Protein 9J3L (pdb70)

GO terms:
  GO:0005471 ATP:ADP antiporter activity (F, IDA)
  GO:0005739 mitochondrion (C, HDA)
  GO:0009536 plastid (C, HDA)
  GO:0009941 chloroplast envelope (C, HDA)

Sequence (602 aa):
ASPKIFGVEVATLKKIIPLGLMFFCILFNYTILRDTKDVLVVTAKGSSAEIIPFLKTWVNLPMAIGFMLLYTKLSNVLSKKALFYTVIVPFIIYFGAFGFVMYPPLSNYIHPEALADKLLTTLGPRFMGPIAILRIWSFCLFYVMAELWGSVVVSVLFWGFANQITTVDEAKKFYPLFGLGANVALIFSGRTVKYFSNLRKNLGPGVDGWAVSLKAMMSIVVGMGLAICLLYWWVNRYVPLPTRSKNKKEKPKMGTMESLKFLVSSPYIRDLATLVVAYGISINLVEVTWKSKLKAQFPSPNEYSAFMGDFSTCTGVATFTMMLLSQYVFNKYGWGVAAKITPTVLLLTGVAFFSLILFGGPFAPLVAKLGMTPLLAAVYVGALQNIFSKSAKYSLFDPCKEMAYIPLDEDTKVKGKAAIDVVCNPLGKSGGALIQQFMILSFGSLANSTPYLGMILLVIVTAWLAAAKSLEGQFNSLRSEEEEVQLVESGGGLVQAGGSLRLSCAASGFPVDEAYMTWYRQAPGKEREWVAAIYSSGYTRYADSVKGRFTISRDNSKNTVYLQMNSLKPEDTAVYYCNVKDYVYNTYLYDYWGQGTQVTVSS

Foldseek 3Di:
DFDDDPNHTPLCCLQLVLLLVLLLLLLLLLLLLVLQLLLQQDLDPLHHLLLQLVLLAPNLLVVLVVVVVVLVVVPVVDDLLVSVVVLLVVLLVVLLCCLVPVVVCQVVPFCQPVLVVVPVVPHVLCSNVSSCSRRVVSSVSSNSSVVSCQPVVPNSSVVVSVQFADPVRCVPRVLVSLLSSLVSLQVSLVVLLVLLPQDPDDDPPDQSVSSSSSSSSVSSSVSSVSSSVSVVSCVPVRDGDCDDPPPVVDDLPDAPVLVVLLVVDLQLVLLLLLLLLLQQLLLLQVSVLRNLLCVVQSRSSSSRNVSSVLSSLLSVLLSVLQVCLVVCPVPPHLLVLLQVLLVLLLVLSVVLLCLLVVVPVDPPCCVVVPHDSSVVSNVSSSVSNSVNVSSCSRRVVCSSVVLLVLDDPVCSVNSVSSRSSCSNSNSNNVSSVVVVCLSVPQPHSSSCSVVSSVVSCVSSVSSSVSSVSNVVVSCVSVPVVD/DWAWAKDFADEAAAQAKTKMKIQIDDDFPLQWWKWKWWDAPPDDIGTAKIAHSVRDIDGDPVQPPQWDWAADRVRRMIMIIGGNDHQVRFTWMKMWTWDADVPRTPDIDIHPTDTHGYHD

Secondary structure (DSSP, 8-state):
---EETTEEHHHHHHHHHHHHHHHHHHHHHHHHHHHHHHHHHSSTT--TTHHHHHHHHTHHHHHHHHHHHHHHHHHHS-HHHHHHHTTHHHHHHHHHIIIIITGGGTTTS-HHHHHHHHHHH-GGGHHHHHHHHTHHHHHHHHHHHHIIIIIIIIIIHHHHHTTS-TTHHHHSHHHHHHHHHHHHHHHHHHHHHHHSPPS---SS--HHHHHHHHHHHHHHHHHHHHHHHHHHHTTSS------S-STT-----SHHHHHHHHH-HHHHHHHHHHHHHHHHHHHHHHHHHHHHHHH--SHHHHHHHHHHHHHHHHHHHHHHHHHHHHHHHHH-HHHHHHHHHHHHHHHHHHHHHHHSTTTT--SHHHHTT--HHHHHHHHHHHHHHHHHHHIIIIIHHHHHHHTTTS-TTHHHHHHHHIIIIIHHHHHHHHHHHHHHHHHHHSSSSTTHHHHHHHHHHHHHHHHHHHTTTTTTHHHHHHHT-/--EEEEE--EEEETT--EEEEEEEESS-GGGS-EEEEEE-TTSPPEEEEEE-TTS-EEE-TTTTTTEEEEEETTTTEEEEEE-S--GGG-EEEEEEEEEEETTEEEEEEE---EEEEEE-

Solvent-accessible surface area: 27678 Å² total; per-residue (Å²): 154,86,92,120,106,200,61,18,82,41,74,15,39,93,17,8,89,12,0,16,94,0,12,43,11,0,18,10,0,51,7,0,0,45,4,1,6,2,2,5,0,0,10,13,175,2,0,13,1,24,0,0,0,5,0,12,14,158,28,12,42,69,89,18,92,41,40,29,118,100,33,57,134,35,46,128,95,55,72,116,105,34,5,6,73,58,6,0,49,64,3,10,110,23,0,14,34,0,0,97,80,53,25,57,92,3,126,194,71,17,41,59,73,80,0,32,140,56,0,58,62,50,0,23,27,36,7,0,37,11,0,35,71,1,3,115,5,16,3,61,0,0,2,27,2,34,5,0,14,45,0,0,20,60,28,7,0,62,37,6,0,74,53,4,3,61,126,97,26,23,162,110,14,26,66,93,8,14,30,23,10,6,44,0,24,44,112,0,0,100,26,0,66,158,69,0,74,98,158,211,112,164,14,148,71,101,62,25,2,22,54,6,0,67,27,0,0,48,36,0,38,39,56,0,106,28,0,13,122,36,4,115,81,0,36,150,90,9,118,113,42,134,101,78,188,136,114,101,140,148,55,96,90,36,86,150,77,3,73,141,35,19,103,70,20,81,17,0,114,3,1,6,40,9,9,27,4,18,1,23,0,1,3,0,0,4,0,1,2,8,30,38,0,28,62,44,32,94,38,41,4,92,0,0,10,22,4,0,44,13,6,15,64,10,0,72,24,0,62,69,41,32,108,65,4,111,133,16,17,126,123,121,25,10,6,56,0,5,72,60,0,0,56,27,0,23,108,26,0,47,51,0,9,53,35,35,75,143,20,64,132,102,42,84,94,7,62,190,114,66,43,77,90,55,38,1,5,0,100,46,0,8,91,1,1,12,91,0,21,2,1,25,80,1,1,9,32,41,4,33,102,57,0,8,118,33,24,84,140,64,33,54,82,61,0,72,54,12,0,53,48,27,1,73,41,83,0,51,12,21,0,0,87,45,0,6,129,16,0,71,52,71,8,14,3,32,82,0,1,52,81,0,12,116,41,0,76,98,31,0,79,52,0,54,72,2,2,144,45,0,53,44,44,3,68,58,68,109,64,124,117,160,192,36,102,8,74,19,53,37,31,28,125,32,112,52,57,24,66,27,126,0,28,0,51,9,60,54,32,76,2,49,69,5,12,1,0,1,36,18,60,18,129,92,127,140,92,64,62,0,0,0,7,3,48,30,37,32,44,30,44,14,123,53,0,121,80,31,3,63,4,47,46,43,92,106,146,36,11,1,31,0,50,0,56,62,1,91,67,140,1,40,2,34,0,32,0,0,2,11,20,8,47,125,115,88,115,104,86,64,78,90,6,166,21,18,93,0,43,9,32,122

Structure (mmCIF, N/CA/C/O backbone):
data_9J3L
#
_entry.id   9J3L
#
_cell.length_a   1.00
_cell.length_b   1.00
_cell.length_c   1.00
_cell.angle_alpha   90.00
_cell.angle_beta   90.00
_cell.angle_gamma   90.00
#
_symmetry.space_group_name_H-M   'P 1'
#
loop_
_entity.id
_entity.type
_entity.pdbx_description
1 polymer 'ADP,ATP carrier protein 1, chloroplastic'
2 polymer 'nanobody: B-D7'
3 non-polymer "ADENOSINE-5'-TRIPHOSPHATE"
#
loop_
_atom_site.group_PDB
_atom_site.id
_atom_site.type_symbol
_atom_site.label_atom_id
_atom_site.label_alt_id
_atom_site.label_comp_id
_atom_site.label_asym_id
_atom_site.label_entity_id
_atom_site.label_seq_id
_atom_site.pdbx_PDB_ins_code
_atom_site.Cartn_x
_atom_site.Cartn_y
_atom_site.Cartn_z
_atom_site.occupancy
_atom_site.B_iso_or_equiv
_atom_site.auth_seq_id
_atom_site.auth_comp_id
_atom_site.auth_asym_id
_atom_site.auth_atom_id
_atom_site.pdbx_PDB_model_num
ATOM 1 N N . ALA A 1 16 ? 123.395 138.066 58.854 1.00 128.11 101 ALA A N 1
ATOM 2 C CA . ALA A 1 16 ? 124.271 136.980 59.278 1.00 128.46 101 ALA A CA 1
ATOM 3 C C . ALA A 1 16 ? 124.550 137.058 60.776 1.00 131.10 101 ALA A C 1
ATOM 4 O O . ALA A 1 16 ? 125.198 137.992 61.249 1.00 129.45 101 ALA A O 1
ATOM 6 N N . SER A 1 17 ? 124.055 136.074 61.515 1.00 129.80 102 SER A N 1
ATOM 7 C CA . SER A 1 17 ? 124.244 136.056 62.960 1.00 125.93 102 SER A CA 1
ATOM 8 C C . SER A 1 17 ? 125.690 135.706 63.297 1.00 124.82 102 SER A C 1
ATOM 9 O O . SER A 1 17 ? 126.238 134.749 62.737 1.00 123.83 102 SER A O 1
ATOM 12 N N . PRO A 1 18 ? 126.339 136.449 64.191 1.00 123.04 103 PRO A N 1
ATOM 13 C CA . PRO A 1 18 ? 127.703 136.095 64.597 1.00 119.45 103 PRO A CA 1
ATOM 14 C C . PRO A 1 18 ? 127.718 134.847 65.466 1.00 116.68 103 PRO A C 1
ATOM 15 O O . PRO A 1 18 ? 126.702 134.429 66.027 1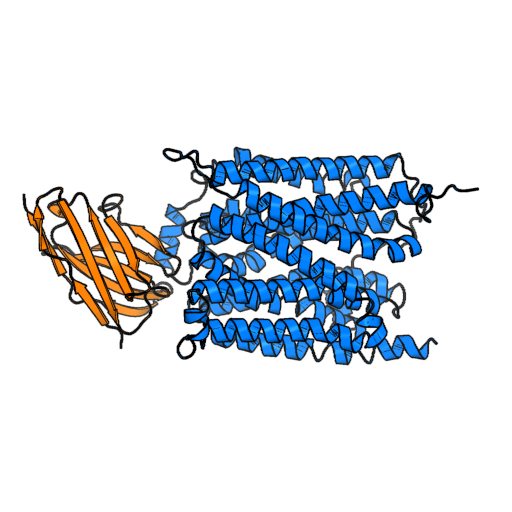.00 114.65 103 PRO A O 1
ATOM 19 N N . LYS A 1 19 ? 128.902 134.246 65.571 1.00 114.96 104 LYS A N 1
ATOM 20 C CA . LYS A 1 19 ? 129.085 133.033 66.355 1.00 111.51 104 LYS A CA 1
ATOM 21 C C . LYS A 1 19 ? 130.434 133.063 67.056 1.00 112.64 104 LYS A C 1
ATOM 22 O O . LYS A 1 19 ? 131.422 133.552 66.501 1.00 114.72 104 LYS A O 1
ATOM 28 N N . ILE A 1 20 ? 130.465 132.536 68.278 1.00 112.59 105 ILE A N 1
ATOM 29 C CA . ILE A 1 20 ? 131.691 132.367 69.049 1.00 116.05 105 ILE A CA 1
ATOM 30 C C . ILE A 1 20 ? 131.718 130.942 69.583 1.00 116.78 105 ILE A C 1
ATOM 31 O O . ILE A 1 20 ? 130.715 130.460 70.121 1.00 116.45 105 ILE A O 1
ATOM 36 N N . PHE A 1 21 ? 132.861 130.268 69.423 1.00 118.88 106 PHE A N 1
ATOM 37 C CA . PHE A 1 21 ? 133.044 128.887 69.876 1.00 121.86 106 PHE A CA 1
ATOM 38 C C . PHE A 1 21 ? 132.043 127.941 69.217 1.00 120.70 106 PHE A C 1
ATOM 39 O O . PHE A 1 21 ? 131.609 126.957 69.821 1.00 122.07 106 PHE A O 1
ATOM 47 N N . GLY A 1 22 ? 131.667 128.233 67.974 1.00 117.67 107 GLY A N 1
ATOM 48 C CA . GLY A 1 22 ? 130.712 127.411 67.260 1.00 117.28 107 GLY A CA 1
ATOM 49 C C . GLY A 1 22 ? 129.276 127.570 67.702 1.00 115.46 107 GLY A C 1
ATOM 50 O O . GLY A 1 22 ? 128.420 126.792 67.267 1.00 112.44 107 GLY A O 1
ATOM 51 N N . VAL A 1 23 ? 128.985 128.552 68.552 1.00 114.47 108 VAL A N 1
ATOM 52 C CA . VAL A 1 23 ? 127.657 128.757 69.113 1.00 111.73 108 VAL A CA 1
ATOM 53 C C . VAL A 1 23 ? 127.244 130.197 68.843 1.00 108.08 108 VAL A C 1
ATOM 54 O O . VAL A 1 23 ? 128.076 131.110 68.903 1.00 108.57 108 VAL A O 1
ATOM 58 N N . GLU A 1 24 ? 125.963 130.397 68.531 1.00 106.87 109 GLU A N 1
ATOM 59 C CA . GLU A 1 24 ? 125.465 131.726 68.200 1.00 102.12 109 GLU A CA 1
ATOM 60 C C . GLU A 1 24 ? 125.691 132.696 69.353 1.00 97.11 109 GLU A C 1
ATOM 61 O O . GLU A 1 24 ? 125.549 132.341 70.526 1.00 94.79 109 GLU A O 1
ATOM 67 N N . VAL A 1 25 ? 126.060 133.931 69.008 1.00 99.13 110 VAL A N 1
ATOM 68 C CA . VAL A 1 25 ? 126.272 134.957 70.024 1.00 93.89 110 VAL A CA 1
ATOM 69 C C . VAL A 1 25 ? 124.954 135.331 70.689 1.00 88.02 110 VAL A C 1
ATOM 70 O O . VAL A 1 25 ? 124.900 135.576 71.900 1.00 84.09 110 VAL A O 1
ATOM 74 N N . ALA A 1 26 ? 123.869 135.376 69.911 1.00 89.28 111 ALA A N 1
ATOM 75 C CA . ALA A 1 26 ? 122.574 135.762 70.459 1.00 82.95 111 ALA A CA 1
ATOM 76 C C . ALA A 1 26 ? 122.078 134.768 71.501 1.00 81.18 111 ALA A C 1
ATOM 77 O O . ALA A 1 26 ? 121.410 135.164 72.462 1.00 79.80 111 ALA A O 1
ATOM 79 N N . THR A 1 27 ? 122.386 133.483 71.332 1.00 82.99 112 THR A N 1
ATOM 80 C CA . THR A 1 27 ? 121.996 132.478 72.311 1.00 80.89 112 THR A CA 1
ATOM 81 C C . THR A 1 27 ? 123.006 132.323 73.441 1.00 74.19 112 THR A C 1
ATOM 82 O O . THR A 1 27 ? 122.701 131.650 74.431 1.00 71.90 112 THR A O 1
ATOM 86 N N . LEU A 1 28 ? 124.191 132.926 73.325 1.00 72.44 113 LEU A N 1
ATOM 87 C CA . LEU A 1 28 ? 125.126 132.931 74.444 1.00 70.68 113 LEU A CA 1
ATOM 88 C C . LEU A 1 28 ? 124.714 133.925 75.520 1.00 66.23 113 LEU A C 1
ATOM 89 O O . LEU A 1 28 ? 124.941 133.674 76.708 1.00 61.74 113 LEU A O 1
ATOM 94 N N . LYS A 1 29 ? 124.106 135.046 75.131 1.00 67.70 114 LYS A N 1
ATOM 95 C CA . LYS A 1 29 ? 123.607 136.007 76.105 1.00 62.10 114 LYS A CA 1
ATOM 96 C C . LYS A 1 29 ? 122.468 135.447 76.944 1.00 64.20 114 LYS A C 1
ATOM 97 O O . LYS A 1 29 ? 122.128 136.042 77.972 1.00 65.66 114 LYS A O 1
ATOM 103 N N . LYS A 1 30 ? 121.874 134.328 76.533 1.00 62.31 115 LYS A N 1
ATOM 104 C CA . LYS A 1 30 ? 120.818 133.663 77.283 1.00 58.08 115 LYS A CA 1
ATOM 105 C C . LYS A 1 30 ? 121.331 132.467 78.075 1.00 55.51 115 LYS A C 1
ATOM 106 O O . LYS A 1 30 ? 121.013 132.323 79.257 1.00 55.29 115 LYS A O 1
ATOM 112 N N . ILE A 1 31 ? 122.129 131.604 77.441 1.00 57.80 116 ILE A N 1
ATOM 113 C CA . ILE A 1 31 ? 122.566 130.372 78.093 1.00 54.85 116 ILE A CA 1
ATOM 114 C C . ILE A 1 31 ? 123.633 130.660 79.144 1.00 49.95 116 ILE A C 1
ATOM 115 O O . ILE A 1 31 ? 123.584 130.127 80.258 1.00 49.80 116 ILE A O 1
ATOM 120 N N . ILE A 1 32 ? 124.622 131.495 78.803 1.00 51.09 117 ILE A N 1
ATOM 121 C CA . ILE A 1 32 ? 125.722 131.753 79.737 1.00 53.47 117 ILE A CA 1
ATOM 122 C C . ILE A 1 32 ? 125.233 132.346 81.053 1.00 49.35 117 ILE A C 1
ATOM 123 O O . ILE A 1 32 ? 125.567 131.794 82.113 1.00 49.69 117 ILE A O 1
ATOM 128 N N . PRO A 1 33 ? 124.441 133.427 81.074 1.00 48.02 118 PRO A N 1
ATOM 129 C CA . PRO A 1 33 ? 123.910 133.904 82.361 1.00 43.62 118 PRO A CA 1
ATOM 130 C C . PRO A 1 33 ? 122.917 132.948 83.000 1.00 42.24 118 PRO A C 1
ATOM 131 O O . PRO A 1 33 ? 122.640 133.086 84.198 1.00 40.17 118 PRO A O 1
ATOM 135 N N . LEU A 1 34 ? 122.369 131.997 82.242 1.00 46.50 119 LEU A N 1
ATOM 136 C CA . LEU A 1 34 ? 121.471 131.003 82.819 1.00 38.94 119 LEU A CA 1
ATOM 137 C C . LEU A 1 34 ? 122.245 129.904 83.537 1.00 37.26 119 LEU A C 1
ATOM 138 O O . LEU A 1 34 ? 121.878 129.506 84.648 1.00 39.98 119 LEU A O 1
ATOM 143 N N . GLY A 1 35 ? 123.315 129.401 82.916 1.00 40.32 120 GLY A N 1
ATOM 144 C CA . GLY A 1 35 ? 124.153 128.415 83.576 1.00 39.34 120 GLY A CA 1
ATOM 145 C C . GLY A 1 35 ? 124.951 128.986 84.729 1.00 37.20 120 GLY A C 1
ATOM 146 O O . GLY A 1 35 ? 125.198 128.293 85.721 1.00 38.05 120 GLY A O 1
ATOM 147 N N . LEU A 1 36 ? 125.375 130.247 84.617 1.00 38.53 121 LEU A N 1
ATOM 148 C CA . LEU A 1 36 ? 126.038 130.905 85.738 1.00 35.92 121 LEU A CA 1
ATOM 149 C C . LEU A 1 36 ? 125.070 131.123 86.893 1.00 33.64 121 LEU A C 1
ATOM 150 O O . LEU A 1 36 ? 125.454 131.013 88.063 1.00 39.41 121 LEU A O 1
ATOM 155 N N . MET A 1 37 ? 123.810 131.441 86.585 1.00 32.93 122 MET A N 1
ATOM 156 C CA . MET A 1 37 ? 122.807 131.589 87.634 1.00 33.20 122 MET A CA 1
ATOM 157 C C . MET A 1 37 ? 122.453 130.241 88.248 1.00 32.42 122 MET A C 1
ATOM 158 O O . MET A 1 37 ? 122.204 130.149 89.456 1.00 32.58 122 MET A O 1
ATOM 163 N N . PHE A 1 38 ? 122.424 129.184 87.433 1.00 32.53 123 PHE A N 1
ATOM 164 C CA . PHE A 1 38 ? 122.265 127.837 87.972 1.00 29.54 123 PHE A CA 1
ATOM 165 C C . PHE A 1 38 ? 123.462 127.449 88.827 1.00 32.97 123 PHE A C 1
ATOM 166 O O . PHE A 1 38 ? 123.311 126.732 89.823 1.00 32.25 123 PHE A O 1
ATOM 174 N N . PHE A 1 39 ? 124.657 127.907 88.446 1.00 32.48 124 PHE A N 1
ATOM 175 C CA . PHE A 1 39 ? 125.841 127.709 89.276 1.00 28.23 124 PHE A CA 1
ATOM 176 C C . PHE A 1 39 ? 125.676 128.385 90.632 1.00 32.75 124 PHE A C 1
ATOM 177 O O . PHE A 1 39 ? 125.976 127.793 91.674 1.00 35.81 124 PHE A O 1
ATOM 185 N N . CYS A 1 40 ? 125.198 129.631 90.635 1.00 30.48 125 CYS A N 1
ATOM 186 C CA . CYS A 1 40 ? 125.041 130.357 91.890 1.00 29.11 125 CYS A CA 1
ATOM 187 C C . CYS A 1 40 ? 123.940 129.758 92.754 1.00 29.23 125 CYS A C 1
ATOM 188 O O . CYS A 1 40 ? 124.025 129.807 93.986 1.00 33.02 125 CYS A O 1
ATOM 191 N N . ILE A 1 41 ? 122.900 129.200 92.132 1.00 29.22 126 ILE A N 1
ATOM 192 C CA . ILE A 1 41 ? 121.812 128.598 92.896 1.00 29.14 126 ILE A CA 1
ATOM 193 C C . ILE A 1 41 ? 122.284 127.320 93.580 1.00 26.83 126 ILE A C 1
ATOM 194 O O . ILE A 1 41 ? 122.028 127.102 94.770 1.00 29.16 126 ILE A O 1
ATOM 199 N N . LEU A 1 42 ? 122.987 126.457 92.843 1.00 26.22 127 LEU A N 1
ATOM 200 C CA . LEU A 1 42 ? 123.548 125.253 93.444 1.00 30.36 127 LEU A CA 1
ATOM 201 C C . LEU A 1 42 ? 124.755 125.541 94.324 1.00 29.59 127 LEU A C 1
ATOM 202 O O . LEU A 1 42 ? 125.170 124.657 95.081 1.00 28.70 127 LEU A O 1
ATOM 207 N N . PHE A 1 43 ? 125.331 126.740 94.237 1.00 32.98 128 PHE A N 1
ATOM 208 C CA . PHE A 1 43 ? 126.366 127.131 95.186 1.00 30.09 128 PHE A CA 1
ATOM 209 C C . PHE A 1 43 ? 125.763 127.427 96.555 1.00 32.60 128 PHE A C 1
ATOM 210 O O . PHE A 1 43 ? 126.304 126.998 97.580 1.00 35.55 128 PHE A O 1
ATOM 218 N N . ASN A 1 44 ? 124.648 128.161 96.585 1.00 31.01 129 ASN A N 1
ATOM 219 C CA . ASN A 1 44 ? 123.923 128.361 97.836 1.00 28.11 129 ASN A CA 1
ATOM 220 C C . ASN A 1 44 ? 123.348 127.049 98.353 1.00 29.45 129 ASN A C 1
ATOM 221 O O . ASN A 1 44 ? 123.420 126.762 99.553 1.00 35.18 129 ASN A O 1
ATOM 226 N N . TYR A 1 45 ? 122.777 126.239 97.457 1.00 29.46 130 TYR A N 1
ATOM 227 C CA . TYR A 1 45 ? 122.165 124.980 97.869 1.00 27.99 130 TYR A CA 1
ATOM 228 C C . TYR A 1 45 ? 123.182 124.056 98.525 1.00 29.07 130 TYR A C 1
ATOM 229 O O . TYR A 1 45 ? 122.889 123.423 99.545 1.00 33.87 130 TYR A O 1
ATOM 238 N N . THR A 1 46 ? 124.383 123.966 97.955 1.00 31.87 131 THR A N 1
ATOM 239 C CA . THR A 1 46 ? 125.409 123.103 98.524 1.00 31.66 131 THR A CA 1
ATOM 240 C C . THR A 1 46 ? 125.935 123.640 99.848 1.00 32.55 131 THR A C 1
ATOM 241 O O . THR A 1 46 ? 126.474 122.869 100.648 1.00 37.25 131 THR A O 1
ATOM 245 N N . ILE A 1 47 ? 125.782 124.936 100.102 1.00 34.08 132 ILE A N 1
ATOM 246 C CA . ILE A 1 47 ? 126.160 125.506 101.391 1.00 32.68 132 ILE A CA 1
ATOM 247 C C . ILE A 1 47 ? 125.044 125.337 102.413 1.00 32.95 132 ILE A C 1
ATOM 248 O O . ILE A 1 47 ? 125.296 124.971 103.563 1.00 35.14 132 ILE A O 1
ATOM 253 N N . LEU A 1 48 ? 123.798 125.588 102.003 1.00 33.22 133 LEU A N 1
ATOM 254 C CA . LEU A 1 48 ? 122.669 125.471 102.919 1.00 30.09 133 LEU A CA 1
ATOM 255 C C . LEU A 1 48 ? 122.392 124.023 103.301 1.00 31.11 133 LEU A C 1
ATOM 256 O O . LEU A 1 48 ? 122.005 123.750 104.443 1.00 37.96 133 LEU A O 1
ATOM 261 N N . ARG A 1 49 ? 122.574 123.086 102.368 1.00 34.10 134 ARG A N 1
ATOM 262 C CA . ARG A 1 49 ? 122.269 121.690 102.658 1.00 33.80 134 ARG A CA 1
ATOM 263 C C . ARG A 1 49 ? 123.303 121.060 103.583 1.00 37.16 134 ARG A C 1
ATOM 264 O O . ARG A 1 49 ? 122.946 120.236 104.433 1.00 37.72 134 ARG A O 1
ATOM 272 N N . ASP A 1 50 ? 124.578 121.428 103.438 1.00 37.74 135 ASP A N 1
ATOM 273 C CA . ASP A 1 50 ? 125.576 121.004 104.414 1.00 37.83 135 ASP A CA 1
ATOM 274 C C . ASP A 1 50 ? 125.345 121.677 105.761 1.00 39.53 135 ASP A C 1
ATOM 275 O O . ASP A 1 50 ? 125.460 121.035 106.811 1.00 41.72 135 ASP A O 1
ATOM 280 N N . THR A 1 51 ? 125.016 122.971 105.747 1.00 37.15 136 THR A N 1
ATOM 281 C CA . THR A 1 51 ? 124.842 123.716 106.990 1.00 33.58 136 THR A CA 1
ATOM 282 C C . THR A 1 51 ? 123.643 123.217 107.786 1.00 35.93 136 THR A C 1
ATOM 283 O O . THR A 1 51 ? 123.731 123.046 109.007 1.00 39.16 136 THR A O 1
ATOM 287 N N . LYS A 1 52 ? 122.512 122.985 107.115 1.00 35.20 137 LYS A N 1
ATOM 288 C CA . LYS A 1 52 ? 121.314 122.553 107.824 1.00 32.14 137 LYS A CA 1
ATOM 289 C C . LYS A 1 52 ? 121.507 121.202 108.498 1.00 36.80 137 LYS A C 1
ATOM 290 O O . LYS A 1 52 ? 120.814 120.906 109.477 1.00 40.59 137 LYS A O 1
ATOM 296 N N . ASP A 1 53 ? 122.431 120.379 108.000 1.00 38.44 138 ASP A N 1
ATOM 297 C CA . ASP A 1 53 ? 122.784 119.150 108.701 1.00 37.41 138 ASP A CA 1
ATOM 298 C C . ASP A 1 53 ? 123.657 119.439 109.916 1.00 39.46 138 ASP A C 1
ATOM 299 O O . ASP A 1 53 ? 123.525 118.774 110.947 1.00 39.48 138 ASP A O 1
ATOM 304 N N . VAL A 1 54 ? 124.550 120.426 109.814 1.00 41.06 139 VAL A N 1
ATOM 305 C CA . VAL A 1 54 ? 125.366 120.807 110.963 1.00 40.21 139 VAL A CA 1
ATOM 306 C C . VAL A 1 54 ? 124.481 121.315 112.092 1.00 40.86 139 VAL A C 1
ATOM 307 O O . VAL A 1 54 ? 124.690 120.986 113.265 1.00 45.38 139 VAL A O 1
ATOM 311 N N . LEU A 1 55 ? 123.475 122.122 111.754 1.00 36.61 140 LEU A N 1
ATOM 312 C CA . LEU A 1 55 ? 122.660 122.772 112.773 1.00 34.30 140 LEU A CA 1
ATOM 313 C C . LEU A 1 55 ? 121.834 121.764 113.562 1.00 38.54 140 LEU A C 1
ATOM 314 O O . LEU A 1 55 ? 121.838 121.779 114.798 1.00 42.87 140 LEU A O 1
ATOM 319 N N . VAL A 1 56 ? 121.115 120.879 112.869 1.00 36.65 141 VAL A N 1
ATOM 320 C CA . VAL A 1 56 ? 120.164 120.013 113.558 1.00 35.91 141 VAL A CA 1
ATOM 321 C C . VAL A 1 56 ? 120.812 118.761 114.132 1.00 36.62 141 VAL A C 1
ATOM 322 O O . VAL A 1 56 ? 120.261 118.163 115.065 1.00 39.18 141 VAL A O 1
ATOM 326 N N . VAL A 1 57 ? 121.961 118.343 113.611 1.00 37.58 142 VAL A N 1
ATOM 327 C CA . VAL A 1 57 ? 122.584 117.106 114.072 1.00 38.51 142 VAL A CA 1
ATOM 328 C C . VAL A 1 57 ? 123.609 117.369 115.169 1.00 37.72 142 VAL A C 1
ATOM 329 O O . VAL A 1 57 ? 123.642 116.657 116.174 1.00 40.71 142 VAL A O 1
ATOM 333 N N . THR A 1 58 ? 124.450 118.390 115.013 1.00 38.23 143 THR A N 1
ATOM 334 C CA . THR A 1 58 ? 125.484 118.681 115.997 1.00 39.71 143 THR A CA 1
ATOM 335 C C . THR A 1 58 ? 125.000 119.584 117.124 1.00 41.63 143 THR A C 1
ATOM 336 O O . THR A 1 58 ? 125.793 119.917 118.012 1.00 44.92 143 THR A O 1
ATOM 340 N N . ALA A 1 59 ? 123.735 119.994 117.111 1.00 39.16 144 ALA A N 1
ATOM 341 C CA . ALA A 1 59 ? 123.192 120.757 118.227 1.00 36.34 144 ALA A CA 1
ATOM 342 C C . ALA A 1 59 ? 123.122 119.885 119.472 1.00 41.27 144 ALA A C 1
ATOM 343 O O . ALA A 1 59 ? 122.753 118.709 119.407 1.00 42.11 144 ALA A O 1
ATOM 345 N N . LYS A 1 60 ? 123.484 120.466 120.612 1.00 44.83 145 LYS A N 1
ATOM 346 C CA . LYS A 1 60 ? 123.459 119.721 121.863 1.00 43.04 145 LYS A CA 1
ATOM 347 C C . LYS A 1 60 ? 122.019 119.453 122.278 1.00 43.90 145 LYS A C 1
ATOM 348 O O . LYS A 1 60 ? 121.170 120.348 122.234 1.00 45.17 145 LYS A O 1
ATOM 354 N N . GLY A 1 61 ? 121.745 118.215 122.681 1.00 41.06 146 GLY A N 1
ATOM 355 C CA . GLY A 1 61 ? 120.387 117.770 122.901 1.00 37.20 146 GLY A CA 1
ATOM 356 C C . GLY A 1 61 ? 119.675 117.291 121.657 1.00 41.18 146 GLY A C 1
ATOM 357 O O . GLY A 1 61 ? 118.507 116.890 121.747 1.00 45.49 146 GLY A O 1
ATOM 358 N N . SER A 1 62 ? 120.338 117.318 120.504 1.00 44.63 147 SER A N 1
ATOM 359 C CA . SER A 1 62 ? 119.763 116.870 119.246 1.00 38.85 147 SER A CA 1
ATOM 360 C C . SER A 1 62 ? 120.737 115.930 118.553 1.00 41.13 147 SER A C 1
ATOM 361 O O . SER A 1 62 ? 121.956 116.099 118.636 1.00 41.42 147 SER A O 1
ATOM 364 N N . SER A 1 63 ? 120.184 114.932 117.866 1.00 42.12 148 SER A N 1
ATOM 365 C CA . SER A 1 63 ? 120.991 113.967 117.131 1.00 37.59 148 SER A CA 1
ATOM 366 C C . SER A 1 63 ? 120.520 113.888 115.686 1.00 37.90 148 SER A C 1
ATOM 367 O O . SER A 1 63 ? 119.715 114.714 115.247 1.00 39.65 148 SER A O 1
ATOM 370 N N . ALA A 1 64 ? 121.019 112.907 114.934 1.00 37.02 149 ALA A N 1
ATOM 371 C CA . ALA A 1 64 ? 120.558 112.719 113.565 1.00 34.77 149 ALA A CA 1
ATOM 372 C C . ALA A 1 64 ? 119.155 112.135 113.493 1.00 36.50 149 ALA A C 1
ATOM 373 O O . ALA A 1 64 ? 118.590 112.058 112.397 1.00 36.91 149 ALA A O 1
ATOM 375 N N . GLU A 1 65 ? 118.584 111.722 114.623 1.00 34.79 150 GLU A N 1
ATOM 376 C CA . GLU A 1 65 ? 117.231 111.185 114.653 1.00 33.19 150 GLU A CA 1
ATOM 377 C C . GLU A 1 65 ? 116.163 112.270 114.599 1.00 31.82 150 GLU A C 1
ATOM 378 O O . GLU A 1 65 ? 114.974 111.941 114.539 1.00 33.32 150 GLU A O 1
ATOM 384 N N . ILE A 1 66 ? 116.552 113.548 114.631 1.00 30.74 151 ILE A N 1
ATOM 385 C CA . ILE A 1 66 ? 115.599 114.621 114.379 1.00 32.84 151 ILE A CA 1
ATOM 386 C C . ILE A 1 66 ? 115.222 114.679 112.905 1.00 34.44 151 ILE A C 1
ATOM 387 O O . ILE A 1 66 ? 114.148 115.185 112.557 1.00 35.20 151 ILE A O 1
ATOM 392 N N . ILE A 1 67 ? 116.085 114.159 112.027 1.00 35.17 152 ILE A N 1
ATOM 393 C CA . ILE A 1 67 ? 115.822 114.231 110.588 1.00 33.00 152 ILE A CA 1
ATOM 394 C C . ILE A 1 67 ? 114.543 113.501 110.191 1.00 35.03 152 ILE A C 1
ATOM 395 O O . ILE A 1 67 ? 113.755 114.065 109.414 1.00 40.78 152 ILE A O 1
ATOM 400 N N . PRO A 1 68 ? 114.275 112.271 110.653 1.00 33.33 153 PRO A N 1
ATOM 401 C CA . PRO A 1 68 ? 113.010 111.623 110.266 1.00 32.16 153 PRO A CA 1
ATOM 402 C C . PRO A 1 68 ? 111.776 112.423 110.640 1.00 32.48 153 PRO A C 1
ATOM 403 O O . PRO A 1 68 ? 110.782 112.392 109.904 1.00 34.57 153 PRO A O 1
ATOM 407 N N . PHE A 1 69 ? 111.808 113.143 111.759 1.00 33.51 154 PHE A N 1
ATOM 408 C CA . PHE A 1 69 ? 110.663 113.930 112.192 1.00 32.70 154 PHE A CA 1
ATOM 409 C C . PHE A 1 69 ? 110.628 115.320 111.572 1.00 36.29 154 PHE A C 1
ATOM 410 O O . PHE A 1 69 ? 109.554 115.930 111.517 1.00 39.36 154 PHE A O 1
ATOM 418 N N . LEU A 1 70 ? 111.770 115.833 111.110 1.00 36.08 155 LEU A N 1
ATOM 419 C CA . LEU A 1 70 ? 111.770 117.092 110.372 1.00 32.14 155 LEU A CA 1
ATOM 420 C C . LEU A 1 70 ? 111.144 116.925 108.993 1.00 37.11 155 LEU A C 1
ATOM 421 O O . LEU A 1 70 ? 110.432 117.816 108.515 1.00 41.75 155 LEU A O 1
ATOM 426 N N . LYS A 1 71 ? 111.403 115.790 108.338 1.00 37.33 156 LYS A N 1
ATOM 427 C CA . LYS A 1 71 ? 110.965 115.605 106.958 1.00 36.64 156 LYS A CA 1
ATOM 428 C C . LYS A 1 71 ? 109.449 115.489 106.853 1.00 40.38 156 LYS A C 1
ATOM 429 O O . LYS A 1 71 ? 108.852 115.971 105.885 1.00 44.06 156 LYS A O 1
ATOM 435 N N . THR A 1 72 ? 108.808 114.836 107.818 1.00 39.10 157 THR A N 1
ATOM 436 C CA . THR A 1 72 ? 107.374 114.585 107.733 1.00 40.11 157 THR A CA 1
ATOM 437 C C . THR A 1 72 ? 106.539 115.591 108.513 1.00 40.47 157 THR A C 1
ATOM 438 O O . THR A 1 72 ? 105.522 116.070 108.002 1.00 45.98 157 THR A O 1
ATOM 442 N N . TRP A 1 73 ? 106.941 115.927 109.735 1.00 40.54 158 TRP A N 1
ATOM 443 C CA . TRP A 1 73 ? 106.122 116.769 110.595 1.00 41.78 158 TRP A CA 1
ATOM 444 C C . TRP A 1 73 ? 106.439 118.254 110.481 1.00 42.88 158 TRP A C 1
ATOM 445 O O . TRP A 1 73 ? 105.641 119.073 110.949 1.00 47.42 158 TRP A O 1
ATOM 456 N N . VAL A 1 74 ? 107.566 118.629 109.879 1.00 42.95 159 VAL A N 1
ATOM 457 C CA . VAL A 1 74 ? 107.938 120.039 109.845 1.00 39.94 159 VAL A CA 1
ATOM 458 C C . VAL A 1 74 ? 107.974 120.563 108.417 1.00 39.24 159 VAL A C 1
ATOM 459 O O . VAL A 1 74 ? 107.162 121.415 108.045 1.00 42.93 159 VAL A O 1
ATOM 463 N N . ASN A 1 75 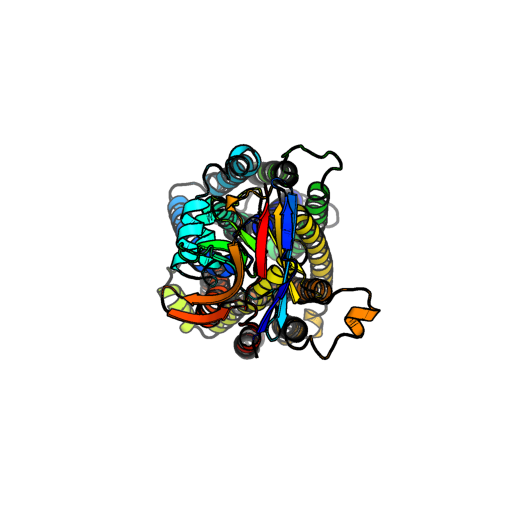? 108.891 120.051 107.596 1.00 38.06 160 ASN A N 1
ATOM 464 C CA . ASN A 1 75 ? 109.068 120.634 106.272 1.00 43.06 160 ASN A CA 1
ATOM 465 C C . ASN A 1 75 ? 108.102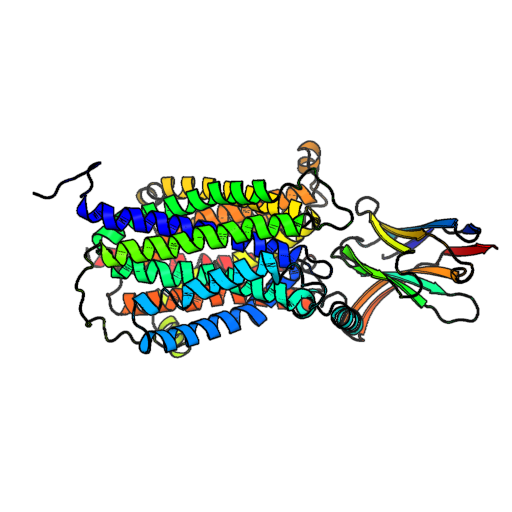 120.080 105.233 1.00 43.94 160 ASN A C 1
ATOM 466 O O . ASN A 1 75 ? 107.905 120.722 104.197 1.00 48.75 160 ASN A O 1
ATOM 471 N N . LEU A 1 76 ? 107.501 118.914 105.474 1.00 40.20 161 LEU A N 1
ATOM 472 C CA . LEU A 1 76 ? 106.428 118.459 104.592 1.00 40.31 161 LEU A CA 1
ATOM 473 C C . LEU A 1 76 ? 105.218 119.384 104.638 1.00 43.05 161 LEU A C 1
ATOM 474 O O . LEU A 1 76 ? 104.760 119.814 103.565 1.00 45.20 161 LEU A O 1
ATOM 479 N N . PRO A 1 77 ? 104.658 119.740 105.803 1.00 40.95 162 PRO A N 1
ATOM 480 C CA . PRO A 1 77 ? 103.564 120.724 105.796 1.00 41.46 162 PRO A CA 1
ATOM 481 C C . PRO A 1 77 ? 104.002 122.109 105.354 1.00 45.62 162 PRO A C 1
ATOM 482 O O . PRO A 1 77 ? 103.191 122.843 104.775 1.00 49.01 162 PRO A O 1
ATOM 486 N N . MET A 1 78 ? 105.254 122.496 105.611 1.00 46.30 163 MET A N 1
ATOM 487 C CA . MET A 1 78 ? 105.717 123.810 105.174 1.00 43.42 163 MET A CA 1
ATOM 488 C C . MET A 1 78 ? 105.945 123.847 103.668 1.00 45.24 163 MET A C 1
ATOM 489 O O . MET A 1 78 ? 105.650 124.856 103.018 1.00 49.24 163 MET A O 1
ATOM 494 N N . ALA A 1 79 ? 106.477 122.763 103.094 1.00 43.76 164 ALA A N 1
ATOM 495 C CA . ALA A 1 79 ? 106.626 122.705 101.643 1.00 42.88 164 ALA A CA 1
ATOM 496 C C . ALA A 1 79 ? 105.270 122.735 100.951 1.00 47.34 164 ALA A C 1
ATOM 497 O O . ALA A 1 79 ? 105.105 123.410 99.928 1.00 51.94 164 ALA A O 1
ATOM 499 N N . ILE A 1 80 ? 104.290 122.007 101.490 1.00 47.18 165 ILE A N 1
ATOM 500 C CA . ILE A 1 80 ? 102.931 122.098 100.964 1.00 45.07 165 ILE A CA 1
ATOM 501 C C . ILE A 1 80 ? 102.389 123.508 101.152 1.00 46.45 165 ILE A C 1
ATOM 502 O O . ILE A 1 80 ? 101.896 124.133 100.208 1.00 52.17 165 ILE A O 1
ATOM 507 N N . GLY A 1 81 ? 102.502 124.040 102.371 1.00 47.53 166 GLY A N 1
ATOM 508 C CA . GLY A 1 81 ? 102.029 125.390 102.627 1.00 49.12 166 GLY A CA 1
ATOM 509 C C . GLY A 1 81 ? 102.733 126.436 101.786 1.00 53.12 166 GLY A C 1
ATOM 510 O O . GLY A 1 81 ? 102.165 127.493 101.497 1.00 58.24 166 GLY A O 1
ATOM 511 N N . PHE A 1 82 ? 103.974 126.162 101.383 1.00 53.47 167 PHE A N 1
ATOM 512 C CA . PHE A 1 82 ? 104.686 127.068 100.489 1.00 50.92 167 PHE A CA 1
ATOM 513 C C . PHE A 1 82 ? 104.164 126.962 99.060 1.00 53.37 167 PHE A C 1
ATOM 514 O O . PHE A 1 82 ? 104.086 127.969 98.348 1.00 57.07 167 PHE A O 1
ATOM 522 N N . MET A 1 83 ? 103.801 125.751 98.626 1.00 52.75 168 MET A N 1
ATOM 523 C CA . MET A 1 83 ? 103.283 125.559 97.276 1.00 53.87 168 MET A CA 1
ATOM 524 C C . MET A 1 83 ? 101.875 126.111 97.096 1.00 55.07 168 MET A C 1
ATOM 525 O O . MET A 1 83 ? 101.474 126.377 95.959 1.00 60.43 168 MET A O 1
ATOM 530 N N . LEU A 1 84 ? 101.112 126.282 98.176 1.00 52.20 169 LEU A N 1
ATOM 531 C CA . LEU A 1 84 ? 99.839 126.987 98.076 1.00 53.04 169 LEU A CA 1
ATOM 532 C C . LEU A 1 84 ? 99.999 128.498 98.153 1.00 56.71 169 LEU A C 1
ATOM 533 O O . LEU A 1 84 ? 99.234 129.225 97.507 1.00 59.79 169 LEU A O 1
ATOM 538 N N . LEU A 1 85 ? 100.968 128.992 98.927 1.00 55.71 170 LEU A N 1
ATOM 539 C CA . LEU A 1 85 ? 101.264 130.421 98.899 1.00 52.70 170 LEU A CA 1
ATOM 540 C C . LEU A 1 85 ? 101.854 130.829 97.555 1.00 56.80 170 LEU A C 1
ATOM 541 O O . LEU A 1 85 ? 101.505 131.883 97.011 1.00 60.64 170 LEU A O 1
ATOM 546 N N . TYR A 1 86 ? 102.750 130.005 97.005 1.00 57.27 171 TYR A N 1
ATOM 547 C CA . TYR A 1 86 ? 103.308 130.282 95.686 1.00 54.08 171 TYR A CA 1
ATOM 548 C C . TYR A 1 86 ? 102.233 130.222 94.608 1.00 53.53 171 TYR A C 1
ATOM 549 O O . TYR A 1 86 ? 102.211 131.056 93.695 1.00 55.60 171 TYR A O 1
ATOM 558 N N . THR A 1 87 ? 101.335 129.238 94.694 1.00 56.84 172 THR A N 1
ATOM 559 C CA . THR A 1 87 ? 100.263 129.128 93.710 1.00 57.26 172 THR A CA 1
ATOM 560 C C . THR A 1 87 ? 99.302 130.307 93.796 1.00 57.05 172 THR A C 1
ATOM 561 O O . THR A 1 87 ? 98.813 130.781 92.765 1.00 59.34 172 THR A O 1
ATOM 565 N N . LYS A 1 88 ? 99.019 130.791 95.007 1.00 56.35 173 LYS A N 1
ATOM 566 C CA . LYS A 1 88 ? 98.165 131.965 95.144 1.00 59.45 173 LYS A CA 1
ATOM 567 C C . LYS A 1 88 ? 98.880 133.232 94.692 1.00 59.08 173 LYS A C 1
ATOM 568 O O . LYS A 1 88 ? 98.249 134.130 94.123 1.00 62.48 173 LYS A O 1
ATOM 574 N N . LEU A 1 89 ? 100.190 133.326 94.936 1.00 58.04 174 LEU A N 1
ATOM 575 C CA . LEU A 1 89 ? 100.955 134.479 94.476 1.00 55.69 174 LEU A CA 1
ATOM 576 C C . LEU A 1 89 ? 101.218 134.440 92.977 1.00 56.07 174 LEU A C 1
ATOM 577 O O . LEU A 1 89 ? 101.501 135.486 92.384 1.00 57.16 174 LEU A O 1
ATOM 582 N N . SER A 1 90 ? 101.126 133.266 92.353 1.00 55.50 175 SER A N 1
ATOM 583 C CA . SER A 1 90 ? 101.352 133.145 90.919 1.00 55.18 175 SER A CA 1
ATOM 584 C C . SER A 1 90 ? 100.227 133.745 90.088 1.00 59.56 175 SER A C 1
ATOM 585 O O . SER A 1 90 ? 100.332 133.754 88.856 1.00 61.08 175 SER A O 1
ATOM 588 N N . ASN A 1 91 ? 99.160 134.235 90.722 1.00 59.65 176 ASN A N 1
ATOM 589 C CA . ASN A 1 91 ? 98.062 134.874 90.014 1.00 59.17 176 ASN A CA 1
ATOM 590 C C . ASN A 1 91 ? 97.940 136.364 90.293 1.00 59.42 176 ASN A C 1
ATOM 591 O O . ASN A 1 91 ? 97.369 137.083 89.467 1.00 64.26 176 ASN A O 1
ATOM 596 N N . VAL A 1 92 ? 98.459 136.845 91.426 1.00 55.81 177 VAL A N 1
ATOM 597 C CA . VAL A 1 92 ? 98.414 138.264 91.758 1.00 57.24 177 VAL A CA 1
ATOM 598 C C . VAL A 1 92 ? 99.736 138.966 91.495 1.00 59.58 177 VAL A C 1
ATOM 599 O O . VAL A 1 92 ? 99.827 140.188 91.678 1.00 61.38 177 VAL A O 1
ATOM 603 N N . LEU A 1 93 ? 100.762 138.235 91.072 1.00 56.14 178 LEU A N 1
ATOM 604 C CA . LEU A 1 93 ? 102.067 138.801 90.771 1.00 50.74 178 LEU A CA 1
ATOM 605 C C . LEU A 1 93 ? 102.454 138.471 89.338 1.00 54.39 178 LEU A C 1
ATOM 606 O O . LEU A 1 93 ? 102.027 137.455 88.780 1.00 59.02 178 LEU A O 1
ATOM 611 N N . SER A 1 94 ? 103.268 139.339 88.745 1.00 51.02 179 SER A N 1
ATOM 612 C CA . SER A 1 94 ? 103.816 139.067 87.429 1.00 45.34 179 SER A CA 1
ATOM 613 C C . SER A 1 94 ? 104.921 138.018 87.530 1.00 44.59 179 SER A C 1
ATOM 614 O O . SER A 1 94 ? 105.305 137.582 88.618 1.00 49.35 179 SER A O 1
ATOM 617 N N . LYS A 1 95 ? 105.431 137.605 86.369 1.00 45.22 180 LYS A N 1
ATOM 618 C CA . LYS A 1 95 ? 106.491 136.602 86.352 1.00 48.69 180 LYS A CA 1
ATOM 619 C C . LYS A 1 95 ? 107.758 137.130 87.014 1.00 49.22 180 LYS A C 1
ATOM 620 O O . LYS A 1 95 ? 108.442 136.397 87.738 1.00 45.48 180 LYS A O 1
ATOM 626 N N . LYS A 1 96 ? 108.088 138.402 86.777 1.00 49.06 181 LYS A N 1
ATOM 627 C CA . LYS A 1 96 ? 109.271 138.986 87.400 1.00 42.45 181 LYS A CA 1
ATOM 628 C C . LYS A 1 96 ? 109.053 139.224 88.889 1.00 45.68 181 LYS A C 1
ATOM 629 O O . LYS A 1 96 ? 109.949 138.967 89.701 1.00 48.08 181 LYS A O 1
ATOM 635 N N . ALA A 1 97 ? 107.871 139.717 89.267 1.00 48.41 182 ALA A N 1
ATOM 636 C CA . ALA A 1 97 ? 107.580 139.935 90.680 1.00 45.71 182 ALA A CA 1
ATOM 637 C C . ALA A 1 97 ? 107.564 138.625 91.452 1.00 42.11 182 ALA A C 1
ATOM 638 O O . ALA A 1 97 ? 107.890 138.602 92.645 1.00 44.80 182 ALA A O 1
ATOM 640 N N . LEU A 1 98 ? 107.180 137.528 90.796 1.00 42.23 183 LEU A N 1
ATOM 641 C CA . LEU A 1 98 ? 107.220 136.224 91.448 1.00 40.69 183 LEU A CA 1
ATOM 642 C C . LEU A 1 98 ? 108.651 135.811 91.769 1.00 42.74 183 LEU A C 1
ATOM 643 O O . LEU A 1 98 ? 108.917 135.274 92.851 1.00 45.25 183 LEU A O 1
ATOM 648 N N . PHE A 1 99 ? 109.586 136.053 90.853 1.00 45.06 184 PHE A N 1
ATOM 649 C CA . PHE A 1 99 ? 110.995 135.774 91.133 1.00 40.68 184 PHE A CA 1
ATOM 650 C C . PHE A 1 99 ? 111.657 137.021 91.717 1.00 45.48 184 PHE A C 1
ATOM 651 O O . PHE A 1 99 ? 112.732 137.457 91.315 1.00 52.02 184 PHE A O 1
ATOM 659 N N . TYR A 1 100 ? 110.952 137.649 92.654 1.00 43.48 185 TYR A N 1
ATOM 660 C CA . TYR A 1 100 ? 111.551 138.554 93.629 1.00 37.38 185 TYR A CA 1
ATOM 661 C C . TYR A 1 100 ? 110.894 138.468 94.995 1.00 41.85 185 TYR A C 1
ATOM 662 O O . TYR A 1 100 ? 111.475 138.951 95.972 1.00 49.77 185 TYR A O 1
ATOM 671 N N . THR A 1 101 ? 109.705 137.875 95.097 1.00 42.01 186 THR A N 1
ATOM 672 C CA . THR A 1 101 ? 109.002 137.658 96.352 1.00 41.30 186 THR A CA 1
ATOM 673 C C . THR A 1 101 ? 109.295 136.283 96.932 1.00 42.06 186 THR A C 1
ATOM 674 O O . THR A 1 101 ? 109.124 136.074 98.138 1.00 48.64 186 THR A O 1
ATOM 678 N N . VAL A 1 102 ? 109.753 135.352 96.099 1.00 42.29 187 VAL A N 1
ATOM 679 C CA . VAL A 1 102 ? 110.071 133.998 96.533 1.00 39.70 187 VAL A CA 1
ATOM 680 C C . VAL A 1 102 ? 111.573 133.781 96.676 1.00 45.09 187 VAL A C 1
ATOM 681 O O . VAL A 1 102 ? 111.986 132.854 97.391 1.00 49.15 187 VAL A O 1
ATOM 685 N N . ILE A 1 103 ? 112.401 134.635 96.076 1.00 43.91 188 ILE A N 1
ATOM 686 C CA . ILE A 1 103 ? 113.845 134.499 96.164 1.00 37.41 188 ILE A CA 1
ATOM 687 C C . ILE A 1 103 ? 114.470 135.433 97.200 1.00 38.22 188 ILE A C 1
ATOM 688 O O . ILE A 1 103 ? 115.467 135.056 97.827 1.00 41.16 188 ILE A O 1
ATOM 693 N N . VAL A 1 104 ? 113.913 136.621 97.412 1.00 37.95 189 VAL A N 1
ATOM 694 C CA . VAL A 1 104 ? 114.530 137.631 98.269 1.00 34.62 189 VAL A CA 1
ATOM 695 C C . VAL A 1 104 ? 114.313 137.313 99.749 1.00 37.16 189 VAL A C 1
ATOM 696 O O . VAL A 1 104 ? 115.257 137.460 100.539 1.00 38.37 189 VAL A O 1
ATOM 700 N N . PRO A 1 105 ? 113.119 136.885 100.186 1.00 37.63 190 PRO A N 1
ATOM 701 C CA . PRO A 1 105 ? 112.985 136.470 101.593 1.00 34.19 190 PRO A CA 1
ATOM 702 C C . PRO A 1 105 ? 113.940 135.360 101.992 1.00 33.75 190 PRO A C 1
ATOM 703 O O . PRO A 1 105 ? 114.322 135.279 103.166 1.00 37.51 190 PRO A O 1
ATOM 707 N N . PHE A 1 106 ? 114.330 134.492 101.056 1.00 35.57 191 PHE A N 1
ATOM 708 C CA . PHE A 1 106 ? 115.363 133.505 101.352 1.00 34.34 191 PHE A CA 1
ATOM 709 C C . PHE A 1 106 ? 116.693 134.183 101.655 1.00 35.95 191 PHE A C 1
ATOM 710 O O . PHE A 1 106 ? 117.353 133.860 102.649 1.00 36.84 191 PHE A O 1
ATOM 718 N N . ILE A 1 107 ? 117.093 135.141 100.816 1.00 35.57 192 ILE A N 1
ATOM 719 C CA . ILE A 1 107 ? 118.352 135.848 101.038 1.00 32.07 192 ILE A CA 1
ATOM 720 C C . ILE A 1 107 ? 118.303 136.628 102.345 1.00 34.17 192 ILE A C 1
ATOM 721 O O . ILE A 1 107 ? 119.293 136.693 103.084 1.00 38.84 192 ILE A O 1
ATOM 726 N N . ILE A 1 108 ? 117.154 137.235 102.650 1.00 31.98 193 ILE A N 1
ATOM 727 C CA . ILE A 1 108 ? 117.012 137.963 103.907 1.00 32.24 193 ILE A CA 1
ATOM 728 C C . ILE A 1 108 ? 117.088 137.010 105.094 1.00 30.67 193 ILE A C 1
ATOM 729 O O . ILE A 1 108 ? 117.742 137.307 106.101 1.00 33.95 193 ILE A O 1
ATOM 734 N N . TYR A 1 109 ? 116.424 135.854 105.000 1.00 32.89 194 TYR A N 1
ATOM 735 C CA . TYR A 1 109 ? 116.404 134.920 106.123 1.00 29.92 194 TYR A CA 1
ATOM 736 C C . TYR A 1 109 ? 117.803 134.415 106.454 1.00 31.98 194 TYR A C 1
ATOM 737 O O . TYR A 1 109 ? 118.233 134.462 107.612 1.00 36.72 194 TYR A O 1
ATOM 746 N N . PHE A 1 110 ? 118.526 133.919 105.449 1.00 32.53 195 PHE A N 1
ATOM 747 C CA . PHE A 1 110 ? 119.837 133.335 105.713 1.00 30.53 195 PHE A CA 1
ATOM 748 C C . PHE A 1 110 ? 120.843 134.389 106.152 1.00 34.47 195 PHE A C 1
ATOM 749 O O . PHE A 1 110 ? 121.712 134.104 106.984 1.00 38.59 195 PHE A O 1
ATOM 757 N N . GLY A 1 111 ? 120.748 135.604 105.611 1.00 35.29 196 GLY A N 1
ATOM 758 C CA . GLY A 1 111 ? 121.587 136.684 106.101 1.00 31.95 196 GLY A CA 1
ATOM 759 C C . GLY A 1 111 ? 121.255 137.075 107.528 1.00 34.68 196 GLY A C 1
ATOM 760 O O . GLY A 1 111 ? 122.152 137.297 108.345 1.00 42.66 196 GLY A O 1
ATOM 761 N N . ALA A 1 112 ? 119.963 137.162 107.849 1.00 33.08 197 ALA A N 1
ATOM 762 C CA . ALA A 1 112 ? 119.555 137.472 109.212 1.00 32.28 197 ALA A CA 1
ATOM 763 C C . ALA A 1 112 ? 119.795 136.310 110.166 1.00 35.89 197 ALA A C 1
ATOM 764 O O . ALA A 1 112 ? 119.851 136.525 111.380 1.00 41.39 197 ALA A O 1
ATOM 766 N N . PHE A 1 113 ? 119.934 135.088 109.652 1.00 36.87 198 PHE A N 1
ATOM 767 C CA . PHE A 1 113 ? 120.165 133.946 110.530 1.00 35.31 198 PHE A CA 1
ATOM 768 C C . PHE A 1 113 ? 121.602 133.919 111.040 1.00 38.21 198 PHE A C 1
ATOM 769 O O . PHE A 1 113 ? 121.843 133.912 112.252 1.00 41.27 198 PHE A O 1
ATOM 777 N N . GLY A 1 114 ? 122.571 133.897 110.122 1.00 38.80 199 GLY A N 1
ATOM 778 C CA . GLY A 1 114 ? 123.965 133.826 110.518 1.00 38.81 199 GLY A CA 1
ATOM 779 C C . GLY A 1 114 ? 124.457 135.046 111.265 1.00 43.56 199 GLY A C 1
ATOM 780 O O . GLY A 1 114 ? 125.455 134.956 111.988 1.00 50.27 199 GLY A O 1
ATOM 781 N N . PHE A 1 115 ? 123.777 136.180 111.117 1.00 39.75 200 PHE A N 1
ATOM 782 C CA . PHE A 1 115 ? 124.190 137.415 111.768 1.00 39.44 200 PHE A CA 1
ATOM 783 C C . PHE A 1 115 ? 123.354 137.764 112.990 1.00 41.92 200 PHE A C 1
ATOM 784 O O . PHE A 1 115 ? 123.866 138.415 113.907 1.00 46.58 200 PHE A O 1
ATOM 792 N N . VAL A 1 116 ? 122.086 137.353 113.032 1.00 40.27 201 VAL A N 1
ATOM 793 C CA . VAL A 1 116 ? 121.208 137.720 114.137 1.00 36.12 201 VAL A CA 1
ATOM 794 C C . VAL A 1 116 ? 120.608 136.478 114.789 1.00 40.11 201 VAL A C 1
ATOM 795 O O . VAL A 1 116 ? 120.774 136.260 115.993 1.00 44.18 201 VAL A O 1
ATOM 799 N N . MET A 1 117 ? 119.915 135.651 114.004 1.00 38.13 202 MET A N 1
ATOM 800 C CA . MET A 1 117 ? 119.096 134.592 114.592 1.00 39.30 202 MET A CA 1
ATOM 801 C C . MET A 1 117 ? 119.945 133.541 115.299 1.00 38.14 202 MET A C 1
ATOM 802 O O . MET A 1 117 ? 119.677 133.196 116.457 1.00 41.86 202 MET A O 1
ATOM 807 N N . TYR A 1 118 ? 120.971 133.012 114.627 1.00 35.50 203 TYR A N 1
ATOM 808 C CA . TYR A 1 118 ? 121.789 131.974 115.251 1.00 37.06 203 TYR A CA 1
ATOM 809 C C . TYR A 1 118 ? 122.525 132.471 116.497 1.00 40.10 203 TYR A C 1
ATOM 810 O O . TYR A 1 118 ? 122.555 131.740 117.499 1.00 39.86 203 TYR A O 1
ATOM 819 N N . PRO A 1 119 ? 123.164 133.658 116.499 1.00 41.49 204 PRO A N 1
ATOM 820 C CA A PRO A 1 119 ? 123.762 134.140 117.755 0.51 40.19 204 PRO A CA 1
ATOM 821 C CA B PRO A 1 119 ? 123.762 134.139 117.755 0.49 40.31 204 PRO A CA 1
ATOM 822 C C . PRO A 1 119 ? 122.783 134.194 118.913 1.00 43.11 204 PRO A C 1
ATOM 823 O O . PRO A 1 119 ? 123.158 133.924 120.064 1.00 49.01 204 PRO A O 1
ATOM 830 N N . LEU A 1 120 ? 121.536 134.545 118.631 1.00 41.21 205 LEU A N 1
ATOM 831 C CA . LEU A 1 120 ? 120.506 134.739 119.648 1.00 40.85 205 LEU A CA 1
ATOM 832 C C . LEU A 1 120 ? 119.632 133.493 119.788 1.00 45.87 205 LEU A C 1
ATOM 833 O O . LEU A 1 120 ? 118.427 133.573 120.072 1.00 51.32 205 LEU A O 1
ATOM 838 N N . SER A 1 121 ? 120.254 132.325 119.637 1.00 46.39 206 SER A N 1
ATOM 839 C CA . SER A 1 121 ? 119.543 131.055 119.693 1.00 42.76 206 SER A CA 1
ATOM 840 C C . SER A 1 121 ? 119.594 130.390 121.054 1.00 47.86 206 SER A C 1
ATOM 841 O O . SER A 1 121 ? 118.813 129.463 121.301 1.00 52.45 206 SER A O 1
ATOM 844 N N . ASN A 1 122 ? 120.480 130.827 121.943 1.00 53.43 207 ASN A N 1
ATOM 845 C CA . ASN A 1 122 ? 120.537 130.314 123.316 1.00 55.29 207 ASN A CA 1
ATOM 846 C C . ASN A 1 122 ? 119.699 131.232 124.200 1.00 54.52 207 ASN A C 1
ATOM 847 O O . ASN A 1 122 ? 119.896 131.335 125.411 1.00 61.00 207 ASN A O 1
ATOM 852 N N . TYR A 1 123 ? 118.733 131.885 123.555 1.00 51.72 208 TYR A N 1
ATOM 853 C CA . TYR A 1 123 ? 117.951 132.966 124.128 1.00 51.42 208 TYR A CA 1
ATOM 854 C C . TYR A 1 123 ? 116.495 132.665 123.798 1.00 51.13 208 TYR A C 1
ATOM 855 O O . TYR A 1 123 ? 115.564 133.141 124.460 1.00 55.11 208 TYR A O 1
ATOM 864 N N . ILE A 1 124 ? 116.323 131.837 122.772 1.00 48.67 209 ILE A N 1
ATOM 865 C CA . ILE A 1 124 ? 115.021 131.526 122.196 1.00 46.40 209 ILE A CA 1
ATOM 866 C C . ILE A 1 124 ? 114.748 130.031 122.132 1.00 45.18 209 ILE A C 1
ATOM 867 O O . ILE A 1 124 ? 113.597 129.636 121.889 1.00 47.06 209 ILE A O 1
ATOM 872 N N . HIS A 1 125 ? 115.757 129.188 122.338 1.00 42.49 210 HIS A N 1
ATOM 873 C CA . HIS A 1 125 ? 115.564 127.746 122.330 1.00 40.37 210 HIS A CA 1
ATOM 874 C C . HIS A 1 125 ? 115.171 127.275 123.723 1.00 44.12 210 HIS A C 1
ATOM 875 O O . HIS A 1 125 ? 115.954 127.449 124.666 1.00 48.97 210 HIS A O 1
ATOM 882 N N . PRO A 1 126 ? 113.992 126.680 123.901 1.00 43.84 211 PRO A N 1
ATOM 883 C CA . PRO A 1 126 ? 113.602 126.208 125.236 1.00 43.59 211 PRO A CA 1
ATOM 884 C C . PRO A 1 126 ? 114.343 124.944 125.641 1.00 44.49 211 PRO A C 1
ATOM 885 O O . PRO A 1 126 ? 113.807 123.836 125.542 1.00 45.54 211 PRO A O 1
ATOM 889 N N . GLU A 1 127 ? 115.586 125.104 126.100 1.00 45.65 212 GLU A N 1
ATOM 890 C CA . GLU A 1 127 ? 116.377 123.947 126.503 1.00 46.26 212 GLU A CA 1
ATOM 891 C C . GLU A 1 127 ? 115.843 123.316 127.782 1.00 49.59 212 GLU A C 1
ATOM 892 O O . GLU A 1 127 ? 115.946 122.097 127.958 1.00 49.44 212 GLU A O 1
ATOM 898 N N . ALA A 1 128 ? 115.269 124.119 128.680 1.00 49.45 213 ALA A N 1
ATOM 899 C CA . ALA A 1 128 ? 114.736 123.582 129.928 1.00 44.64 213 ALA A CA 1
ATOM 900 C C . ALA A 1 128 ? 113.447 122.799 129.706 1.00 45.88 213 ALA A C 1
ATOM 901 O O . ALA A 1 128 ? 113.280 121.709 130.264 1.00 47.52 213 ALA A O 1
ATOM 903 N N . LEU A 1 129 ? 112.525 123.339 128.904 1.00 43.01 214 LEU A N 1
ATOM 904 C CA . LEU A 1 129 ? 111.270 122.640 128.642 1.00 42.96 214 LEU A CA 1
ATOM 905 C C . LEU A 1 129 ? 111.512 121.349 127.870 1.00 45.18 214 LEU A C 1
ATOM 906 O O . LEU A 1 129 ? 110.862 120.330 128.132 1.00 44.76 214 LEU A O 1
ATOM 911 N N . ALA A 1 130 ? 112.443 121.374 126.913 1.00 49.86 215 ALA A N 1
ATOM 912 C CA . ALA A 1 130 ? 112.770 120.164 126.166 1.00 45.66 215 ALA A CA 1
ATOM 913 C C . ALA A 1 130 ? 113.358 119.092 127.076 1.00 43.77 215 ALA A C 1
ATOM 914 O O . ALA A 1 130 ? 113.077 117.900 126.900 1.00 44.98 215 ALA A O 1
ATOM 916 N N . ASP A 1 131 ? 114.186 119.493 128.045 1.00 44.11 216 ASP A N 1
ATOM 917 C CA . ASP A 1 131 ? 114.743 118.525 128.986 1.00 44.67 216 ASP A CA 1
ATOM 918 C C . ASP A 1 131 ? 113.656 117.910 129.860 1.00 46.75 216 ASP A C 1
ATOM 919 O O . ASP A 1 131 ? 113.694 116.710 130.152 1.00 47.89 216 ASP A O 1
ATOM 924 N N . LYS A 1 132 ? 112.685 118.717 130.295 1.00 44.78 217 LYS A N 1
ATOM 925 C CA . LYS A 1 132 ? 111.567 118.177 131.062 1.00 42.14 217 LYS A CA 1
ATOM 926 C C . LYS A 1 132 ? 110.751 117.201 130.226 1.00 41.84 217 LYS A C 1
ATOM 927 O O . LYS A 1 132 ? 110.315 116.156 130.724 1.00 46.30 217 LYS A O 1
ATOM 933 N N . LEU A 1 133 ? 110.529 117.528 128.951 1.00 44.03 218 LEU A N 1
ATOM 934 C CA . LEU A 1 133 ? 109.844 116.602 128.057 1.00 42.21 218 LEU A CA 1
ATOM 935 C C . LEU A 1 133 ? 110.669 115.345 127.812 1.00 40.40 218 LEU A C 1
ATOM 936 O O . LEU A 1 133 ? 110.106 114.254 127.674 1.00 41.83 218 LEU A O 1
ATOM 941 N N . LEU A 1 134 ? 111.996 115.480 127.753 1.00 40.45 219 LEU A N 1
ATOM 942 C CA . LEU A 1 134 ? 112.852 114.329 127.488 1.00 40.97 219 LEU A CA 1
ATOM 943 C C . LEU A 1 134 ? 112.812 113.321 128.629 1.00 42.10 219 LEU A C 1
ATOM 944 O O . LEU A 1 134 ? 112.897 112.111 128.388 1.00 44.40 219 LEU A O 1
ATOM 949 N N . THR A 1 135 ? 112.685 113.794 129.870 1.00 44.44 220 THR A N 1
ATOM 950 C CA . THR A 1 135 ? 112.613 112.887 131.010 1.00 42.74 220 THR A CA 1
ATOM 951 C C . THR A 1 135 ? 111.246 112.225 131.126 1.00 46.01 220 THR A C 1
ATOM 952 O O . THR A 1 135 ? 111.162 111.014 131.349 1.00 48.17 220 THR A O 1
ATOM 956 N N . THR A 1 136 ? 110.166 112.995 130.977 1.00 44.22 221 THR A N 1
ATOM 957 C CA . THR A 1 136 ? 108.832 112.430 131.155 1.00 42.41 221 THR A CA 1
ATOM 958 C C . THR A 1 136 ? 108.450 111.467 130.038 1.00 46.07 221 THR A C 1
ATOM 959 O O . THR A 1 136 ? 107.597 110.601 130.252 1.00 52.65 221 THR A O 1
ATOM 963 N N . LEU A 1 137 ? 109.063 111.586 128.861 1.00 43.84 222 LEU A N 1
ATOM 964 C CA . LEU A 1 137 ? 108.730 110.740 127.721 1.00 40.49 222 LEU A CA 1
ATOM 965 C C . LEU A 1 137 ? 109.675 109.554 127.575 1.00 40.63 222 LEU A C 1
ATOM 966 O O . LEU A 1 137 ? 109.221 108.410 127.489 1.00 44.86 222 LEU A O 1
ATOM 971 N N . GLY A 1 138 ? 110.982 109.800 127.543 1.00 38.89 223 GLY A N 1
ATOM 972 C CA . GLY A 1 138 ? 111.949 108.735 127.440 1.00 37.29 223 GLY A CA 1
ATOM 973 C C . GLY A 1 138 ? 113.129 109.088 126.560 1.00 40.47 223 GLY A C 1
ATOM 974 O O . GLY A 1 138 ? 113.123 110.092 125.841 1.00 42.38 223 GLY A O 1
ATOM 975 N N . PRO A 1 139 ? 114.177 108.260 126.606 1.00 38.84 224 PRO A N 1
ATOM 976 C CA . PRO A 1 139 ? 115.364 108.529 125.780 1.00 34.64 224 PRO A CA 1
ATOM 977 C C . PRO A 1 139 ? 115.121 108.374 124.289 1.00 34.97 224 PRO A C 1
ATOM 978 O O . PRO A 1 139 ? 115.864 108.966 123.496 1.00 38.29 224 PRO A O 1
ATOM 982 N N . ARG A 1 140 ? 114.114 107.605 123.881 1.00 34.17 225 ARG A N 1
ATOM 983 C CA . ARG A 1 140 ? 113.842 107.394 122.465 1.00 33.81 225 ARG A CA 1
ATOM 984 C C . ARG A 1 140 ? 113.092 108.555 121.827 1.00 33.44 225 ARG A C 1
ATOM 985 O O . ARG A 1 140 ? 112.853 108.527 120.615 1.00 37.15 225 ARG A O 1
ATOM 993 N N . PHE A 1 141 ? 112.724 109.571 122.604 1.00 31.96 226 PHE A N 1
ATOM 994 C CA . PHE A 1 141 ? 111.990 110.721 122.099 1.00 31.65 226 PHE A CA 1
ATOM 995 C C . PHE A 1 141 ? 112.877 111.938 121.867 1.00 33.33 226 PHE A C 1
ATOM 996 O O . PHE A 1 141 ? 112.354 113.026 121.611 1.00 34.14 226 PHE A O 1
ATOM 1004 N N . MET A 1 142 ? 114.202 111.785 121.949 1.00 31.51 227 MET A N 1
ATOM 1005 C CA . MET A 1 142 ? 115.086 112.922 121.712 1.00 30.90 227 MET A CA 1
ATOM 1006 C C . MET A 1 142 ? 114.937 113.466 120.298 1.00 37.28 227 MET A C 1
ATOM 1007 O O . MET A 1 142 ? 115.138 114.664 120.070 1.00 42.85 227 MET A O 1
ATOM 1012 N N . GLY A 1 143 ? 114.581 112.613 119.342 1.00 39.31 228 GLY A N 1
ATOM 1013 C CA . GLY A 1 143 ? 114.352 113.040 117.983 1.00 31.97 228 GLY A CA 1
ATOM 1014 C C . GLY A 1 143 ? 113.220 114.043 117.863 1.00 31.78 228 GLY A C 1
ATOM 1015 O O . GLY A 1 143 ? 113.433 115.209 117.518 1.00 34.40 228 GLY A O 1
ATOM 1016 N N . PRO A 1 144 ? 111.987 113.603 118.133 1.00 29.16 229 PRO A N 1
ATOM 1017 C CA . PRO A 1 144 ? 110.846 114.531 118.037 1.00 31.92 229 PRO A CA 1
ATOM 1018 C C . PRO A 1 144 ? 110.933 115.713 118.988 1.00 36.77 229 PRO A C 1
ATOM 1019 O O . PRO A 1 144 ? 110.491 116.813 118.633 1.00 40.05 229 PRO A O 1
ATOM 1023 N N . ILE A 1 145 ? 111.483 115.521 120.189 1.00 35.66 230 ILE A N 1
ATOM 1024 C CA . ILE A 1 145 ? 111.575 116.621 121.146 1.00 35.35 230 ILE A CA 1
ATOM 1025 C C . ILE A 1 145 ? 112.569 117.675 120.673 1.00 37.02 230 ILE A C 1
ATOM 1026 O O . ILE A 1 145 ? 112.358 118.875 120.887 1.00 41.93 230 ILE A O 1
ATOM 1031 N N . ALA A 1 146 ? 113.653 117.257 120.012 1.00 37.91 231 ALA A N 1
ATOM 1032 C CA . ALA A 1 146 ? 114.637 118.212 119.514 1.00 37.06 231 ALA A CA 1
ATOM 1033 C C . ALA A 1 146 ? 114.035 119.205 118.530 1.00 35.55 231 ALA A C 1
ATOM 1034 O O . ALA A 1 146 ? 114.601 120.285 118.335 1.00 35.35 231 ALA A O 1
ATOM 1036 N N . ILE A 1 147 ? 112.904 118.865 117.908 1.00 38.08 232 ILE A N 1
ATOM 1037 C CA . ILE A 1 147 ? 112.220 119.817 117.037 1.00 35.28 232 ILE A CA 1
ATOM 1038 C C . ILE A 1 147 ? 111.802 121.049 117.828 1.00 37.43 232 ILE A C 1
ATOM 1039 O O . ILE A 1 147 ? 111.897 122.181 117.340 1.00 42.99 232 ILE A O 1
ATOM 1044 N N . LEU A 1 148 ? 111.331 120.850 119.059 1.00 39.65 233 LEU A N 1
ATOM 1045 C CA . LEU A 1 148 ? 111.014 121.977 119.927 1.00 38.36 233 LEU A CA 1
ATOM 1046 C C . LEU A 1 148 ? 112.258 122.545 120.601 1.00 39.04 233 LEU A C 1
ATOM 1047 O O . LEU A 1 148 ? 112.277 123.727 120.961 1.00 42.62 233 LEU A O 1
ATOM 1052 N N . ARG A 1 149 ? 113.300 121.727 120.771 1.00 38.80 234 ARG A N 1
ATOM 1053 C CA . ARG A 1 149 ? 114.503 122.187 121.459 1.00 35.74 234 ARG A CA 1
ATOM 1054 C C . ARG A 1 149 ? 115.265 123.216 120.633 1.00 37.46 234 ARG A C 1
ATOM 1055 O O . ARG A 1 149 ? 115.726 124.229 121.168 1.00 40.87 234 ARG A O 1
ATOM 1063 N N . ILE A 1 150 ? 115.412 122.973 119.332 1.00 37.36 235 ILE A N 1
ATOM 1064 C CA . ILE A 1 150 ? 116.203 123.833 118.456 1.00 34.08 235 ILE A CA 1
ATOM 1065 C C . ILE A 1 150 ? 115.331 124.358 117.322 1.00 35.84 235 ILE A C 1
ATOM 1066 O O . ILE A 1 150 ? 115.795 124.502 116.186 1.00 37.93 235 ILE A O 1
ATOM 1071 N N . TRP A 1 151 ? 114.060 124.639 117.631 1.00 35.52 236 TRP A N 1
ATOM 1072 C CA . TRP A 1 151 ? 113.060 124.963 116.613 1.00 33.88 236 TRP A CA 1
ATOM 1073 C C . TRP A 1 151 ? 113.546 125.989 115.595 1.00 36.71 236 TRP A C 1
ATOM 1074 O O . TRP A 1 151 ? 113.167 125.920 114.421 1.00 42.42 236 TRP A O 1
ATOM 1085 N N . SER A 1 152 ? 114.376 126.948 116.015 1.00 37.49 237 SER A N 1
ATOM 1086 C CA . SER A 1 152 ? 114.890 127.925 115.060 1.00 33.62 237 SER A CA 1
ATOM 1087 C C . SER A 1 152 ? 115.875 127.288 114.088 1.00 34.70 237 SER A C 1
ATOM 1088 O O . SER A 1 152 ? 115.951 127.703 112.926 1.00 39.22 237 SER A O 1
ATOM 1091 N N . PHE A 1 153 ? 116.637 126.289 114.541 1.00 33.19 238 PHE A N 1
ATOM 1092 C CA . PHE A 1 153 ? 117.467 125.524 113.616 1.00 30.48 238 PHE A CA 1
ATOM 1093 C C . PHE A 1 153 ? 116.607 124.672 112.695 1.00 31.02 238 PHE A C 1
ATOM 1094 O O . PHE A 1 153 ? 116.969 124.448 111.535 1.00 36.05 238 PHE A O 1
ATOM 1102 N N . CYS A 1 154 ? 115.471 124.187 113.200 1.00 33.02 239 CYS A N 1
ATOM 1103 C CA . CYS A 1 154 ? 114.529 123.453 112.365 1.00 30.63 239 CYS A CA 1
ATOM 1104 C C . CYS A 1 154 ? 113.912 124.350 111.302 1.00 28.99 239 CYS A C 1
ATOM 1105 O O . CYS A 1 154 ? 113.657 123.895 110.181 1.00 31.17 239 CYS A O 1
ATOM 1108 N N . LEU A 1 155 ? 113.658 125.618 111.635 1.00 30.04 240 LEU A N 1
ATOM 1109 C CA . LEU A 1 155 ? 113.156 126.558 110.638 1.00 32.47 240 LEU A CA 1
ATOM 1110 C C . LEU A 1 155 ? 114.214 126.845 109.579 1.00 32.82 240 LEU A C 1
ATOM 1111 O O . LEU A 1 155 ? 113.888 127.006 108.397 1.00 32.30 240 LEU A O 1
ATOM 1116 N N . PHE A 1 156 ? 115.486 126.908 109.983 1.00 32.76 241 PHE A N 1
ATOM 1117 C CA . PHE A 1 156 ? 116.569 127.001 109.008 1.00 28.68 241 PHE A CA 1
ATOM 1118 C C . PHE A 1 156 ? 116.603 125.765 108.120 1.00 30.12 241 PHE A C 1
ATOM 1119 O O . PHE A 1 156 ? 116.865 125.862 106.915 1.00 33.50 241 PHE A O 1
ATOM 1127 N N . TYR A 1 157 ? 116.352 124.592 108.704 1.00 32.10 242 TYR A N 1
ATOM 1128 C CA . TYR A 1 157 ? 116.317 123.361 107.924 1.00 27.75 242 TYR A CA 1
ATOM 1129 C C . TYR A 1 157 ? 115.229 123.419 106.860 1.00 29.22 242 TYR A C 1
ATOM 1130 O O . TYR A 1 157 ? 115.446 123.006 105.716 1.00 32.08 242 TYR A O 1
ATOM 1139 N N . VAL A 1 158 ? 114.051 123.937 107.220 1.00 30.00 243 VAL A N 1
ATOM 1140 C CA . VAL A 1 158 ? 112.952 124.034 106.262 1.00 29.51 243 VAL A CA 1
ATOM 1141 C C . VAL A 1 158 ? 113.311 124.984 105.127 1.00 32.12 243 VAL A C 1
ATOM 1142 O O . VAL A 1 158 ? 113.087 124.680 103.949 1.00 35.31 243 VAL A O 1
ATOM 1146 N N . MET A 1 159 ? 113.871 126.149 105.461 1.00 32.03 244 MET A N 1
ATOM 1147 C CA . MET A 1 159 ? 114.218 127.121 104.429 1.00 29.36 244 MET A CA 1
ATOM 1148 C C . MET A 1 159 ? 115.331 126.597 103.530 1.00 32.23 244 MET A C 1
ATOM 1149 O O . MET A 1 159 ? 115.320 126.836 102.317 1.00 36.03 244 MET A O 1
ATOM 1154 N N . ALA A 1 160 ? 116.302 125.884 104.104 1.00 31.58 245 ALA A N 1
ATOM 1155 C CA . ALA A 1 160 ? 117.339 125.265 103.285 1.00 27.92 245 ALA A CA 1
ATOM 1156 C C . ALA A 1 160 ? 116.756 124.184 102.382 1.00 31.57 245 ALA A C 1
ATOM 1157 O O . ALA A 1 160 ? 117.168 124.047 101.225 1.00 35.35 245 ALA A O 1
ATOM 1159 N N . GLU A 1 161 ? 115.804 123.399 102.896 1.00 35.11 246 GLU A N 1
ATOM 1160 C CA . GLU A 1 161 ? 115.081 122.459 102.044 1.00 33.05 246 GLU A CA 1
ATOM 1161 C C . GLU A 1 161 ? 114.287 123.184 100.965 1.00 30.52 246 GLU A C 1
ATOM 1162 O O . GLU A 1 161 ? 114.280 122.761 99.803 1.00 34.43 246 GLU A O 1
ATOM 1168 N N . LEU A 1 162 ? 113.608 124.273 101.330 1.00 31.73 247 LEU A N 1
ATOM 1169 C CA . LEU A 1 162 ? 112.801 125.003 100.361 1.00 31.17 247 LEU A CA 1
ATOM 1170 C C . LEU A 1 162 ? 113.646 125.679 99.290 1.00 31.56 247 LEU A C 1
ATOM 1171 O O . LEU A 1 162 ? 113.110 126.050 98.241 1.00 32.98 247 LEU A O 1
ATOM 1176 N N . TRP A 1 163 ? 114.947 125.853 99.528 1.00 32.34 248 TRP A N 1
ATOM 1177 C CA . TRP A 1 163 ? 115.817 126.383 98.483 1.00 30.76 248 TRP A CA 1
ATOM 1178 C C . TRP A 1 163 ? 115.955 125.387 97.339 1.00 33.48 248 TRP A C 1
ATOM 1179 O O . TRP A 1 163 ? 115.830 125.752 96.165 1.00 36.68 248 TRP A O 1
ATOM 1190 N N . GLY A 1 164 ? 116.210 124.118 97.662 1.00 31.86 249 GLY A N 1
ATOM 1191 C CA . GLY A 1 164 ? 116.296 123.100 96.632 1.00 30.71 249 GLY A CA 1
ATOM 1192 C C . GLY A 1 164 ? 114.962 122.714 96.035 1.00 36.42 249 GLY A C 1
ATOM 1193 O O . GLY A 1 164 ? 114.919 122.227 94.900 1.00 43.26 249 GLY A O 1
ATOM 1194 N N . SER A 1 165 ? 113.873 122.921 96.772 1.00 33.42 250 SER A N 1
ATOM 1195 C CA . SER A 1 165 ? 112.548 122.550 96.298 1.00 30.88 250 SER A CA 1
ATOM 1196 C C . SER A 1 165 ? 111.889 123.639 95.467 1.00 32.18 250 SER A C 1
ATOM 1197 O O . SER A 1 165 ? 111.074 123.329 94.590 1.00 41.26 250 SER A O 1
ATOM 1200 N N . VAL A 1 166 ? 112.218 124.907 95.716 1.00 31.88 251 VAL A N 1
ATOM 1201 C CA . VAL A 1 166 ? 111.555 126.037 95.078 1.00 33.66 251 VAL A CA 1
ATOM 1202 C C . VAL A 1 166 ? 112.517 126.818 94.190 1.00 32.77 251 VAL A C 1
ATOM 1203 O O . VAL A 1 166 ? 112.224 127.084 93.021 1.00 33.70 251 VAL A O 1
ATOM 1207 N N . VAL A 1 167 ? 113.668 127.209 94.735 1.00 31.96 252 VAL A N 1
ATOM 1208 C CA . VAL A 1 167 ? 114.628 127.987 93.957 1.00 32.10 252 VAL A CA 1
ATOM 1209 C C . VAL A 1 167 ? 115.244 127.128 92.860 1.00 31.83 252 VAL A C 1
ATOM 1210 O O . VAL A 1 167 ? 115.365 127.557 91.706 1.00 37.91 252 VAL A O 1
ATOM 1214 N N . VAL A 1 168 ? 115.637 125.902 93.199 1.00 32.01 253 VAL A N 1
ATOM 1215 C CA . VAL A 1 168 ? 116.256 125.017 92.216 1.00 32.96 253 VAL A CA 1
ATOM 1216 C C . VAL A 1 168 ? 115.203 124.417 91.294 1.00 32.24 253 VAL A C 1
ATOM 1217 O O . VAL A 1 168 ? 115.277 124.549 90.067 1.00 37.91 253 VAL A O 1
ATOM 1221 N N . SER A 1 169 ? 114.201 123.756 91.875 1.00 35.06 254 SER A N 1
ATOM 1222 C CA . SER A 1 169 ? 113.267 122.961 91.087 1.00 36.96 254 SER A CA 1
ATOM 1223 C C . SER A 1 169 ? 112.172 123.799 90.438 1.00 34.72 254 SER A C 1
ATOM 1224 O O . SER A 1 169 ? 111.716 123.462 89.340 1.00 39.80 254 SER A O 1
ATOM 1227 N N . VAL A 1 170 ? 111.735 124.876 91.083 1.00 32.10 255 VAL A N 1
ATOM 1228 C CA . VAL A 1 170 ? 110.586 125.653 90.633 1.00 35.08 255 VAL A CA 1
ATOM 1229 C C . VAL A 1 170 ? 111.012 126.984 90.023 1.00 35.31 255 VAL A C 1
ATOM 1230 O O . VAL A 1 170 ? 110.646 127.301 88.890 1.00 39.02 255 VAL A O 1
ATOM 1234 N N . LEU A 1 171 ? 111.784 127.781 90.765 1.00 34.80 256 LEU A N 1
ATOM 1235 C CA . LEU A 1 171 ? 112.088 129.138 90.321 1.00 31.05 256 LEU A CA 1
ATOM 1236 C C . LEU A 1 171 ? 112.993 129.142 89.094 1.00 34.55 256 LEU A C 1
ATOM 1237 O O . LEU A 1 171 ? 112.713 129.836 88.110 1.00 38.04 256 LEU A O 1
ATOM 1242 N N . PHE A 1 172 ? 114.086 128.377 89.129 1.00 32.64 257 PHE A N 1
ATOM 1243 C CA . PHE A 1 172 ? 115.035 128.417 88.020 1.00 36.53 257 PHE A CA 1
ATOM 1244 C C . PHE A 1 172 ? 114.496 127.672 86.806 1.00 38.03 257 PHE A C 1
ATOM 1245 O O . PHE A 1 172 ? 114.385 128.238 85.713 1.00 41.34 257 PHE A O 1
ATOM 1253 N N . TRP A 1 173 ? 114.172 126.387 86.976 1.00 37.96 258 TRP A N 1
ATOM 1254 C CA . TRP A 1 173 ? 113.727 125.587 85.840 1.00 37.58 258 TRP A CA 1
ATOM 1255 C C . TRP A 1 173 ? 112.407 126.098 85.281 1.00 40.36 258 TRP A C 1
ATOM 1256 O O . TRP A 1 173 ? 112.113 125.890 84.099 1.00 48.51 258 TRP A O 1
ATOM 1267 N N . GLY A 1 174 ? 111.601 126.766 86.107 1.00 36.94 259 GLY A N 1
ATOM 1268 C CA . GLY A 1 174 ? 110.439 127.462 85.586 1.00 39.15 259 GLY A CA 1
ATOM 1269 C C . GLY A 1 174 ? 110.808 128.671 84.751 1.00 43.25 259 GLY A C 1
ATOM 1270 O O . GLY A 1 174 ? 110.0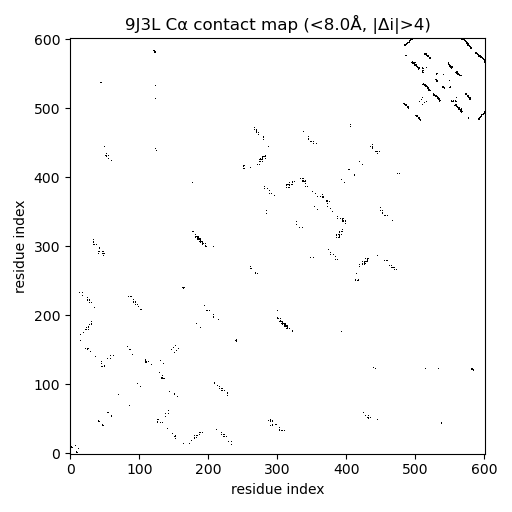86 129.028 83.815 1.00 51.47 259 GLY A O 1
ATOM 1271 N N . PHE A 1 175 ? 111.931 129.314 85.071 1.00 43.12 260 PHE A N 1
ATOM 1272 C CA . PHE A 1 175 ? 112.436 130.438 84.292 1.00 45.10 260 PHE A CA 1
ATOM 1273 C C . PHE A 1 175 ? 113.296 129.985 83.119 1.00 46.02 260 PHE A C 1
ATOM 1274 O O . PHE A 1 175 ? 113.268 130.611 82.054 1.00 50.16 260 PHE A O 1
ATOM 1282 N N . ALA A 1 176 ? 114.061 128.906 83.293 1.00 45.19 261 ALA A N 1
ATOM 1283 C CA . ALA A 1 176 ? 114.868 128.392 82.193 1.00 44.74 261 ALA A CA 1
ATOM 1284 C C . ALA A 1 176 ? 114.001 127.812 81.084 1.00 48.14 261 ALA A C 1
ATOM 1285 O O . ALA A 1 176 ? 114.370 127.887 79.907 1.00 52.52 261 ALA A O 1
ATOM 1287 N N . ASN A 1 177 ? 112.855 127.227 81.436 1.00 48.26 262 ASN A N 1
ATOM 1288 C CA . ASN A 1 177 ? 111.966 126.643 80.440 1.00 46.25 262 ASN A CA 1
ATOM 1289 C C . ASN A 1 177 ? 111.129 127.684 79.709 1.00 52.95 262 ASN A C 1
ATOM 1290 O O . ASN A 1 177 ? 110.678 127.420 78.590 1.00 58.35 262 ASN A O 1
ATOM 1295 N N . GLN A 1 178 ? 110.909 128.852 80.309 1.00 51.49 263 GLN A N 1
ATOM 1296 C CA . GLN A 1 178 ? 110.110 129.901 79.691 1.00 55.92 263 GLN A CA 1
ATOM 1297 C C . GLN A 1 178 ? 110.931 130.833 78.810 1.00 60.54 263 GLN A C 1
ATOM 1298 O O . GLN A 1 178 ? 110.358 131.726 78.178 1.00 69.24 263 GLN A O 1
ATOM 1304 N N . ILE A 1 179 ? 112.249 130.652 78.753 1.00 59.32 264 ILE A N 1
ATOM 1305 C CA . ILE A 1 179 ? 113.099 131.526 77.951 1.00 59.76 264 ILE A CA 1
ATOM 1306 C C . ILE A 1 179 ? 113.956 130.771 76.948 1.00 63.50 264 ILE A C 1
ATOM 1307 O O . ILE A 1 179 ? 114.383 131.361 75.937 1.00 67.40 264 ILE A O 1
ATOM 1312 N N . THR A 1 180 ? 114.220 129.483 77.141 1.00 61.48 265 THR A N 1
ATOM 1313 C CA . THR A 1 180 ? 115.018 128.699 76.212 1.00 62.46 265 THR A CA 1
ATOM 1314 C C . THR A 1 180 ? 114.113 127.972 75.228 1.00 66.40 265 THR A C 1
ATOM 1315 O O . THR A 1 180 ? 113.058 127.452 75.603 1.00 69.45 265 THR A O 1
ATOM 1319 N N . THR A 1 181 ? 114.532 127.943 73.966 1.00 66.76 266 THR A N 1
ATOM 1320 C CA . THR A 1 181 ? 113.808 127.201 72.950 1.00 66.50 266 THR A CA 1
ATOM 1321 C C . THR A 1 181 ? 113.936 125.702 73.224 1.00 67.41 266 THR A C 1
ATOM 1322 O O . THR A 1 181 ? 114.844 125.250 73.927 1.00 69.52 266 THR A O 1
ATOM 1326 N N . VAL A 1 182 ? 112.995 124.928 72.672 1.00 67.74 267 VAL A N 1
ATOM 1327 C CA . VAL A 1 182 ? 112.962 123.488 72.916 1.00 67.25 267 VAL A CA 1
ATOM 1328 C C . VAL A 1 182 ? 114.275 122.831 72.510 1.00 66.40 267 VAL A C 1
ATOM 1329 O O . VAL A 1 182 ? 114.724 121.875 73.154 1.00 65.77 267 VAL A O 1
ATOM 1333 N N . ASP A 1 183 ? 114.914 123.325 71.447 1.00 68.63 268 ASP A N 1
ATOM 1334 C CA . ASP A 1 183 ? 116.213 122.788 71.056 1.00 68.05 268 ASP A CA 1
ATOM 1335 C C . ASP A 1 183 ? 117.352 123.357 71.896 1.00 67.52 268 ASP A C 1
ATOM 1336 O O . ASP A 1 183 ? 118.372 122.683 72.078 1.00 64.94 268 ASP A O 1
ATOM 1341 N N . GLU A 1 184 ? 117.207 124.583 72.407 1.00 68.05 269 GLU A N 1
ATOM 1342 C CA . GLU A 1 184 ? 118.196 125.104 73.347 1.00 63.64 269 GLU A CA 1
ATOM 1343 C C . GLU A 1 184 ? 118.138 124.357 74.673 1.00 61.10 269 GLU A C 1
ATOM 1344 O O . GLU A 1 184 ? 119.173 124.126 75.309 1.00 58.66 269 GLU A O 1
ATOM 1350 N N . ALA A 1 185 ? 116.935 123.973 75.104 1.00 61.80 270 ALA A N 1
ATOM 1351 C CA . ALA A 1 185 ? 116.771 123.198 76.326 1.00 54.96 270 ALA A CA 1
ATOM 1352 C C . ALA A 1 185 ? 117.237 121.757 76.175 1.00 56.65 270 ALA A C 1
ATOM 1353 O O . ALA A 1 185 ? 117.318 121.042 77.179 1.00 56.11 270 ALA A O 1
ATOM 1355 N N . LYS A 1 186 ? 117.538 121.316 74.956 1.00 61.55 271 LYS A N 1
ATOM 1356 C CA . LYS A 1 186 ? 118.003 119.959 74.706 1.00 59.78 271 LYS A CA 1
ATOM 1357 C C . LYS A 1 186 ? 119.519 119.862 74.620 1.00 62.12 271 LYS A C 1
ATOM 1358 O O . LYS A 1 186 ? 120.081 118.807 74.932 1.00 65.66 271 LYS A O 1
ATOM 1364 N N . LYS A 1 187 ? 120.193 120.942 74.228 1.00 60.67 272 LYS A N 1
ATOM 1365 C CA . LYS A 1 187 ? 121.643 120.963 74.083 1.00 57.62 272 LYS A CA 1
ATOM 1366 C C . LYS A 1 187 ? 122.363 121.508 75.309 1.00 57.88 272 LYS A C 1
ATOM 1367 O O . LYS A 1 187 ? 123.428 121.000 75.672 1.00 59.59 272 LYS A O 1
ATOM 1373 N N . PHE A 1 188 ? 121.803 122.525 75.965 1.00 56.22 273 PHE A N 1
ATOM 1374 C CA . PHE A 1 188 ? 122.504 123.223 77.034 1.00 52.66 273 PHE A CA 1
ATOM 1375 C C . PHE A 1 188 ? 122.103 122.771 78.432 1.00 49.20 273 PHE A C 1
ATOM 1376 O O . PHE A 1 188 ? 122.884 122.967 79.371 1.00 50.47 273 PHE A O 1
ATOM 1384 N N . TYR A 1 189 ? 120.915 122.191 78.601 1.00 50.71 274 TYR A N 1
ATOM 1385 C CA . TYR A 1 189 ? 120.541 121.664 79.911 1.00 45.56 274 TYR A CA 1
ATOM 1386 C C . TYR A 1 189 ? 121.499 120.593 80.422 1.00 47.59 274 TYR A C 1
ATOM 1387 O O . TYR A 1 189 ? 121.810 120.613 81.626 1.00 47.58 274 TYR A O 1
ATOM 1396 N N . PRO A 1 190 ? 121.983 119.644 79.611 1.00 53.48 275 PRO A N 1
ATOM 1397 C CA . PRO A 1 190 ? 123.042 118.748 80.103 1.00 50.17 275 PRO A CA 1
ATOM 1398 C C . PRO A 1 190 ? 124.292 119.480 80.557 1.00 47.87 275 PRO A C 1
ATOM 1399 O O . PRO A 1 190 ? 125.020 118.959 81.411 1.00 48.59 275 PRO A O 1
ATOM 1403 N N . LEU A 1 191 ? 124.572 120.664 80.009 1.00 46.12 276 LEU A N 1
ATOM 1404 C CA . LEU A 1 191 ? 125.710 121.455 80.457 1.00 42.82 276 LEU A CA 1
ATOM 1405 C C . LEU A 1 191 ? 125.434 122.205 81.755 1.00 46.02 276 LEU A C 1
ATOM 1406 O O . LEU A 1 191 ? 126.381 122.510 82.488 1.00 48.24 276 LEU A O 1
ATOM 1411 N N . PHE A 1 192 ? 124.169 122.516 82.053 1.00 45.84 277 PHE A N 1
ATOM 1412 C CA . PHE A 1 192 ? 123.847 123.138 83.336 1.00 38.74 277 PHE A CA 1
ATOM 1413 C C . PHE A 1 192 ? 124.077 122.172 84.491 1.00 41.05 277 PHE A C 1
ATOM 1414 O O . PHE A 1 192 ? 124.575 122.570 85.550 1.00 49.24 277 PHE A O 1
ATOM 1422 N N . GLY A 1 193 ? 123.713 120.901 84.309 1.00 37.87 278 GLY A N 1
ATOM 1423 C CA . GLY A 1 193 ? 124.022 119.905 85.319 1.00 37.76 278 GLY A CA 1
ATOM 1424 C C . GLY A 1 193 ? 125.512 119.704 85.502 1.00 43.47 278 GLY A C 1
ATOM 1425 O O . GLY A 1 193 ? 125.976 119.451 86.618 1.00 44.78 278 GLY A O 1
ATOM 1426 N N . LEU A 1 194 ? 126.279 119.804 84.414 1.00 45.20 279 LEU A N 1
ATOM 1427 C CA . LEU A 1 194 ? 127.733 119.749 84.525 1.00 40.72 279 LEU A CA 1
ATOM 1428 C C . LEU A 1 194 ? 128.263 120.927 85.331 1.00 40.96 279 LEU A C 1
ATOM 1429 O O . LEU A 1 194 ? 129.152 120.764 86.175 1.00 45.37 279 LEU A O 1
ATOM 1434 N N . GLY A 1 195 ? 127.727 122.125 85.085 1.00 40.31 280 GLY A N 1
ATOM 1435 C CA . GLY A 1 195 ? 128.114 123.290 85.858 1.00 37.76 280 GLY A CA 1
ATOM 1436 C C . GLY A 1 195 ? 127.529 123.320 87.253 1.00 39.71 280 GLY A C 1
ATOM 1437 O O . GLY A 1 195 ? 128.035 124.051 88.111 1.00 41.97 280 GLY A O 1
ATOM 1438 N N . ALA A 1 196 ? 126.473 122.542 87.499 1.00 40.19 281 ALA A N 1
ATOM 1439 C CA . ALA A 1 196 ? 125.920 122.437 88.843 1.00 40.52 281 ALA A CA 1
ATOM 1440 C C . ALA A 1 196 ? 126.846 121.685 89.786 1.00 39.38 281 ALA A C 1
ATOM 1441 O O . ALA A 1 196 ? 126.798 121.918 90.998 1.00 41.74 281 ALA A O 1
ATOM 1443 N N . ASN A 1 197 ? 127.682 120.791 89.260 1.00 38.50 282 ASN A N 1
ATOM 1444 C CA . ASN A 1 197 ? 128.630 120.055 90.082 1.00 37.48 282 ASN A CA 1
ATOM 1445 C C . ASN A 1 197 ? 129.954 120.781 90.243 1.00 33.02 282 ASN A C 1
ATOM 1446 O O . ASN A 1 197 ? 130.692 120.497 91.193 1.00 33.45 282 ASN A O 1
ATOM 1451 N N . VAL A 1 198 ? 130.273 121.704 89.333 1.00 33.84 283 VAL A N 1
ATOM 1452 C CA . VAL A 1 198 ? 131.364 122.636 89.582 1.00 33.15 283 VAL A CA 1
ATOM 1453 C C . VAL A 1 198 ? 131.018 123.530 90.765 1.00 33.78 283 VAL A C 1
ATOM 1454 O O . VAL A 1 198 ? 131.901 123.941 91.529 1.00 36.11 283 VAL A O 1
ATOM 1458 N N . ALA A 1 199 ? 129.731 123.827 90.948 1.00 33.42 284 ALA A N 1
ATOM 1459 C CA . ALA A 1 199 ? 129.239 124.525 92.128 1.00 31.18 284 ALA A CA 1
ATOM 1460 C C . ALA A 1 199 ? 129.198 123.638 93.364 1.00 35.15 284 ALA A C 1
ATOM 1461 O O . ALA A 1 199 ? 128.895 124.138 94.451 1.00 38.80 284 ALA A O 1
ATOM 1463 N N . LEU A 1 200 ? 129.470 122.342 93.223 1.00 34.41 285 LEU A N 1
ATOM 1464 C CA . LEU A 1 200 ? 129.659 121.449 94.359 1.00 30.08 285 LEU A CA 1
ATOM 1465 C C . LEU A 1 200 ? 131.125 121.288 94.728 1.00 32.01 285 LEU A C 1
ATOM 1466 O O . LEU A 1 200 ? 131.455 121.184 95.913 1.00 35.50 285 LEU A O 1
ATOM 1471 N N . ILE A 1 201 ? 132.011 121.261 93.730 1.00 30.18 286 ILE A N 1
ATOM 1472 C CA . ILE A 1 201 ? 133.444 121.213 94.000 1.00 30.05 286 ILE A CA 1
ATOM 1473 C C . ILE A 1 201 ? 133.905 122.505 94.662 1.00 36.16 286 ILE A C 1
ATOM 1474 O O . ILE A 1 201 ? 134.689 122.484 95.619 1.00 37.97 286 ILE A O 1
ATOM 1479 N N . PHE A 1 202 ? 133.427 123.649 94.168 1.00 35.67 287 PHE A N 1
ATOM 1480 C CA . PHE A 1 202 ? 133.886 124.936 94.680 1.00 32.08 287 PHE A CA 1
ATOM 1481 C C . PHE A 1 202 ? 133.240 125.271 96.019 1.00 32.99 287 PHE A C 1
ATOM 1482 O O . PHE A 1 202 ? 133.934 125.631 96.977 1.00 36.78 287 PHE A O 1
ATOM 1490 N N . SER A 1 203 ? 131.913 125.168 96.101 1.00 34.12 288 SER A N 1
ATOM 1491 C CA . SER A 1 203 ? 131.231 125.439 97.361 1.00 35.78 288 SER A CA 1
ATOM 1492 C C . SER A 1 203 ? 131.601 124.419 98.428 1.00 38.03 288 SER A C 1
ATOM 1493 O O . SER A 1 203 ? 131.557 124.733 99.622 1.00 40.23 288 SER A O 1
ATOM 1496 N N . GLY A 1 204 ? 131.956 123.198 98.024 1.00 37.52 289 GLY A N 1
ATOM 1497 C CA . GLY A 1 204 ? 132.507 122.252 98.978 1.00 34.17 289 GLY A CA 1
ATOM 1498 C C . GLY A 1 204 ? 133.838 122.714 99.536 1.00 36.46 289 GLY A C 1
ATOM 1499 O O . GLY A 1 204 ? 134.075 122.640 100.745 1.00 38.25 289 GLY A O 1
ATOM 1500 N N . ARG A 1 205 ? 134.724 123.205 98.665 1.00 38.05 290 ARG A N 1
ATOM 1501 C CA . ARG A 1 205 ? 135.963 123.808 99.143 1.00 38.14 290 ARG A CA 1
ATOM 1502 C C . ARG A 1 205 ? 135.690 125.095 99.908 1.00 40.07 290 ARG A C 1
ATOM 1503 O O . ARG A 1 205 ? 136.421 125.424 100.849 1.00 45.49 290 ARG A O 1
ATOM 1511 N N . THR A 1 206 ? 134.653 125.838 99.512 1.00 38.39 291 THR A N 1
ATOM 1512 C CA . THR A 1 206 ? 134.262 127.028 100.259 1.00 36.32 291 THR A CA 1
ATOM 1513 C C . THR A 1 206 ? 133.788 126.668 101.661 1.00 39.00 291 THR A C 1
ATOM 1514 O O . THR A 1 206 ? 134.169 127.324 102.637 1.00 38.87 291 THR A O 1
ATOM 1518 N N . VAL A 1 207 ? 132.966 125.623 101.781 1.00 38.57 292 VAL A N 1
ATOM 1519 C CA . VAL A 1 207 ? 132.448 125.234 103.089 1.00 36.06 292 VAL A CA 1
ATOM 1520 C C . VAL A 1 207 ? 133.583 124.776 103.997 1.00 37.91 292 VAL A C 1
ATOM 1521 O O . VAL A 1 207 ? 133.645 125.156 105.172 1.00 40.96 292 VAL A O 1
ATOM 1525 N N . LYS A 1 208 ? 134.505 123.965 103.467 1.00 41.39 293 LYS A N 1
ATOM 1526 C CA . LYS A 1 208 ? 135.637 123.520 104.274 1.00 40.68 293 LYS A CA 1
ATOM 1527 C C . LYS A 1 208 ? 136.509 124.690 104.708 1.00 41.13 293 LYS A C 1
ATOM 1528 O O . LYS A 1 208 ? 136.908 124.772 105.875 1.00 45.98 293 LYS A O 1
ATOM 1534 N N . TYR A 1 209 ? 136.811 125.608 103.786 1.00 40.67 294 TYR A N 1
ATOM 1535 C CA . TYR A 1 209 ? 137.705 126.715 104.114 1.00 38.88 294 TYR A CA 1
ATOM 1536 C C . TYR A 1 209 ? 137.161 127.542 105.269 1.00 42.85 294 TYR A C 1
ATOM 1537 O O . TYR A 1 209 ? 137.910 127.936 106.170 1.00 48.66 294 TYR A O 1
ATOM 1546 N N . PHE A 1 210 ? 135.862 127.814 105.261 1.00 42.35 295 PHE A N 1
ATOM 1547 C CA . PHE A 1 210 ? 135.238 128.595 106.315 1.00 37.78 295 PHE A CA 1
ATOM 1548 C C . PHE A 1 210 ? 134.792 127.740 107.494 1.00 41.97 295 PHE A C 1
ATOM 1549 O O . PHE A 1 210 ? 134.263 128.284 108.468 1.00 48.17 295 PHE A O 1
ATOM 1557 N N . SER A 1 211 ? 134.996 126.422 107.434 1.00 46.27 296 SER A N 1
ATOM 1558 C CA . SER A 1 211 ? 134.684 125.542 108.554 1.00 44.27 296 SER A CA 1
ATOM 1559 C C . SER A 1 211 ? 135.885 125.279 109.449 1.00 49.60 296 SER A C 1
ATOM 1560 O O . SER A 1 211 ? 135.709 125.050 110.651 1.00 56.74 296 SER A O 1
ATOM 1563 N N . ASN A 1 212 ? 137.094 125.281 108.889 1.00 49.57 297 ASN A N 1
ATOM 1564 C CA . ASN A 1 212 ? 138.299 125.115 109.691 1.00 55.91 297 ASN A CA 1
ATOM 1565 C C . ASN A 1 212 ? 138.350 126.157 110.796 1.00 65.95 297 ASN A C 1
ATOM 1566 O O . ASN A 1 212 ? 138.387 127.361 110.526 1.00 65.45 297 ASN A O 1
ATOM 1571 N N . LEU A 1 213 ? 138.329 125.685 112.042 1.00 72.79 298 LEU A N 1
ATOM 1572 C CA . LEU A 1 213 ? 138.458 126.572 113.190 1.00 78.96 298 LEU A CA 1
ATOM 1573 C C . LEU A 1 213 ? 139.690 127.447 113.061 1.00 88.25 298 LEU A C 1
ATOM 1574 O O . LEU A 1 213 ? 140.818 126.950 112.990 1.00 90.81 298 LEU A O 1
ATOM 1579 N N . ARG A 1 214 ? 139.457 128.755 113.012 1.00 93.26 299 ARG A N 1
ATOM 1580 C CA . ARG A 1 214 ? 140.544 129.718 113.043 1.00 102.54 299 ARG A CA 1
ATOM 1581 C C . ARG A 1 214 ? 141.391 129.481 114.286 1.00 109.86 299 ARG A C 1
ATOM 1582 O O . ARG A 1 214 ? 140.862 129.229 115.372 1.00 109.33 299 ARG A O 1
ATOM 1590 N N . LYS A 1 215 ? 142.717 129.538 114.120 1.00 114.23 300 LYS A N 1
ATOM 1591 C CA . LYS A 1 215 ? 143.602 129.363 115.268 1.00 117.05 300 LYS A CA 1
ATOM 1592 C C . LYS A 1 215 ? 143.278 130.359 116.369 1.00 120.14 300 LYS A C 1
ATOM 1593 O O . LYS A 1 215 ? 143.516 130.080 117.550 1.00 120.07 300 LYS A O 1
ATOM 1599 N N . ASN A 1 216 ? 142.744 131.523 116.001 1.00 121.21 301 ASN A N 1
ATOM 1600 C CA . ASN A 1 216 ? 142.232 132.479 116.970 1.00 125.12 301 ASN A CA 1
ATOM 1601 C C . ASN A 1 216 ? 141.168 131.814 117.833 1.00 124.93 301 ASN A C 1
ATOM 1602 O O . ASN A 1 216 ? 140.081 131.481 117.349 1.00 123.65 301 ASN A O 1
ATOM 1607 N N . LEU A 1 217 ? 141.478 131.615 119.107 1.00 123.70 302 LEU A N 1
ATOM 1608 C CA . LEU A 1 217 ? 140.543 131.043 120.059 1.00 124.08 302 LEU A CA 1
ATOM 1609 C C . LEU A 1 217 ? 139.727 132.163 120.703 1.00 124.42 302 LEU A C 1
ATOM 1610 O O . LEU A 1 217 ? 140.048 133.348 120.586 1.00 124.07 302 LEU A O 1
ATOM 1615 N N . GLY A 1 218 ? 138.647 131.780 121.375 1.00 121.81 303 GLY A N 1
ATOM 1616 C CA . GLY A 1 218 ? 137.854 132.721 122.123 1.00 118.35 303 GLY A CA 1
ATOM 1617 C C . GLY A 1 218 ? 137.595 132.235 123.533 1.00 121.65 303 GLY A C 1
ATOM 1618 O O . GLY A 1 218 ? 137.698 131.040 123.830 1.00 123.87 303 GLY A O 1
ATOM 1619 N N . PRO A 1 219 ? 137.280 133.162 124.441 1.00 123.49 304 PRO A N 1
ATOM 1620 C CA . PRO A 1 219 ? 136.842 132.757 125.783 1.00 123.27 304 PRO A CA 1
ATOM 1621 C C . PRO A 1 219 ? 135.608 131.876 125.698 1.00 120.74 304 PRO A C 1
ATOM 1622 O O . PRO A 1 219 ? 135.583 130.753 126.212 1.00 120.92 304 PRO A O 1
ATOM 1626 N N . GLY A 1 220 ? 134.580 132.393 125.032 1.00 116.82 305 GLY A N 1
ATOM 1627 C CA . GLY A 1 220 ? 133.388 131.633 124.726 1.00 112.70 305 GLY A CA 1
ATOM 1628 C C . GLY A 1 220 ? 132.953 131.882 123.298 1.00 107.06 305 GLY A C 1
ATOM 1629 O O . GLY A 1 220 ? 131.810 131.598 122.926 1.00 103.34 305 GLY A O 1
ATOM 1630 N N . VAL A 1 221 ? 133.865 132.428 122.492 1.00 106.02 306 VAL A N 1
ATOM 1631 C CA . VAL A 1 221 ? 133.563 132.714 121.094 1.00 96.78 306 VAL A CA 1
ATOM 1632 C C . VAL A 1 221 ? 133.253 131.410 120.378 1.00 90.19 306 VAL A C 1
ATOM 1633 O O . VAL A 1 221 ? 134.100 130.512 120.292 1.00 91.02 306 VAL A O 1
ATOM 1637 N N . ASP A 1 222 ? 132.033 131.298 119.862 1.00 82.94 307 ASP A N 1
ATOM 1638 C CA . ASP A 1 222 ? 131.645 130.130 119.084 1.00 70.53 307 ASP A CA 1
ATOM 1639 C C . ASP A 1 222 ? 132.413 130.139 117.770 1.00 63.21 307 ASP A C 1
ATOM 1640 O O . ASP A 1 222 ? 132.195 131.010 116.922 1.00 62.11 307 ASP A O 1
ATOM 1645 N N . GLY A 1 223 ? 133.321 129.177 117.602 1.00 60.07 308 GLY A N 1
ATOM 1646 C CA . GLY A 1 223 ? 134.012 129.038 116.334 1.00 57.36 308 GLY A CA 1
ATOM 1647 C C . GLY A 1 223 ? 133.081 128.754 115.178 1.00 52.55 308 GLY A C 1
ATOM 1648 O O . GLY A 1 223 ? 133.439 129.010 114.023 1.00 49.67 308 GLY A O 1
ATOM 1649 N N . TRP A 1 224 ? 131.889 128.228 115.462 1.00 53.41 309 TRP A N 1
ATOM 1650 C CA . TRP A 1 224 ? 130.894 127.991 114.428 1.00 47.35 309 TRP A CA 1
ATOM 1651 C C . TRP A 1 224 ? 130.079 129.237 114.107 1.00 46.19 309 TRP A C 1
ATOM 1652 O O . TRP A 1 224 ? 129.587 129.361 112.982 1.00 47.66 309 TRP A O 1
ATOM 1663 N N . ALA A 1 225 ? 129.936 130.161 115.060 1.00 46.58 310 ALA A N 1
ATOM 1664 C CA . ALA A 1 225 ? 129.196 131.392 114.794 1.00 46.13 310 ALA A CA 1
ATOM 1665 C C . ALA A 1 225 ? 129.917 132.257 113.768 1.00 47.33 310 ALA A C 1
ATOM 1666 O O . ALA A 1 225 ? 129.297 132.774 112.832 1.00 46.44 310 ALA A O 1
ATOM 1668 N N . VAL A 1 226 ? 131.231 132.430 113.931 1.00 47.42 311 VAL A N 1
ATOM 1669 C CA . VAL A 1 226 ? 132.003 133.154 112.927 1.00 44.37 311 VAL A CA 1
ATOM 1670 C C . VAL A 1 226 ? 132.076 132.349 111.635 1.00 44.60 311 VAL A C 1
ATOM 1671 O O . VAL A 1 226 ? 132.118 132.920 110.539 1.00 48.77 311 VAL A O 1
ATOM 1675 N N . SER A 1 227 ? 132.086 131.018 111.739 1.00 45.83 312 SER A N 1
ATOM 1676 C CA . SER A 1 227 ? 132.089 130.179 110.547 1.00 42.18 312 SER A CA 1
ATOM 1677 C C . SER A 1 227 ? 130.747 130.231 109.830 1.00 41.97 312 SER A C 1
ATOM 1678 O O . SER A 1 227 ? 130.697 130.249 108.594 1.00 45.78 312 SER A O 1
ATOM 1681 N N . LEU A 1 228 ? 129.648 130.251 110.588 1.00 41.99 313 LEU A N 1
ATOM 1682 C CA . LEU A 1 228 ? 128.321 130.248 109.980 1.00 40.36 313 LEU A CA 1
ATOM 1683 C C . LEU A 1 228 ? 128.051 131.540 109.221 1.00 39.89 313 LEU A C 1
ATOM 1684 O O . LEU A 1 228 ? 127.563 131.515 108.086 1.00 39.76 313 LEU A O 1
ATOM 1689 N N . LYS A 1 229 ? 128.358 132.685 109.835 1.00 41.34 314 LYS A N 1
ATOM 1690 C CA . LYS A 1 229 ? 128.092 133.961 109.185 1.00 40.93 314 LYS A CA 1
ATOM 1691 C C . LYS A 1 229 ? 129.072 134.247 108.057 1.00 42.12 314 LYS A C 1
ATOM 1692 O O . LYS A 1 229 ? 128.799 135.116 107.223 1.00 43.16 314 LYS A O 1
ATOM 1698 N N . ALA A 1 230 ? 130.202 133.540 108.012 1.00 43.71 315 ALA A N 1
ATOM 1699 C CA . ALA A 1 230 ? 131.072 133.599 106.846 1.00 40.07 315 ALA A CA 1
ATOM 1700 C C . ALA A 1 230 ? 130.505 132.820 105.668 1.00 40.98 315 ALA A C 1
ATOM 1701 O O . ALA A 1 230 ? 130.895 133.079 104.525 1.00 46.93 315 ALA A O 1
ATOM 1703 N N . MET A 1 231 ? 129.599 131.876 105.924 1.00 37.89 316 MET A N 1
ATOM 1704 C CA . MET A 1 231 ? 128.905 131.143 104.874 1.00 38.85 316 MET A CA 1
ATOM 1705 C C . MET A 1 231 ? 127.624 131.854 104.454 1.00 37.18 316 MET A C 1
ATOM 1706 O O . MET A 1 231 ? 127.345 131.987 103.258 1.00 38.10 316 MET A O 1
ATOM 1711 N N . MET A 1 232 ? 126.837 132.311 105.430 1.00 35.58 317 MET A N 1
ATOM 1712 C CA . MET A 1 232 ? 125.594 133.009 105.128 1.00 32.07 317 MET A CA 1
ATOM 1713 C C . MET A 1 232 ? 125.836 134.351 104.453 1.00 35.05 317 MET A C 1
ATOM 1714 O O . MET A 1 232 ? 124.907 134.908 103.861 1.00 36.23 317 MET A O 1
ATOM 1719 N N . SER A 1 233 ? 127.057 134.885 104.536 1.00 37.14 318 SER A N 1
ATOM 1720 C CA . SER A 1 233 ? 127.392 136.075 103.763 1.00 34.04 318 SER A CA 1
ATOM 1721 C C . SER A 1 233 ? 127.535 135.740 102.284 1.00 34.11 318 SER A C 1
ATOM 1722 O O . SER A 1 233 ? 127.103 136.512 101.421 1.00 38.39 318 SER A O 1
ATOM 1725 N N . ILE A 1 234 ? 128.143 134.593 101.974 1.00 33.75 319 ILE A N 1
ATOM 1726 C CA . ILE A 1 234 ? 128.248 134.154 100.587 1.00 31.94 319 ILE A CA 1
ATOM 1727 C C . ILE A 1 234 ? 126.879 133.763 100.045 1.00 33.80 319 ILE A C 1
ATOM 1728 O O . ILE A 1 234 ? 126.577 133.988 98.867 1.00 36.98 319 ILE A O 1
ATOM 1733 N N . VAL A 1 235 ? 126.036 133.162 100.888 1.00 33.84 320 VAL A N 1
ATOM 1734 C CA . VAL A 1 235 ? 124.673 132.842 100.474 1.00 31.44 320 VAL A CA 1
ATOM 1735 C C . VAL A 1 235 ? 123.934 134.112 100.073 1.00 31.54 320 VAL A C 1
ATOM 1736 O O . VAL A 1 235 ? 123.230 134.146 99.055 1.00 34.97 320 VAL A O 1
ATOM 1740 N N . VAL A 1 236 ? 124.085 135.176 100.862 1.00 32.02 321 VAL A N 1
ATOM 1741 C CA . VAL A 1 236 ? 123.549 136.474 100.468 1.00 31.62 321 VAL A CA 1
ATOM 1742 C C . VAL A 1 236 ? 124.281 137.004 99.242 1.00 33.65 321 VAL A C 1
ATOM 1743 O O . VAL A 1 236 ? 123.661 137.532 98.312 1.00 36.07 321 VAL A O 1
ATOM 1747 N N . GLY A 1 237 ? 125.609 136.871 99.220 1.00 35.17 322 GLY A N 1
ATOM 1748 C CA . GLY A 1 237 ? 126.374 137.368 98.087 1.00 32.26 322 GLY A CA 1
ATOM 1749 C C . GLY A 1 237 ? 126.047 136.647 96.794 1.00 32.94 322 GLY A C 1
ATOM 1750 O O . GLY A 1 237 ? 125.853 137.278 95.752 1.00 38.02 322 GLY A O 1
ATOM 1751 N N . MET A 1 238 ? 125.980 135.315 96.841 1.00 33.78 323 MET A N 1
ATOM 1752 C CA . MET A 1 238 ? 125.596 134.557 95.657 1.00 34.69 323 MET A CA 1
ATOM 1753 C C . MET A 1 238 ? 124.102 134.661 95.380 1.00 36.11 323 MET A C 1
ATOM 1754 O O . MET A 1 238 ? 123.688 134.611 94.216 1.00 39.03 323 MET A O 1
ATOM 1759 N N . GLY A 1 239 ? 123.285 134.802 96.426 1.00 36.03 324 GLY A N 1
ATOM 1760 C CA . GLY A 1 239 ? 121.867 135.034 96.221 1.00 28.91 324 GLY A CA 1
ATOM 1761 C C . GLY A 1 239 ? 121.581 136.360 95.550 1.00 30.65 324 GLY A C 1
ATOM 1762 O O . GLY A 1 239 ? 120.651 136.465 94.746 1.00 34.16 324 GLY A O 1
ATOM 1763 N N . LEU A 1 240 ? 122.370 137.389 95.867 1.00 34.69 325 LEU A N 1
ATOM 1764 C CA . LEU A 1 240 ? 122.249 138.663 95.169 1.00 33.13 325 LEU A CA 1
ATOM 1765 C C . LEU A 1 240 ? 122.720 138.569 93.725 1.00 34.37 325 LEU A C 1
ATOM 1766 O O . LEU A 1 240 ? 122.260 139.349 92.884 1.00 40.04 325 LEU A O 1
ATOM 1771 N N . ALA A 1 241 ? 123.628 137.637 93.422 1.00 35.19 326 ALA A N 1
ATOM 1772 C CA . ALA A 1 241 ? 124.018 137.408 92.036 1.00 33.44 326 ALA A CA 1
ATOM 1773 C C . ALA A 1 241 ? 122.905 136.734 91.246 1.00 35.76 326 ALA A C 1
ATOM 1774 O O . ALA A 1 241 ? 122.738 137.012 90.054 1.00 41.13 326 ALA A O 1
ATOM 1776 N N . ILE A 1 242 ? 122.142 135.844 91.888 1.00 37.03 327 ILE A N 1
ATOM 1777 C CA . ILE A 1 242 ? 120.992 135.236 91.226 1.00 36.59 327 ILE A CA 1
ATOM 1778 C C . ILE A 1 242 ? 119.962 136.299 90.871 1.00 36.93 327 ILE A C 1
ATOM 1779 O O . ILE A 1 242 ? 119.417 136.312 89.761 1.00 40.01 327 ILE A O 1
ATOM 1784 N N . CYS A 1 243 ? 119.682 137.210 91.806 1.00 37.39 328 CYS A N 1
ATOM 1785 C CA . CYS A 1 243 ? 118.760 138.303 91.518 1.00 37.06 328 CYS A CA 1
ATOM 1786 C C . CYS A 1 243 ? 119.348 139.286 90.515 1.00 41.16 328 CYS A C 1
ATOM 1787 O O . CYS A 1 243 ? 118.603 139.900 89.743 1.00 43.98 328 CYS A O 1
ATOM 1790 N N . LEU A 1 244 ? 120.672 139.457 90.517 1.00 38.21 329 LEU A N 1
ATOM 1791 C CA . LEU A 1 244 ? 121.307 140.338 89.543 1.00 35.22 329 LEU A CA 1
ATOM 1792 C C . LEU A 1 244 ? 121.364 139.701 88.160 1.00 39.11 329 LEU A C 1
ATOM 1793 O O . LEU A 1 244 ? 121.096 140.370 87.156 1.00 44.45 329 LEU A O 1
ATOM 1798 N N . LEU A 1 245 ? 121.714 138.413 88.086 1.00 40.42 330 LEU A N 1
ATOM 1799 C CA . LEU A 1 245 ? 121.724 137.726 86.799 1.00 34.96 330 LEU A CA 1
ATOM 1800 C C . LEU A 1 245 ? 120.319 137.618 86.223 1.00 40.39 330 LEU A C 1
ATOM 1801 O O . LEU A 1 245 ? 120.120 137.798 85.017 1.00 47.21 330 LEU A O 1
ATOM 1806 N N . TYR A 1 246 ? 119.330 137.330 87.074 1.00 41.92 331 TYR A N 1
ATOM 1807 C CA . TYR A 1 246 ? 117.952 137.225 86.604 1.00 39.18 331 TYR A CA 1
ATOM 1808 C C . TYR A 1 246 ? 117.468 138.545 86.020 1.00 39.95 331 TYR A C 1
ATOM 1809 O O . TYR A 1 246 ? 116.756 138.562 85.009 1.00 41.96 331 TYR A O 1
ATOM 1818 N N . TRP A 1 247 ? 117.840 139.664 86.645 1.00 40.20 332 TRP A N 1
ATOM 1819 C CA . TRP A 1 247 ? 117.467 140.966 86.105 1.00 41.90 332 TRP A CA 1
ATOM 1820 C C . TRP A 1 247 ? 118.137 141.223 84.761 1.00 45.70 332 TRP A C 1
ATOM 1821 O O . TRP A 1 247 ? 117.540 141.856 83.883 1.00 50.30 332 TRP A O 1
ATOM 1832 N N . TRP A 1 248 ? 119.371 140.745 84.585 1.00 45.39 333 TRP A N 1
ATOM 1833 C CA . TRP A 1 248 ? 120.080 140.947 83.325 1.00 47.04 333 TRP A CA 1
ATOM 1834 C C . TRP A 1 248 ? 119.395 140.198 82.188 1.00 50.44 333 TRP A C 1
ATOM 1835 O O . TRP A 1 248 ? 119.172 140.754 81.107 1.00 57.86 333 TRP A O 1
ATOM 1846 N N . VAL A 1 249 ? 119.053 138.927 82.420 1.00 47.83 334 VAL A N 1
ATOM 1847 C CA . VAL A 1 249 ? 118.478 138.093 81.372 1.00 48.48 334 VAL A CA 1
ATOM 1848 C C . VAL A 1 249 ? 117.058 138.524 81.028 1.00 51.89 334 VAL A C 1
ATOM 1849 O O . VAL A 1 249 ? 116.542 138.169 79.963 1.00 58.15 334 VAL A O 1
ATOM 1853 N N . ASN A 1 250 ? 116.409 139.294 81.895 1.00 50.32 335 ASN A N 1
ATOM 1854 C CA . ASN A 1 250 ? 115.050 139.748 81.647 1.00 48.80 335 ASN A CA 1
ATOM 1855 C C . ASN A 1 250 ? 114.980 141.152 81.061 1.00 55.19 335 ASN A C 1
ATOM 1856 O O . ASN A 1 250 ? 113.878 141.678 80.889 1.00 61.70 335 ASN A O 1
ATOM 1861 N N . ARG A 1 251 ? 116.110 141.777 80.756 1.00 55.38 336 ARG A N 1
ATOM 1862 C CA . ARG A 1 251 ? 116.089 143.101 80.146 1.00 59.68 336 ARG A CA 1
ATOM 1863 C C . ARG A 1 251 ? 116.951 143.193 78.894 1.00 64.08 336 ARG A C 1
ATOM 1864 O O . ARG A 1 251 ? 116.633 143.975 77.995 1.00 65.62 336 ARG A O 1
ATOM 1872 N N . TYR A 1 252 ? 118.031 142.421 78.818 1.00 65.33 337 TYR A N 1
ATOM 1873 C CA . TYR A 1 252 ? 118.910 142.352 77.657 1.00 64.93 337 TYR A CA 1
ATOM 1874 C C . TYR A 1 252 ? 118.700 141.125 76.784 1.00 70.64 337 TYR A C 1
ATOM 1875 O O . TYR A 1 252 ? 119.317 141.038 75.719 1.00 74.03 337 TYR A O 1
ATOM 1884 N N . VAL A 1 253 ? 117.865 140.177 77.194 1.00 65.94 338 VAL A N 1
ATOM 1885 C CA . VAL A 1 253 ? 117.691 138.956 76.412 1.00 67.65 338 VAL A CA 1
ATOM 1886 C C . VAL A 1 253 ? 116.281 138.909 75.837 1.00 76.44 338 VAL A C 1
ATOM 1887 O O . VAL A 1 253 ? 115.306 138.807 76.595 1.00 78.32 338 VAL A O 1
ATOM 1891 N N . PRO A 1 254 ? 116.124 138.985 74.513 1.00 80.87 339 PRO A N 1
ATOM 1892 C CA . PRO A 1 254 ? 114.784 138.873 73.922 1.00 83.96 339 PRO A CA 1
ATO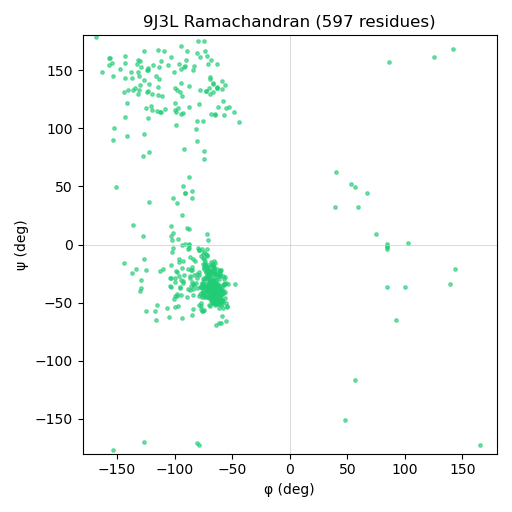M 1893 C C . PRO A 1 254 ? 114.178 137.498 74.143 1.00 88.13 339 PRO A C 1
ATOM 1894 O O . PRO A 1 254 ? 114.655 136.501 73.591 1.00 86.04 339 PRO A O 1
ATOM 1898 N N . LEU A 1 255 ? 113.127 137.435 74.948 1.00 92.74 340 LEU A N 1
ATOM 1899 C CA . LEU A 1 255 ? 112.481 136.171 75.260 1.00 96.60 340 LEU A CA 1
ATOM 1900 C C . LEU A 1 255 ? 111.497 135.782 74.161 1.00 102.97 340 LEU A C 1
ATOM 1901 O O . LEU A 1 255 ? 110.973 136.647 73.451 1.00 104.93 340 LEU A O 1
ATOM 1906 N N . PRO A 1 256 ? 111.240 134.484 73.998 1.00 105.20 341 PRO A N 1
ATOM 1907 C CA . PRO A 1 256 ? 110.240 134.049 73.019 1.00 111.64 341 PRO A CA 1
ATOM 1908 C C . PRO A 1 256 ? 108.853 134.562 73.377 1.00 115.93 341 PRO A C 1
ATOM 1909 O O . PRO A 1 256 ? 108.541 134.850 74.535 1.00 114.16 341 PRO A O 1
ATOM 1913 N N . THR A 1 257 ? 108.010 134.671 72.352 1.00 118.40 342 THR A N 1
ATOM 1914 C CA . THR A 1 257 ? 106.663 135.222 72.489 1.00 125.18 342 THR A CA 1
ATOM 1915 C C . THR A 1 257 ? 105.618 134.111 72.534 1.00 127.78 342 THR A C 1
ATOM 1916 O O . THR A 1 257 ? 104.549 134.206 71.923 1.00 127.16 342 THR A O 1
ATOM 1920 N N . ARG A 1 258 ? 105.931 133.017 73.228 1.00 128.40 343 ARG A N 1
ATOM 1921 C CA . ARG A 1 258 ? 104.965 131.944 73.422 1.00 129.92 343 ARG A CA 1
ATOM 1922 C C . ARG A 1 258 ? 103.724 132.489 74.115 1.00 135.01 343 ARG A C 1
ATOM 1923 O O . ARG A 1 258 ? 103.810 133.063 75.205 1.00 133.05 343 ARG A O 1
ATOM 1931 N N . SER A 1 259 ? 102.570 132.305 73.482 1.00 138.28 344 SER A N 1
ATOM 1932 C CA . SER A 1 259 ? 101.350 132.985 73.895 1.00 138.86 344 SER A CA 1
ATOM 1933 C C . SER A 1 259 ? 100.719 132.275 75.092 1.00 140.61 344 SER A C 1
ATOM 1934 O O . SER A 1 259 ? 101.298 131.369 75.698 1.00 138.89 344 SER A O 1
ATOM 1937 N N . LYS A 1 260 ? 99.502 132.698 75.439 1.00 140.70 345 LYS A N 1
ATOM 1938 C CA . LYS A 1 260 ? 98.744 132.146 76.555 1.00 141.53 345 LYS A CA 1
ATOM 1939 C C . LYS A 1 260 ? 98.359 130.686 76.340 1.00 143.51 345 LYS A C 1
ATOM 1940 O O . LYS A 1 260 ? 98.028 129.996 77.311 1.00 143.54 345 LYS A O 1
ATOM 1946 N N . ASN A 1 261 ? 98.446 130.187 75.106 1.00 145.15 346 ASN A N 1
ATOM 1947 C CA . ASN A 1 261 ? 97.955 128.855 74.755 1.00 145.38 346 ASN A CA 1
ATOM 1948 C C . ASN A 1 261 ? 98.895 127.775 75.296 1.00 145.65 346 ASN A C 1
ATOM 1949 O O . ASN A 1 261 ? 99.646 127.124 74.565 1.00 144.53 346 ASN A O 1
ATOM 1954 N N . LYS A 1 262 ? 98.843 127.584 76.621 1.00 144.83 347 LYS A N 1
ATOM 1955 C CA . LYS A 1 262 ? 99.360 126.362 77.245 1.00 143.89 347 LYS A CA 1
ATOM 1956 C C . LYS A 1 262 ? 98.246 125.808 78.129 1.00 145.41 347 LYS A C 1
ATOM 1957 O O . LYS A 1 262 ? 98.294 125.920 79.357 1.00 144.92 347 LYS A O 1
ATOM 1963 N N . LYS A 1 263 ? 97.256 125.191 77.480 1.00 144.98 348 LYS A N 1
ATOM 1964 C CA . LYS A 1 263 ? 96.174 124.402 78.068 1.00 142.78 348 LYS A CA 1
ATOM 1965 C C . LYS A 1 263 ? 95.639 125.014 79.364 1.00 144.09 348 LYS A C 1
ATOM 1966 O O . LYS A 1 263 ? 95.186 124.283 80.249 1.00 143.76 348 LYS A O 1
ATOM 1972 N N . GLU A 1 264 ? 95.660 126.340 79.469 1.00 144.68 349 GLU A N 1
ATOM 1973 C CA . GLU A 1 264 ? 95.179 127.076 80.646 1.00 145.01 349 GLU A CA 1
ATOM 1974 C C . GLU A 1 264 ? 95.583 126.356 81.939 1.00 145.86 349 GLU A C 1
ATOM 1975 O O . GLU A 1 264 ? 94.760 125.937 82.747 1.00 146.06 349 GLU A O 1
ATOM 1981 N N . LYS A 1 265 ? 96.910 126.257 82.134 1.00 145.07 350 LYS A N 1
ATOM 1982 C CA . LYS A 1 265 ? 97.536 125.184 82.905 1.00 144.70 350 LYS A CA 1
ATOM 1983 C C . LYS A 1 265 ? 96.796 124.900 84.208 1.00 145.37 350 LYS A C 1
ATOM 1984 O O . LYS A 1 265 ? 96.881 125.675 85.170 1.00 144.33 350 LYS A O 1
ATOM 1990 N N . PRO A 1 266 ? 96.051 123.796 84.257 1.00 144.79 351 PRO A N 1
ATOM 1991 C CA . PRO A 1 266 ? 95.321 123.325 85.449 1.00 143.47 351 PRO A CA 1
ATOM 1992 C C . PRO A 1 266 ? 96.116 122.348 86.316 1.00 142.93 351 PRO A C 1
ATOM 1993 O O . PRO A 1 266 ? 96.009 121.125 86.189 1.00 140.75 351 PRO A O 1
ATOM 1997 N N . LYS A 1 267 ? 96.980 122.888 87.181 1.00 143.78 352 LYS A N 1
ATOM 1998 C CA . LYS A 1 267 ? 97.681 122.048 88.148 1.00 143.36 352 LYS A CA 1
ATOM 1999 C C . LYS A 1 267 ? 96.668 121.144 88.840 1.00 142.56 352 LYS A C 1
ATOM 2000 O O . LYS A 1 267 ? 95.792 121.619 89.569 1.00 142.41 352 LYS A O 1
ATOM 2006 N N . MET A 1 268 ? 96.786 119.837 88.612 1.00 142.34 353 MET A N 1
ATOM 2007 C CA . MET A 1 268 ? 95.654 118.922 88.753 1.00 141.33 353 MET A CA 1
ATOM 2008 C C . MET A 1 268 ? 95.543 118.433 90.201 1.00 140.00 353 MET A C 1
ATOM 2009 O O . MET A 1 268 ? 95.609 117.242 90.502 1.00 138.01 353 MET A O 1
ATOM 2014 N N . GLY A 1 269 ? 95.391 119.398 91.105 1.00 138.80 354 GLY A N 1
ATOM 2015 C CA . GLY A 1 269 ? 95.197 119.187 92.528 1.00 137.38 354 GLY A CA 1
ATOM 2016 C C . GLY A 1 269 ? 96.192 118.209 93.117 1.00 136.68 354 GLY A C 1
ATOM 2017 O O . GLY A 1 269 ? 97.332 118.078 92.659 1.00 137.84 354 GLY A O 1
ATOM 2018 N N . THR A 1 270 ? 95.756 117.514 94.168 1.00 136.49 355 THR A N 1
ATOM 2019 C CA . THR A 1 270 ? 96.553 116.460 94.789 1.00 137.89 355 THR A CA 1
ATOM 2020 C C . THR A 1 270 ? 95.880 115.098 94.679 1.00 137.87 355 THR A C 1
ATOM 2021 O O . THR A 1 270 ? 96.468 114.162 94.117 1.00 136.72 355 THR A O 1
ATOM 2025 N N . MET A 1 271 ? 94.652 114.964 95.189 1.00 137.58 356 MET A N 1
ATOM 2026 C CA . MET A 1 271 ? 93.973 113.672 95.172 1.00 137.64 356 MET A CA 1
ATOM 2027 C C . MET A 1 271 ? 93.698 113.220 93.745 1.00 135.89 356 MET A C 1
ATOM 2028 O O . MET A 1 271 ? 93.992 112.077 93.373 1.00 135.11 356 MET A O 1
ATOM 2033 N N . GLU A 1 272 ? 93.151 114.115 92.923 1.00 136.25 357 GLU A N 1
ATOM 2034 C CA . GLU A 1 272 ? 92.979 113.802 91.511 1.00 134.62 357 GLU A CA 1
ATOM 2035 C C . GLU A 1 272 ? 94.320 113.623 90.807 1.00 132.97 357 GLU A C 1
ATOM 2036 O O . GLU A 1 272 ? 94.399 112.904 89.805 1.00 130.60 357 GLU A O 1
ATOM 2042 N N . SER A 1 273 ? 95.389 114.228 91.331 1.00 133.49 358 SER A N 1
ATOM 2043 C CA . SER A 1 273 ? 96.712 114.012 90.750 1.00 130.07 358 SER A CA 1
ATOM 2044 C C . SER A 1 273 ? 97.151 112.558 90.902 1.00 127.03 358 SER A C 1
ATOM 2045 O O . SER A 1 273 ? 97.514 111.901 89.917 1.00 124.20 358 SER A O 1
ATOM 2048 N N . LEU A 1 274 ? 97.105 112.016 92.123 1.00 127.63 359 LEU A N 1
ATOM 2049 C CA . LEU A 1 274 ? 97.484 110.606 92.213 1.00 126.48 359 LEU A CA 1
ATOM 2050 C C . LEU A 1 274 ? 96.400 109.672 91.680 1.00 125.23 359 LEU A C 1
ATOM 2051 O O . LEU A 1 274 ? 96.698 108.511 91.363 1.00 121.50 359 LEU A O 1
ATOM 2056 N N . LYS A 1 275 ? 95.166 110.159 91.530 1.00 127.24 360 LYS A N 1
ATOM 2057 C CA . LYS A 1 275 ? 94.168 109.423 90.762 1.00 126.59 360 LYS A CA 1
ATOM 2058 C C . LYS A 1 275 ? 94.625 109.244 89.318 1.00 123.40 360 LYS A C 1
ATOM 2059 O O . LYS A 1 275 ? 94.552 108.141 88.759 1.00 119.68 360 LYS A O 1
ATOM 2065 N N . PHE A 1 276 ? 95.116 110.323 88.703 1.00 124.35 361 PHE A N 1
ATOM 2066 C CA . PHE A 1 276 ? 95.742 110.212 87.389 1.00 119.82 361 PHE A CA 1
ATOM 2067 C C . PHE A 1 276 ? 96.935 109.269 87.429 1.00 116.78 361 PHE A C 1
ATOM 2068 O O . PHE A 1 276 ? 97.166 108.505 86.484 1.00 113.15 361 PHE A O 1
ATOM 2076 N N . LEU A 1 277 ? 97.716 109.326 88.510 1.00 116.63 362 LEU A N 1
ATOM 2077 C CA . LEU A 1 277 ? 98.860 108.429 88.653 1.00 112.72 362 LEU A CA 1
ATOM 2078 C C . LEU A 1 277 ? 98.441 106.971 88.500 1.00 112.25 362 LEU A C 1
ATOM 2079 O O . LEU A 1 277 ? 99.000 106.228 87.685 1.00 108.01 362 LEU A O 1
ATOM 2084 N N . VAL A 1 278 ? 97.443 106.547 89.278 1.00 115.47 363 VAL A N 1
ATOM 2085 C CA . VAL A 1 278 ? 97.037 105.144 89.209 1.00 116.43 363 VAL A CA 1
ATOM 2086 C C . VAL A 1 278 ? 96.313 104.847 87.899 1.00 114.29 363 VAL A C 1
ATOM 2087 O O . VAL A 1 278 ? 96.333 103.706 87.421 1.00 112.38 363 VAL A O 1
ATOM 2091 N N . SER A 1 279 ? 95.665 105.849 87.296 1.00 113.20 364 SER A N 1
ATOM 2092 C CA . SER A 1 279 ? 94.931 105.604 86.056 1.00 112.23 364 SER A CA 1
ATOM 2093 C C . SER A 1 279 ? 95.866 105.217 84.914 1.00 108.38 364 SER A C 1
ATOM 2094 O O . SER A 1 279 ? 95.566 104.300 84.141 1.00 103.82 364 SER A O 1
ATOM 2097 N N . SER A 1 280 ? 97.003 105.904 84.789 1.00 107.49 365 SER A N 1
ATOM 2098 C CA . SER A 1 280 ? 97.911 105.676 83.677 1.00 100.25 365 SER A CA 1
ATOM 2099 C C . SER A 1 280 ? 99.056 104.775 84.113 1.00 93.13 365 SER A C 1
ATOM 2100 O O . SER A 1 280 ? 99.848 105.173 84.977 1.00 92.22 365 SER A O 1
ATOM 2103 N N . PRO A 1 281 ? 99.181 103.567 83.556 1.00 89.31 366 PRO A N 1
ATOM 2104 C CA . PRO A 1 281 ? 100.284 102.676 83.963 1.00 86.57 366 PRO A CA 1
ATOM 2105 C C . PRO A 1 281 ? 101.671 103.214 83.654 1.00 85.17 366 PRO A C 1
ATOM 2106 O O . PRO A 1 281 ? 102.642 102.760 84.271 1.00 81.94 366 PRO A O 1
ATOM 2110 N N . TYR A 1 282 ? 101.804 104.154 82.716 1.00 84.65 367 TYR A N 1
ATOM 2111 C CA . TYR A 1 282 ? 103.125 104.674 82.393 1.00 78.55 367 TYR A CA 1
ATOM 2112 C C . TYR A 1 282 ? 103.627 105.633 83.463 1.00 75.91 367 TYR A C 1
ATOM 2113 O O . TYR A 1 282 ? 104.832 105.676 83.736 1.00 75.87 367 TYR A O 1
ATOM 2122 N N . ILE A 1 283 ? 102.731 106.405 84.073 1.00 76.80 368 ILE A N 1
ATOM 2123 C CA . ILE A 1 283 ? 103.143 107.394 85.061 1.00 75.72 368 ILE A CA 1
ATOM 2124 C C . ILE A 1 283 ? 103.245 106.793 86.464 1.00 75.42 368 ILE A C 1
ATOM 2125 O O . ILE A 1 283 ? 104.038 107.271 87.283 1.00 73.45 368 ILE A O 1
ATOM 2130 N N . ARG A 1 284 ? 102.478 105.738 86.758 1.00 77.36 369 ARG A N 1
ATOM 2131 C CA . ARG A 1 284 ? 102.590 105.100 88.066 1.00 73.86 369 ARG A CA 1
ATOM 2132 C C . ARG A 1 284 ? 103.991 104.544 88.287 1.00 69.77 369 ARG A C 1
ATOM 2133 O O . ARG A 1 284 ? 104.552 104.681 89.378 1.00 69.86 369 ARG A O 1
ATOM 2141 N N . ASP A 1 285 ? 104.585 103.936 87.257 1.00 68.01 370 ASP A N 1
ATOM 2142 C CA . ASP A 1 285 ? 105.920 103.365 87.409 1.00 66.04 370 ASP A CA 1
ATOM 2143 C C . ASP A 1 285 ? 106.980 104.453 87.546 1.00 62.86 370 ASP A C 1
ATOM 2144 O O . ASP A 1 285 ? 107.923 104.313 88.335 1.00 61.46 370 ASP A O 1
ATOM 2149 N N . LEU A 1 286 ? 106.847 105.541 86.784 1.00 59.92 371 LEU A N 1
ATOM 2150 C CA . LEU A 1 286 ? 107.793 106.645 86.911 1.00 58.49 371 LEU A CA 1
ATOM 2151 C C . LEU A 1 286 ? 107.722 107.265 88.302 1.00 61.30 371 LEU A C 1
ATOM 2152 O O . LEU A 1 286 ? 108.757 107.522 88.933 1.00 62.49 371 LEU A O 1
ATOM 2157 N N . ALA A 1 287 ? 106.505 107.493 88.805 1.00 62.92 372 ALA A N 1
ATOM 2158 C CA . ALA A 1 287 ? 106.347 107.981 90.169 1.00 57.71 372 ALA A CA 1
ATOM 2159 C C . ALA A 1 287 ? 106.884 106.979 91.181 1.00 54.89 372 ALA A C 1
ATOM 2160 O O . ALA A 1 287 ? 107.431 107.375 92.215 1.00 55.92 372 ALA A O 1
ATOM 2162 N N . THR A 1 288 ? 106.741 105.682 90.900 1.00 52.82 373 THR A N 1
ATOM 2163 C CA . THR A 1 288 ? 107.296 104.663 91.780 1.00 52.04 373 THR A CA 1
ATOM 2164 C C . THR A 1 288 ? 108.811 104.783 91.870 1.00 52.28 373 THR A C 1
ATOM 2165 O O . THR A 1 288 ? 109.383 104.703 92.962 1.00 52.72 373 THR A O 1
ATOM 2169 N N . LEU A 1 289 ? 109.476 104.981 90.730 1.00 53.63 374 LEU A N 1
ATOM 2170 C CA . LEU A 1 289 ? 110.923 105.188 90.753 1.00 48.57 374 LEU A CA 1
ATOM 2171 C C . LEU A 1 289 ? 111.284 106.448 91.533 1.00 49.81 374 LEU A C 1
ATOM 2172 O O . LEU A 1 289 ? 112.215 106.442 92.353 1.00 50.29 374 LEU A O 1
ATOM 2177 N N . VAL A 1 290 ? 110.549 107.539 91.293 1.00 50.52 375 VAL A N 1
ATOM 2178 C CA . VAL A 1 290 ? 110.884 108.813 91.925 1.00 47.41 375 VAL A CA 1
ATOM 2179 C C . VAL A 1 290 ? 110.657 108.762 93.434 1.00 50.23 375 VAL A C 1
ATOM 2180 O O . VAL A 1 290 ? 111.343 109.458 94.192 1.00 54.84 375 VAL A O 1
ATOM 2184 N N . VAL A 1 291 ? 109.704 107.955 93.904 1.00 49.97 376 VAL A N 1
ATOM 2185 C CA . VAL A 1 291 ? 109.514 107.848 95.350 1.00 48.70 376 VAL A CA 1
ATOM 2186 C C . VAL A 1 291 ? 110.460 106.818 95.966 1.00 45.94 376 VAL A C 1
ATOM 2187 O O . VAL A 1 291 ? 110.881 106.974 97.120 1.00 50.64 376 VAL A O 1
ATOM 2191 N N . ALA A 1 292 ? 110.808 105.757 95.231 1.00 41.79 377 ALA A N 1
ATOM 2192 C CA . ALA A 1 292 ? 111.766 104.788 95.749 1.00 40.98 377 ALA A CA 1
ATOM 2193 C C . ALA A 1 292 ? 113.127 105.432 95.962 1.00 44.03 377 ALA A C 1
ATOM 2194 O O . ALA A 1 292 ? 113.788 105.190 96.984 1.00 47.93 377 ALA A O 1
ATOM 2196 N N . TYR A 1 293 ? 113.569 106.252 95.008 1.00 43.10 378 TYR A N 1
ATOM 2197 C CA . TYR A 1 293 ? 114.725 107.110 95.253 1.00 43.06 378 TYR A CA 1
ATOM 2198 C C . TYR A 1 293 ? 114.213 108.327 96.009 1.00 48.89 378 TYR A C 1
ATOM 2199 O O . TYR A 1 293 ? 113.688 109.271 95.417 1.00 57.90 378 TYR A O 1
ATOM 2208 N N . GLY A 1 294 ? 114.393 108.315 97.323 1.00 36.75 379 GLY A N 1
ATOM 2209 C CA . GLY A 1 294 ? 113.766 109.289 98.190 1.00 37.71 379 GLY A CA 1
ATOM 2210 C C . GLY A 1 294 ? 113.279 108.598 99.442 1.00 44.91 379 GLY A C 1
ATOM 2211 O O . GLY A 1 294 ? 113.298 109.175 100.533 1.00 52.71 379 GLY A O 1
ATOM 2212 N N . ILE A 1 295 ? 112.840 107.349 99.292 1.00 40.41 380 ILE A N 1
ATOM 2213 C CA . ILE A 1 295 ? 112.688 106.486 100.458 1.00 37.93 380 ILE A CA 1
ATOM 2214 C C . ILE A 1 295 ? 114.018 105.831 100.814 1.00 38.16 380 ILE A C 1
ATOM 2215 O O . ILE A 1 295 ? 114.510 105.958 101.943 1.00 43.85 380 ILE A O 1
ATOM 2220 N N . SER A 1 296 ? 114.628 105.139 99.847 1.00 37.21 381 SER A N 1
ATOM 2221 C CA . SER A 1 296 ? 115.824 104.351 100.136 1.00 38.72 381 SER A CA 1
ATOM 2222 C C . SER A 1 296 ? 117.009 105.234 100.520 1.00 39.03 381 SER A C 1
ATOM 2223 O O . SER A 1 296 ? 117.782 104.898 101.437 1.00 43.81 381 SER A O 1
ATOM 2226 N N . ILE A 1 297 ? 117.175 106.362 99.824 1.00 38.37 382 ILE A N 1
ATOM 2227 C CA . ILE A 1 297 ? 118.302 107.244 100.105 1.00 39.30 382 ILE A CA 1
ATOM 2228 C C . ILE A 1 297 ? 118.222 107.768 101.532 1.00 42.13 382 ILE A C 1
ATOM 2229 O O . ILE A 1 297 ? 119.235 107.836 102.232 1.00 42.87 382 ILE A O 1
ATOM 2234 N N . ASN A 1 298 ? 117.020 108.124 101.996 1.00 41.11 383 ASN A N 1
ATOM 2235 C CA . ASN A 1 298 ? 116.861 108.515 103.394 1.00 37.02 383 ASN A CA 1
ATOM 2236 C C . ASN A 1 298 ? 117.152 107.350 104.330 1.00 38.69 383 ASN A C 1
ATOM 2237 O O . ASN A 1 298 ? 117.854 107.516 105.340 1.00 41.90 383 ASN A O 1
ATOM 2242 N N . LEU A 1 299 ? 116.633 106.159 103.995 1.00 39.09 384 LEU A N 1
ATOM 2243 C CA . LEU A 1 299 ? 116.819 104.986 104.848 1.00 37.30 384 LEU A CA 1
ATOM 2244 C C . LEU A 1 299 ? 118.290 104.712 105.121 1.00 37.58 384 LEU A C 1
ATOM 2245 O O . LEU A 1 299 ? 118.639 104.224 106.201 1.00 42.71 384 LEU A O 1
ATOM 2250 N N . VAL A 1 300 ? 119.161 105.008 104.162 1.00 37.31 385 VAL A N 1
ATOM 2251 C CA . VAL A 1 300 ? 120.596 104.859 104.420 1.00 35.75 385 VAL A CA 1
ATOM 2252 C C . VAL A 1 300 ? 121.196 106.128 105.028 1.00 35.93 385 VAL A C 1
ATOM 2253 O O . VAL A 1 300 ? 122.038 106.064 105.937 1.00 37.93 385 VAL A O 1
ATOM 2257 N N . GLU A 1 301 ? 120.744 107.293 104.562 1.00 37.73 386 GLU A N 1
ATOM 2258 C CA . GLU A 1 301 ? 121.453 108.541 104.808 1.00 35.00 386 GLU A CA 1
ATOM 2259 C C . GLU A 1 301 ? 121.279 109.022 106.241 1.00 32.19 386 GLU A C 1
ATOM 2260 O O . GLU A 1 301 ? 122.198 109.619 106.810 1.00 37.71 386 GLU A O 1
ATOM 2266 N N . VAL A 1 302 ? 120.110 108.791 106.841 1.00 33.08 387 VAL A N 1
ATOM 2267 C CA . VAL A 1 302 ? 119.905 109.278 108.204 1.00 34.17 387 VAL A CA 1
ATOM 2268 C C . VAL A 1 302 ? 120.805 108.524 109.183 1.00 34.15 387 VAL A C 1
ATOM 2269 O O . VAL A 1 302 ? 121.425 109.123 110.074 1.00 33.24 387 VAL A O 1
ATOM 2273 N N . THR A 1 303 ? 120.911 107.203 109.021 1.00 37.23 388 THR A N 1
ATOM 2274 C CA . THR A 1 303 ? 121.837 106.429 109.843 1.00 35.70 388 THR A CA 1
ATOM 2275 C C . THR A 1 303 ? 123.283 106.831 109.568 1.00 33.83 388 THR A C 1
ATOM 2276 O O . THR A 1 303 ? 124.110 106.900 110.494 1.00 35.01 388 THR A O 1
ATOM 2280 N N . TRP A 1 304 ? 123.612 107.101 108.301 1.00 33.07 389 TRP A N 1
ATOM 2281 C CA . TRP A 1 304 ? 124.968 107.552 108.008 1.00 31.22 389 TRP A CA 1
ATOM 2282 C C . TRP A 1 304 ? 125.272 108.871 108.708 1.00 32.61 389 TRP A C 1
ATOM 2283 O O . TRP A 1 304 ? 126.381 109.072 109.211 1.00 33.69 389 TRP A O 1
ATOM 2294 N N . LYS A 1 305 ? 124.295 109.780 108.766 1.00 34.78 390 LYS A N 1
ATOM 2295 C CA . LYS A 1 305 ? 124.505 111.032 109.490 1.00 30.97 390 LYS A CA 1
ATOM 2296 C C . LYS A 1 305 ? 124.580 110.820 110.997 1.00 32.74 390 LYS A C 1
ATOM 2297 O O . LYS A 1 305 ? 125.233 111.603 111.694 1.00 34.77 390 LYS A O 1
ATOM 2303 N N . SER A 1 306 ? 123.918 109.790 111.525 1.00 34.41 391 SER A N 1
ATOM 2304 C CA . SER A 1 306 ? 124.132 109.446 112.931 1.00 30.54 391 SER A CA 1
ATOM 2305 C C . SER A 1 306 ? 125.591 109.073 113.175 1.00 32.86 391 SER A C 1
ATOM 2306 O O . SER A 1 306 ? 126.229 109.554 114.126 1.00 35.40 391 SER A O 1
ATOM 2309 N N . LYS A 1 307 ? 126.145 108.233 112.299 1.00 35.93 392 LYS A N 1
ATOM 2310 C CA . LYS A 1 307 ? 127.572 107.924 112.389 1.00 33.17 392 LYS A CA 1
ATOM 2311 C C . LYS A 1 307 ? 128.426 109.177 112.215 1.00 34.01 392 LYS A C 1
ATOM 2312 O O . LYS A 1 307 ? 129.475 109.319 112.857 1.00 38.83 392 LYS A O 1
ATOM 2318 N N . LEU A 1 308 ? 127.994 110.094 111.347 1.00 35.82 393 LEU A N 1
ATOM 2319 C CA . LEU A 1 308 ? 128.724 111.344 111.149 1.00 32.91 393 LEU A CA 1
ATOM 2320 C C . LEU A 1 308 ? 128.777 112.157 112.435 1.00 32.64 393 LEU A C 1
ATOM 2321 O O . LEU A 1 308 ? 129.827 112.694 112.806 1.00 40.30 393 LEU A O 1
ATOM 2326 N N . LYS A 1 309 ? 127.637 112.270 113.120 1.00 34.35 394 LYS A N 1
ATOM 2327 C CA . LYS A 1 309 ? 127.605 112.958 114.405 1.00 36.08 394 LYS A CA 1
ATOM 2328 C C . LYS A 1 309 ? 128.536 112.289 115.400 1.00 34.24 394 LYS A C 1
ATOM 2329 O O . LYS A 1 309 ? 129.210 112.964 116.188 1.00 35.03 394 LYS A O 1
ATOM 2335 N N . ALA A 1 310 ? 128.579 110.956 115.386 1.00 37.51 395 ALA A N 1
ATOM 2336 C CA . ALA A 1 310 ? 129.491 110.254 116.282 1.00 35.39 395 ALA A CA 1
ATOM 2337 C C . ALA A 1 310 ? 130.949 110.585 115.968 1.00 38.73 395 ALA A C 1
ATOM 2338 O O . ALA A 1 310 ? 131.765 110.750 116.883 1.00 39.52 395 ALA A O 1
ATOM 2340 N N . GLN A 1 311 ? 131.297 110.692 114.682 1.00 39.22 396 GLN A N 1
ATOM 2341 C CA . GLN A 1 311 ? 132.697 110.891 114.308 1.00 37.03 396 GLN A CA 1
ATOM 2342 C C . GLN A 1 311 ? 133.138 112.346 114.443 1.00 39.88 396 GLN A C 1
ATOM 2343 O O . GLN A 1 311 ? 134.272 112.614 114.856 1.00 45.40 396 GLN A O 1
ATOM 2349 N N . PHE A 1 312 ? 132.264 113.299 114.113 1.00 40.25 397 PHE A N 1
ATOM 2350 C CA . PHE A 1 312 ? 132.588 114.725 114.143 1.00 37.06 397 PHE A CA 1
ATOM 2351 C C . PHE A 1 312 ? 131.602 115.426 115.070 1.00 41.75 397 PHE A C 1
ATOM 2352 O O . PHE A 1 312 ? 130.632 116.047 114.610 1.00 44.99 397 PHE A O 1
ATOM 2360 N N . PRO A 1 313 ? 131.816 115.341 116.387 1.00 42.10 398 PRO A N 1
ATOM 2361 C CA . PRO A 1 313 ? 130.876 115.989 117.316 1.00 40.54 398 PRO A CA 1
ATOM 2362 C C . PRO A 1 313 ? 130.849 117.501 117.193 1.00 44.66 398 PRO A C 1
ATOM 2363 O O . PRO A 1 313 ? 129.784 118.109 117.359 1.00 48.15 398 PRO A O 1
ATOM 2367 N N . SER A 1 314 ? 131.987 118.127 116.914 1.00 46.55 399 SER A N 1
ATOM 2368 C CA . SER A 1 314 ? 132.022 119.577 116.803 1.00 43.84 399 SER A CA 1
ATOM 2369 C C . SER A 1 314 ? 131.263 120.026 115.557 1.00 45.99 399 SER A C 1
ATOM 2370 O O . SER A 1 314 ? 131.312 119.350 114.523 1.00 47.66 399 SER A O 1
ATOM 2373 N N . PRO A 1 315 ? 130.540 121.147 115.626 1.00 44.44 400 PRO A N 1
ATOM 2374 C CA . PRO A 1 315 ? 129.882 121.657 114.411 1.00 43.45 400 PRO A CA 1
ATOM 2375 C C . PRO A 1 315 ? 130.859 121.961 113.290 1.00 40.76 400 PRO A C 1
ATOM 2376 O O . PRO A 1 315 ? 130.540 121.740 112.116 1.00 41.15 400 PRO A O 1
ATOM 2380 N N . ASN A 1 316 ? 132.057 122.448 113.624 1.00 41.25 401 ASN A N 1
ATOM 2381 C CA . ASN A 1 316 ? 132.999 122.853 112.586 1.00 41.86 401 ASN A CA 1
ATOM 2382 C C . ASN A 1 316 ? 133.645 121.650 111.915 1.00 42.17 401 ASN A C 1
ATOM 2383 O O . ASN A 1 316 ? 133.862 121.661 110.701 1.00 42.30 401 ASN A O 1
ATOM 2388 N N . GLU A 1 317 ? 133.976 120.609 112.682 1.00 42.84 402 GLU A N 1
ATOM 2389 C CA . GLU A 1 317 ? 134.502 119.392 112.070 1.00 43.94 402 GLU A CA 1
ATOM 2390 C C . GLU A 1 317 ? 133.459 118.736 111.174 1.00 38.84 402 GLU A C 1
ATOM 2391 O O . GLU A 1 317 ? 133.775 118.273 110.070 1.00 37.51 402 GLU A O 1
ATOM 2397 N N . TYR A 1 318 ? 132.206 118.699 111.633 1.00 36.09 403 TYR A N 1
ATOM 2398 C CA . TYR A 1 318 ? 131.131 118.136 110.827 1.00 37.34 403 TYR A CA 1
ATOM 2399 C C . TYR A 1 318 ? 130.936 118.948 109.552 1.00 37.12 403 TYR A C 1
ATOM 2400 O O . TYR A 1 318 ? 130.739 118.386 108.469 1.00 39.97 403 TYR A O 1
ATOM 2409 N N . SER A 1 319 ? 131.031 120.278 109.655 1.00 38.51 404 SER A N 1
ATOM 2410 C CA . SER A 1 319 ? 130.885 121.135 108.481 1.00 33.38 404 SER A CA 1
ATOM 2411 C C . SER A 1 319 ? 132.056 120.978 107.515 1.00 36.62 404 SER A C 1
ATOM 2412 O O . SER A 1 319 ? 131.866 121.000 106.294 1.00 41.82 404 SER A O 1
ATOM 2415 N N . ALA A 1 320 ? 133.277 120.846 108.037 1.00 36.05 405 ALA A N 1
ATOM 2416 C CA . ALA A 1 320 ? 134.432 120.638 107.170 1.00 34.47 405 ALA A CA 1
ATOM 2417 C C . ALA A 1 320 ? 134.331 119.307 106.439 1.00 36.58 405 ALA A C 1
ATOM 2418 O O . ALA A 1 320 ? 134.640 119.217 105.241 1.00 38.98 405 ALA A O 1
ATOM 2420 N N . PHE A 1 321 ? 133.892 118.260 107.142 1.00 36.76 406 PHE A N 1
ATOM 2421 C CA . PHE A 1 321 ? 133.652 116.993 106.464 1.00 31.86 406 PHE A CA 1
ATOM 2422 C C . PHE A 1 321 ? 132.549 117.134 105.427 1.00 35.14 406 PHE A C 1
ATOM 2423 O O . PHE A 1 321 ? 132.609 116.508 104.366 1.00 39.12 406 PHE A O 1
ATOM 2431 N N . MET A 1 322 ? 131.518 117.927 105.727 1.00 35.90 407 MET A N 1
ATOM 2432 C CA . MET A 1 322 ? 130.452 118.144 104.756 1.00 34.92 407 MET A CA 1
ATOM 2433 C C . MET A 1 322 ? 130.978 118.839 103.508 1.00 37.06 407 MET A C 1
ATOM 2434 O O . MET A 1 322 ? 130.561 118.522 102.391 1.00 41.95 407 MET A O 1
ATOM 2439 N N . GLY A 1 323 ? 131.892 119.794 103.678 1.00 36.99 408 GLY A N 1
ATOM 2440 C CA . GLY A 1 323 ? 132.501 120.436 102.524 1.00 33.76 408 GLY A CA 1
ATOM 2441 C C . GLY A 1 323 ? 133.339 119.478 101.696 1.00 34.98 408 GLY A C 1
ATOM 2442 O O . GLY A 1 323 ? 133.254 119.468 100.462 1.00 37.28 408 GLY A O 1
ATOM 2443 N N . ASP A 1 324 ? 134.157 118.657 102.362 1.00 37.53 409 ASP A N 1
ATOM 2444 C CA . ASP A 1 324 ? 134.924 117.641 101.643 1.00 36.51 409 ASP A CA 1
ATOM 2445 C C . ASP A 1 324 ? 134.000 116.678 100.906 1.00 36.93 409 ASP A C 1
ATOM 2446 O O . ASP A 1 324 ? 134.251 116.316 99.748 1.00 37.68 409 ASP A O 1
ATOM 2451 N N . PHE A 1 325 ? 132.923 116.259 101.570 1.00 37.54 410 PHE A N 1
ATOM 2452 C CA . PHE A 1 325 ? 131.955 115.347 100.976 1.00 34.09 410 PHE A CA 1
ATOM 2453 C C . PHE A 1 325 ? 131.271 115.979 99.772 1.00 33.66 410 PHE A C 1
ATOM 2454 O O . PHE A 1 325 ? 131.039 115.310 98.761 1.00 34.47 410 PHE A O 1
ATOM 2462 N N . SER A 1 326 ? 130.935 117.267 99.866 1.00 32.62 411 SER A N 1
ATOM 2463 C CA . SER A 1 326 ? 130.320 117.963 98.742 1.00 31.87 411 SER A CA 1
ATOM 2464 C C . SER A 1 326 ? 131.275 118.051 97.561 1.00 32.02 411 SER A C 1
ATOM 2465 O O . SER A 1 326 ? 130.864 117.880 96.409 1.00 33.51 411 SER A O 1
ATOM 2468 N N . THR A 1 327 ? 132.556 118.323 97.824 1.00 31.86 412 THR A N 1
ATOM 2469 C CA . THR A 1 327 ? 133.529 118.364 96.735 1.00 30.77 412 THR A CA 1
ATOM 2470 C C . THR A 1 327 ? 133.662 117.001 96.064 1.00 34.24 412 THR A C 1
ATOM 2471 O O . THR A 1 327 ? 133.685 116.899 94.829 1.00 33.72 412 THR A O 1
ATOM 2475 N N . CYS A 1 328 ? 133.755 115.937 96.867 1.00 36.31 413 CYS A N 1
ATOM 2476 C CA . CYS A 1 328 ? 133.858 114.595 96.298 1.00 30.46 413 CYS A CA 1
ATOM 2477 C C . CYS A 1 328 ? 132.607 114.236 95.505 1.00 32.32 413 CYS A C 1
ATOM 2478 O O . CYS A 1 328 ? 132.696 113.634 94.427 1.00 34.88 413 CYS A O 1
ATOM 2481 N N . THR A 1 329 ? 131.432 114.600 96.026 1.00 32.19 414 THR A N 1
ATOM 2482 C CA . THR A 1 329 ? 130.186 114.360 95.310 1.00 29.37 414 THR A CA 1
ATOM 2483 C C . THR A 1 329 ? 130.169 115.101 93.982 1.00 35.02 414 THR A C 1
ATOM 2484 O O . THR A 1 329 ? 129.744 114.549 92.963 1.00 37.59 414 THR A O 1
ATOM 2488 N N . GLY A 1 330 ? 130.630 116.352 93.975 1.00 33.46 415 GLY A N 1
ATOM 2489 C CA . GLY A 1 330 ? 130.679 117.105 92.734 1.00 30.12 415 GLY A CA 1
ATOM 2490 C C . GLY A 1 330 ? 131.602 116.479 91.708 1.00 32.36 415 GLY A C 1
ATOM 2491 O O . GLY A 1 330 ? 131.249 116.366 90.533 1.00 36.95 415 GLY A O 1
ATOM 2492 N N . VAL A 1 331 ? 132.791 116.051 92.138 1.00 33.19 416 VAL A N 1
ATOM 2493 C CA . VAL A 1 331 ? 133.736 115.431 91.208 1.00 30.34 416 VAL A CA 1
ATOM 2494 C C . VAL A 1 331 ? 133.156 114.139 90.639 1.00 35.30 416 VAL A C 1
ATOM 2495 O O . VAL A 1 331 ? 133.183 113.901 89.420 1.00 41.61 416 VAL A O 1
ATOM 2499 N N . ALA A 1 332 ? 132.615 113.287 91.515 1.00 32.16 417 ALA A N 1
ATOM 2500 C CA . ALA A 1 332 ? 132.066 112.014 91.063 1.00 32.63 417 ALA A CA 1
ATOM 2501 C C . ALA A 1 332 ? 130.880 112.224 90.132 1.00 35.57 417 ALA A C 1
ATOM 2502 O O . ALA A 1 332 ? 130.750 111.531 89.115 1.00 40.32 417 ALA A O 1
ATOM 2504 N N . THR A 1 333 ? 130.008 113.181 90.455 1.00 34.48 418 THR A N 1
ATOM 2505 C CA . THR A 1 333 ? 128.849 113.426 89.610 1.00 32.91 418 THR A CA 1
ATOM 2506 C C . THR A 1 333 ? 129.268 114.019 88.272 1.00 39.75 418 THR A C 1
ATOM 2507 O O . THR A 1 333 ? 128.666 113.711 87.243 1.00 45.93 418 THR A O 1
ATOM 2511 N N . PHE A 1 334 ? 130.305 114.860 88.259 1.00 38.28 419 PHE A N 1
ATOM 2512 C CA . PHE A 1 334 ? 130.814 115.385 86.996 1.00 36.47 419 PHE A CA 1
ATOM 2513 C C . PHE A 1 334 ? 131.314 114.253 86.105 1.00 38.27 419 PHE A C 1
ATOM 2514 O O . PHE A 1 334 ? 130.989 114.189 84.911 1.00 42.25 419 PHE A O 1
ATOM 2522 N N . THR A 1 335 ? 132.083 113.326 86.684 1.00 37.46 420 THR A N 1
ATOM 2523 C CA . THR A 1 335 ? 132.567 112.187 85.906 1.00 39.13 420 THR A CA 1
ATOM 2524 C C . THR A 1 335 ? 131.410 111.329 85.399 1.00 42.18 420 THR A C 1
ATOM 2525 O O . THR A 1 335 ? 131.414 110.876 84.243 1.00 46.76 420 THR A O 1
ATOM 2529 N N . MET A 1 336 ? 130.408 111.094 86.250 1.00 41.79 421 MET A N 1
ATOM 2530 C CA . MET A 1 336 ? 129.279 110.262 85.847 1.00 42.79 421 MET A CA 1
ATOM 2531 C C . MET A 1 336 ? 128.442 110.935 84.765 1.00 45.66 421 MET A C 1
ATOM 2532 O O . MET A 1 336 ? 127.964 110.265 83.845 1.00 51.38 421 MET A O 1
ATOM 2537 N N . MET A 1 337 ? 128.243 112.253 84.855 1.00 43.73 422 MET A N 1
ATOM 2538 C CA . MET A 1 337 ? 127.569 112.970 83.776 1.00 43.06 422 MET A CA 1
ATOM 2539 C C . MET A 1 337 ? 128.370 112.908 82.486 1.00 47.43 422 MET A C 1
ATOM 2540 O O . MET A 1 337 ? 127.788 112.890 81.395 1.00 53.89 422 MET A O 1
ATOM 2545 N N . LEU A 1 338 ? 129.702 112.890 82.583 1.00 45.26 423 LEU A N 1
ATOM 2546 C CA . LEU A 1 338 ? 130.511 112.779 81.374 1.00 45.79 423 LEU A CA 1
ATOM 2547 C C . LEU A 1 338 ? 130.355 111.410 80.718 1.00 49.97 423 LEU A C 1
ATOM 2548 O O . LEU A 1 338 ? 130.263 111.315 79.489 1.00 58.15 423 LEU A O 1
ATOM 2553 N N . LEU A 1 339 ? 130.318 110.341 81.513 1.00 49.25 424 LEU A N 1
ATOM 2554 C CA . LEU A 1 339 ? 130.209 108.991 80.956 1.00 50.40 424 LEU A CA 1
ATOM 2555 C C . LEU A 1 339 ? 128.764 108.512 80.795 1.00 56.17 424 LEU A C 1
ATOM 2556 O O . LEU A 1 339 ? 128.540 107.373 80.348 1.00 62.69 424 LEU A O 1
ATOM 2561 N N . SER A 1 340 ? 127.789 109.352 81.150 1.00 55.18 425 SER A N 1
ATOM 2562 C CA . SER A 1 340 ? 126.384 108.978 81.022 1.00 57.77 425 SER A CA 1
ATOM 2563 C C . SER A 1 340 ? 125.994 108.746 79.570 1.00 61.24 425 SER A C 1
ATOM 2564 O O . SER A 1 340 ? 125.296 107.774 79.253 1.00 62.97 425 SER A O 1
ATOM 2567 N N . GLN A 1 341 ? 126.409 109.639 78.672 1.00 63.14 426 GLN A N 1
ATOM 2568 C CA . GLN A 1 341 ? 126.141 109.410 77.252 1.00 64.89 426 GLN A CA 1
ATOM 2569 C C . GLN A 1 341 ? 127.267 108.646 76.585 1.00 66.68 426 GLN A C 1
ATOM 2570 O O . GLN A 1 341 ? 127.714 108.973 75.483 1.00 74.31 426 GLN A O 1
ATOM 2576 N N . TYR A 1 342 ? 127.720 107.619 77.255 1.00 63.78 427 TYR A N 1
ATOM 2577 C CA . TYR A 1 342 ? 128.363 106.427 76.733 1.00 65.09 427 TYR A CA 1
ATOM 2578 C C . TYR A 1 342 ? 127.698 105.192 77.306 1.00 66.93 427 TYR A C 1
ATOM 2579 O O . TYR A 1 342 ? 127.418 104.246 76.561 1.00 69.86 427 TYR A O 1
ATOM 2588 N N . VAL A 1 343 ? 127.343 105.228 78.596 1.00 67.97 428 VAL A N 1
ATOM 2589 C CA . VAL A 1 343 ? 126.553 104.149 79.186 1.00 65.70 428 VAL A CA 1
ATOM 2590 C C . VAL A 1 343 ? 125.216 104.018 78.466 1.00 65.76 428 VAL A C 1
ATOM 2591 O O . VAL A 1 343 ? 124.802 102.916 78.084 1.00 66.68 428 VAL A O 1
ATOM 2595 N N . PHE A 1 344 ? 124.527 105.145 78.261 1.00 64.76 429 PHE A N 1
ATOM 2596 C CA . PHE A 1 344 ? 123.245 105.118 77.564 1.00 61.42 429 PHE A CA 1
ATOM 2597 C C . PHE A 1 344 ? 123.396 104.530 76.167 1.00 65.35 429 PHE A C 1
ATOM 2598 O O . PHE A 1 344 ? 122.832 103.473 75.865 1.00 66.94 429 PHE A O 1
ATOM 2606 N N . ASN A 1 345 ? 124.198 105.184 75.321 1.00 68.35 430 ASN A N 1
ATOM 2607 C CA . ASN A 1 345 ? 124.316 104.772 73.925 1.00 65.32 430 ASN A CA 1
ATOM 2608 C C . ASN A 1 345 ? 124.750 103.318 73.798 1.00 67.39 430 ASN A C 1
ATOM 2609 O O . ASN A 1 345 ? 124.324 102.620 72.870 1.00 71.26 430 ASN A O 1
ATOM 2614 N N . LYS A 1 346 ? 125.588 102.832 74.719 1.00 68.20 431 LYS A N 1
ATOM 2615 C CA . LYS A 1 346 ? 126.039 101.452 74.604 1.00 68.31 431 LYS A CA 1
ATOM 2616 C C . LYS A 1 346 ? 124.970 100.467 75.060 1.00 69.04 431 LYS A C 1
ATOM 2617 O O . LYS A 1 346 ? 124.620 99.538 74.323 1.00 73.17 431 LYS A O 1
ATOM 2623 N N . TYR A 1 347 ? 124.432 100.649 76.266 1.00 67.26 432 TYR A N 1
ATOM 2624 C CA . TYR A 1 347 ? 123.619 99.613 76.889 1.00 67.47 432 TYR A CA 1
ATOM 2625 C C . TYR A 1 347 ? 122.119 99.821 76.722 1.00 70.73 432 TYR A C 1
ATOM 2626 O O . TYR A 1 347 ? 121.399 98.855 76.453 1.00 77.36 432 TYR A O 1
ATOM 2635 N N . GLY A 1 348 ? 121.617 101.045 76.875 1.00 65.63 433 GLY A N 1
ATOM 2636 C CA . GLY A 1 348 ? 120.190 101.257 76.753 1.00 63.12 433 GLY A CA 1
ATOM 2637 C C . GLY A 1 348 ? 119.546 101.932 77.946 1.00 63.05 433 GLY A C 1
ATOM 2638 O O . GLY A 1 348 ? 120.110 101.961 79.046 1.00 62.18 433 GLY A O 1
ATOM 2639 N N . TRP A 1 349 ? 118.352 102.487 77.720 1.00 61.79 434 TRP A N 1
ATOM 2640 C CA . TRP A 1 349 ? 117.583 103.082 78.808 1.00 57.46 434 TRP A CA 1
ATOM 2641 C C . TRP A 1 349 ? 117.279 102.059 79.892 1.00 59.35 434 TRP A C 1
ATOM 2642 O O . TRP A 1 349 ? 117.312 102.380 81.085 1.00 62.28 434 TRP A O 1
ATOM 2653 N N . GLY A 1 350 ? 116.971 100.823 79.495 1.00 58.49 435 GLY A N 1
ATOM 2654 C CA . GLY A 1 350 ? 116.657 99.801 80.479 1.00 60.23 435 GLY A CA 1
ATOM 2655 C C . GLY A 1 350 ? 117.822 99.493 81.398 1.00 60.33 435 GLY A C 1
ATOM 2656 O O . GLY A 1 350 ? 117.643 99.326 82.607 1.00 62.37 435 GLY A O 1
ATOM 2657 N N . VAL A 1 351 ? 119.031 99.411 80.841 1.00 57.47 436 VAL A N 1
ATOM 2658 C CA . VAL A 1 351 ? 120.207 99.166 81.668 1.00 54.51 436 VAL A CA 1
ATOM 2659 C C . VAL A 1 351 ? 120.526 100.389 82.520 1.00 54.09 436 VAL A C 1
ATOM 2660 O O . VAL A 1 351 ? 120.881 100.265 83.699 1.00 54.45 436 VAL A O 1
ATOM 2664 N N . ALA A 1 352 ? 120.400 101.589 81.944 1.00 57.34 437 ALA A N 1
ATOM 2665 C CA . ALA A 1 352 ? 120.728 102.798 82.692 1.00 53.04 437 ALA A CA 1
ATOM 2666 C C . ALA A 1 352 ? 119.766 103.029 83.852 1.00 52.36 437 ALA A C 1
ATOM 2667 O O . ALA A 1 352 ? 120.164 103.585 84.882 1.00 54.52 437 ALA A O 1
ATOM 2669 N N . ALA A 1 353 ? 118.506 102.616 83.708 1.00 54.97 438 ALA A N 1
ATOM 2670 C CA . ALA A 1 353 ? 117.527 102.791 84.773 1.00 54.28 438 ALA A CA 1
ATOM 2671 C C . ALA A 1 353 ? 117.718 101.810 85.921 1.00 51.45 438 ALA A C 1
ATOM 2672 O O . ALA A 1 353 ? 117.048 101.952 86.950 1.00 57.26 438 ALA A O 1
ATOM 2674 N N . LYS A 1 354 ? 118.603 100.824 85.773 1.00 48.39 439 LYS A N 1
ATOM 2675 C CA . LYS A 1 354 ? 118.817 99.815 86.800 1.00 47.13 439 LYS A CA 1
ATOM 2676 C C . LYS A 1 354 ? 120.022 100.094 87.686 1.00 46.22 439 LYS A C 1
ATOM 2677 O O . LYS A 1 354 ? 120.060 99.601 88.819 1.00 47.13 439 LYS A O 1
ATOM 2683 N N . ILE A 1 355 ? 121.001 100.862 87.203 1.00 46.85 440 ILE A N 1
ATOM 2684 C CA . ILE A 1 355 ? 122.236 101.050 87.960 1.00 45.39 440 ILE A CA 1
ATOM 2685 C C . ILE A 1 355 ? 121.974 101.832 89.241 1.00 43.85 440 ILE A C 1
ATOM 2686 O O . ILE A 1 355 ? 122.463 101.461 90.314 1.00 46.33 440 ILE A O 1
ATOM 2691 N N . THR A 1 356 ? 121.204 102.920 89.156 1.00 43.47 441 THR A N 1
ATOM 2692 C CA . THR A 1 356 ? 120.898 103.692 90.359 1.00 42.90 441 THR A CA 1
ATOM 2693 C C . THR A 1 356 ? 120.213 102.844 91.425 1.00 42.80 441 THR A C 1
ATOM 2694 O O . THR A 1 356 ? 120.665 102.872 92.585 1.00 44.14 441 THR A O 1
ATOM 2698 N N . PRO A 1 357 ? 119.162 102.065 91.123 1.00 40.58 442 PRO A N 1
ATOM 2699 C CA . PRO A 1 357 ? 118.676 101.111 92.133 1.00 39.70 442 PRO A CA 1
ATOM 2700 C C . PRO A 1 357 ? 119.753 100.152 92.595 1.00 40.33 442 PRO A C 1
ATOM 2701 O O . PRO A 1 357 ? 119.875 99.885 93.796 1.00 43.10 442 PRO A O 1
ATOM 2705 N N . THR A 1 358 ? 120.568 99.652 91.663 1.00 39.41 443 THR A N 1
ATOM 2706 C CA . THR A 1 358 ? 121.574 98.655 92.012 1.00 38.59 443 THR A CA 1
ATOM 2707 C C . THR A 1 358 ? 122.698 99.262 92.838 1.00 39.32 443 THR A C 1
ATOM 2708 O O . THR A 1 358 ? 123.125 98.670 93.837 1.00 41.70 443 THR A O 1
ATOM 2712 N N . VAL A 1 359 ? 123.200 100.435 92.439 1.00 39.02 444 VAL A N 1
ATOM 2713 C CA . VAL A 1 359 ? 124.267 101.058 93.215 1.00 35.62 444 VAL A CA 1
ATOM 2714 C C . VAL A 1 359 ? 123.757 101.424 94.601 1.00 36.12 444 VAL A C 1
ATOM 2715 O O . VAL A 1 359 ? 124.444 101.203 95.607 1.00 36.13 444 VAL A O 1
ATOM 2719 N N . LEU A 1 360 ? 122.531 101.953 94.685 1.00 39.70 445 LEU A N 1
ATOM 2720 C CA . LEU A 1 360 ? 121.984 102.296 95.990 1.00 39.32 445 LEU A CA 1
ATOM 2721 C C . LEU A 1 360 ? 121.863 101.054 96.862 1.00 40.10 445 LEU A C 1
ATOM 2722 O O . LEU A 1 360 ? 122.311 101.052 98.012 1.00 43.52 445 LEU A O 1
ATOM 2727 N N . LEU A 1 361 ? 121.281 99.977 96.322 1.00 38.15 446 LEU A N 1
ATOM 2728 C CA . LEU A 1 361 ? 121.130 98.752 97.100 1.00 37.78 446 LEU A CA 1
ATOM 2729 C C . LEU A 1 361 ? 122.474 98.225 97.577 1.00 39.83 446 LEU A C 1
ATOM 2730 O O . LEU A 1 361 ? 122.648 97.937 98.764 1.00 45.45 446 LEU A O 1
ATOM 2735 N N . LEU A 1 362 ? 123.437 98.085 96.665 1.00 40.44 447 LEU A N 1
ATOM 2736 C CA . LEU A 1 362 ? 124.696 97.441 97.024 1.00 38.38 447 LEU A CA 1
ATOM 2737 C C . LEU A 1 362 ? 125.488 98.283 98.016 1.00 40.29 447 LEU A C 1
ATOM 2738 O O . LEU A 1 362 ? 125.981 97.767 99.027 1.00 44.02 447 LEU A O 1
ATOM 2743 N N . THR A 1 363 ? 125.618 99.586 97.753 1.00 40.17 448 THR A N 1
ATOM 2744 C CA . THR A 1 363 ? 126.340 100.445 98.684 1.00 34.61 448 THR A CA 1
ATOM 2745 C C . THR A 1 363 ? 125.637 100.513 100.036 1.00 39.35 448 THR A C 1
ATOM 2746 O O . THR A 1 363 ? 126.292 100.463 101.085 1.00 45.52 448 THR A O 1
ATOM 2750 N N . GLY A 1 364 ? 124.304 100.600 100.037 1.00 37.69 449 GLY A N 1
ATOM 2751 C CA . GLY A 1 364 ? 123.579 100.662 101.293 1.00 36.60 449 GLY A CA 1
ATOM 2752 C C . GLY A 1 364 ? 123.681 99.384 102.102 1.00 38.88 449 GLY A C 1
ATOM 2753 O O . GLY A 1 364 ? 123.804 99.431 103.326 1.00 44.04 449 GLY A O 1
ATOM 2754 N N . VAL A 1 365 ? 123.626 98.226 101.438 1.00 39.19 450 VAL A N 1
ATOM 2755 C CA . VAL A 1 365 ? 123.732 96.974 102.181 1.00 40.21 450 VAL A CA 1
ATOM 2756 C C . VAL A 1 365 ? 125.157 96.758 102.667 1.00 41.82 450 VAL A C 1
ATOM 2757 O O . VAL A 1 365 ? 125.363 96.209 103.751 1.00 45.24 450 VAL A O 1
ATOM 2761 N N . ALA A 1 366 ? 126.163 97.189 101.899 1.00 39.13 451 ALA A N 1
ATOM 2762 C CA . ALA A 1 366 ? 127.529 97.133 102.411 1.00 38.81 451 ALA A CA 1
ATOM 2763 C C . ALA A 1 366 ? 127.700 98.023 103.636 1.00 42.37 451 ALA A C 1
ATOM 2764 O O . ALA A 1 366 ? 128.327 97.615 104.620 1.00 47.46 451 ALA A O 1
ATOM 2766 N N . PHE A 1 367 ? 127.124 99.226 103.606 1.00 41.39 452 PHE A N 1
ATOM 2767 C CA . PHE A 1 367 ? 127.214 100.132 104.746 1.00 40.50 452 PHE A CA 1
ATOM 2768 C C . PHE A 1 367 ? 126.459 99.580 105.956 1.00 43.11 452 PHE A C 1
ATOM 2769 O O . PHE A 1 367 ? 126.952 99.641 107.091 1.00 49.01 452 PHE A O 1
ATOM 2777 N N . PHE A 1 368 ? 125.274 99.008 105.726 1.00 38.98 453 PHE A N 1
ATOM 2778 C CA . PHE A 1 368 ? 124.493 98.418 106.807 1.00 39.67 453 PHE A CA 1
ATOM 2779 C C . PHE A 1 368 ? 125.153 97.167 107.368 1.00 46.58 453 PHE A C 1
ATOM 2780 O O . PHE A 1 368 ? 125.017 96.886 108.561 1.00 53.82 453 PHE A O 1
ATOM 2788 N N . SER A 1 369 ? 125.856 96.399 106.535 1.00 43.16 454 SER A N 1
ATOM 2789 C CA . SER A 1 369 ? 126.567 95.216 106.996 1.00 44.54 454 SER A CA 1
ATOM 2790 C C . SER A 1 369 ? 127.921 95.544 107.604 1.00 49.98 454 SER A C 1
ATOM 2791 O O . SER A 1 369 ? 128.519 94.674 108.248 1.00 60.70 454 SER A O 1
ATOM 2794 N N . LEU A 1 370 ? 128.422 96.761 107.403 1.00 46.39 455 LEU A N 1
ATOM 2795 C CA . LEU A 1 370 ? 129.555 97.231 108.186 1.00 48.78 455 LEU A CA 1
ATOM 2796 C C . LEU A 1 370 ? 129.122 97.786 109.536 1.00 50.50 455 LEU A C 1
ATOM 2797 O O . LEU A 1 370 ? 129.847 97.623 110.524 1.00 53.09 455 LEU A O 1
ATOM 2802 N N . ILE A 1 371 ? 127.954 98.433 109.603 1.00 48.97 456 ILE A N 1
ATOM 2803 C CA . ILE A 1 371 ? 127.418 98.839 110.902 1.00 47.81 456 ILE A CA 1
ATOM 2804 C C . ILE A 1 371 ? 127.005 97.620 111.719 1.00 53.01 456 ILE A C 1
ATOM 2805 O O . ILE A 1 371 ? 127.325 97.514 112.909 1.00 59.21 456 ILE A O 1
ATOM 2810 N N . LEU A 1 372 ? 126.289 96.686 111.096 1.00 52.61 457 LEU A N 1
ATOM 2811 C CA . LEU A 1 372 ? 125.642 95.579 111.791 1.00 54.56 457 LEU A CA 1
ATOM 2812 C C . LEU A 1 372 ? 126.599 94.411 112.007 1.00 57.62 457 LEU A C 1
ATOM 2813 O O . LEU A 1 372 ? 126.868 94.022 113.147 1.00 63.99 457 LEU A O 1
ATOM 2818 N N . PHE A 1 373 ? 127.116 93.842 110.922 1.00 56.75 458 PHE A N 1
ATOM 2819 C CA . PHE A 1 373 ? 128.095 92.760 111.015 1.00 62.01 458 PHE A CA 1
ATOM 2820 C C . PHE A 1 373 ? 129.521 93.300 110.979 1.00 67.96 458 PHE A C 1
ATOM 2821 O O . PHE A 1 373 ? 130.365 92.845 110.209 1.00 75.91 458 PHE A O 1
ATOM 2829 N N . GLY A 1 374 ? 129.795 94.286 111.828 1.00 71.19 459 GLY A N 1
ATOM 2830 C CA . GLY A 1 374 ? 131.124 94.853 111.916 1.00 76.80 459 GLY A CA 1
ATOM 2831 C C . GLY A 1 374 ? 131.936 94.232 113.031 1.00 90.37 459 GLY A C 1
ATOM 2832 O O . GLY A 1 374 ? 133.152 94.430 113.112 1.00 92.52 459 GLY A O 1
ATOM 2833 N N . GLY A 1 375 ? 131.266 93.478 113.900 1.00 93.66 460 GLY A N 1
ATOM 2834 C CA . GLY A 1 375 ? 131.918 92.840 115.017 1.00 96.21 460 GLY A CA 1
ATOM 2835 C C . GLY A 1 375 ? 132.934 91.806 114.582 1.00 100.04 460 GLY A C 1
ATOM 2836 O O . GLY A 1 375 ? 134.145 91.994 114.739 1.00 99.49 460 GLY A O 1
ATOM 2837 N N . PRO A 1 376 ? 132.466 90.685 114.022 1.00 103.38 461 PRO A N 1
ATOM 2838 C CA . PRO A 1 376 ? 133.412 89.663 113.557 1.00 106.46 461 PRO A CA 1
ATOM 2839 C C . PRO A 1 376 ? 133.928 89.928 112.152 1.00 104.21 461 PRO A C 1
ATOM 2840 O O . PRO A 1 376 ? 134.065 89.000 111.349 1.00 107.41 461 PRO A O 1
ATOM 2844 N N . PHE A 1 377 ? 134.213 91.193 111.843 1.00 104.51 462 PHE A N 1
ATOM 2845 C CA . PHE A 1 377 ? 135.033 91.543 110.681 1.00 108.91 462 PHE A CA 1
ATOM 2846 C C . PHE A 1 377 ? 135.684 92.894 110.983 1.00 108.37 462 PHE A C 1
ATOM 2847 O O . PHE A 1 377 ? 135.122 93.946 110.669 1.00 105.15 462 PHE A O 1
ATOM 2855 N N . ALA A 1 378 ? 136.869 92.854 111.585 1.00 110.14 463 ALA A N 1
ATOM 2856 C CA . ALA A 1 378 ? 137.643 94.084 111.689 1.00 110.69 463 ALA A CA 1
ATOM 2857 C C . ALA A 1 378 ? 139.156 93.874 111.716 1.00 113.16 463 ALA A C 1
ATOM 2858 O O . ALA A 1 378 ? 139.822 94.430 112.599 1.00 106.51 463 ALA A O 1
ATOM 2860 N N . PRO A 1 379 ? 139.757 93.097 110.792 1.00 118.21 464 PRO A N 1
ATOM 2861 C CA . PRO A 1 379 ? 141.196 93.269 110.560 1.00 117.49 464 PRO A CA 1
ATOM 2862 C C . PRO A 1 379 ? 141.454 94.278 109.453 1.00 115.91 464 PRO A C 1
ATOM 2863 O O . PRO A 1 379 ? 142.486 94.956 109.433 1.00 114.69 464 PRO A O 1
ATOM 2867 N N . LEU A 1 380 ? 140.479 94.409 108.549 1.00 113.71 465 LEU A N 1
ATOM 2868 C CA . LEU A 1 380 ? 140.633 95.294 107.401 1.00 114.22 465 LEU A CA 1
ATOM 2869 C C . LEU A 1 380 ? 140.602 96.754 107.831 1.00 112.59 465 LEU A C 1
ATOM 2870 O O . LEU A 1 380 ? 141.505 97.531 107.497 1.00 110.39 465 LEU A O 1
ATOM 2875 N N . VAL A 1 381 ? 139.571 97.143 108.586 1.00 110.09 466 VAL A N 1
ATOM 2876 C CA . VAL A 1 381 ? 139.488 98.508 109.086 1.00 105.46 466 VAL A CA 1
ATOM 2877 C C . VAL A 1 381 ? 140.607 98.805 110.073 1.00 102.93 466 VAL A C 1
ATOM 2878 O O . VAL A 1 381 ? 140.987 99.969 110.241 1.00 99.76 466 VAL A O 1
ATOM 2882 N N . ALA A 1 382 ? 141.153 97.778 110.726 1.00 105.45 467 ALA A N 1
ATOM 2883 C CA . ALA A 1 382 ? 142.241 97.981 111.676 1.00 106.47 467 ALA A CA 1
ATOM 2884 C C . ALA A 1 382 ? 143.554 98.275 110.957 1.00 107.52 467 ALA A C 1
ATOM 2885 O O . ALA A 1 382 ? 144.188 99.308 111.198 1.00 103.74 467 ALA A O 1
ATOM 2887 N N . LYS A 1 383 ? 143.977 97.375 110.066 1.00 109.97 468 LYS A N 1
ATOM 2888 C CA . LYS A 1 383 ? 145.234 97.567 109.353 1.00 108.15 468 LYS A CA 1
ATOM 2889 C C . LYS A 1 383 ? 145.144 98.616 108.254 1.00 105.08 468 LYS A C 1
ATOM 2890 O O . LYS A 1 383 ? 146.186 99.024 107.730 1.00 103.97 468 LYS A O 1
ATOM 2896 N N . LEU A 1 384 ? 143.942 99.064 107.892 1.00 103.94 469 LEU A N 1
ATOM 2897 C CA . LEU A 1 384 ? 143.782 100.128 106.913 1.00 102.49 469 LEU A CA 1
ATOM 2898 C C . LEU A 1 384 ? 143.778 101.509 107.576 1.00 97.92 469 LEU A C 1
ATOM 2899 O O . LEU A 1 384 ? 143.409 102.505 106.942 1.00 95.02 469 LEU A O 1
ATOM 2904 N N . GLY A 1 385 ? 144.205 101.585 108.836 1.00 96.68 470 GLY A N 1
ATOM 2905 C CA . GLY A 1 385 ? 144.384 102.843 109.535 1.00 92.36 470 GLY A CA 1
ATOM 2906 C C . GLY A 1 385 ? 143.120 103.623 109.829 1.00 87.99 470 GLY A C 1
ATOM 2907 O O . GLY A 1 385 ? 143.082 104.842 109.634 1.00 87.71 470 GLY A O 1
ATOM 2908 N N . MET A 1 386 ? 142.079 102.938 110.300 1.00 84.95 471 MET A N 1
ATOM 2909 C CA . MET A 1 386 ? 140.827 103.588 110.661 1.00 77.70 471 MET A CA 1
ATOM 2910 C C . MET A 1 386 ? 140.228 102.920 111.890 1.00 76.62 471 MET A C 1
ATOM 2911 O O . MET A 1 386 ? 140.592 101.802 112.263 1.00 82.33 471 MET A O 1
ATOM 2916 N N . THR A 1 387 ? 139.314 103.635 112.523 1.00 72.90 472 THR A N 1
ATOM 2917 C CA . THR A 1 387 ? 138.411 103.074 113.511 1.00 68.04 472 THR A CA 1
ATOM 2918 C C . THR A 1 387 ? 137.143 102.588 112.824 1.00 63.68 472 THR A C 1
ATOM 2919 O O . THR A 1 387 ? 136.830 103.017 111.709 1.00 63.46 472 THR A O 1
ATOM 2923 N N . PRO A 1 388 ? 136.397 101.672 113.449 1.00 63.27 473 PRO A N 1
ATOM 2924 C CA . PRO A 1 388 ? 135.127 101.243 112.840 1.00 60.37 473 PRO A CA 1
ATOM 2925 C C . PRO A 1 388 ? 134.170 102.393 112.585 1.00 54.19 473 PRO A C 1
ATOM 2926 O O . PRO A 1 388 ? 133.433 102.368 111.592 1.00 53.45 473 PRO A O 1
ATOM 2930 N N . LEU A 1 389 ? 134.165 103.407 113.452 1.00 54.06 474 LEU A N 1
ATOM 2931 C CA . LEU A 1 389 ? 133.307 104.566 113.235 1.00 48.25 474 LEU A CA 1
ATOM 2932 C C . LEU A 1 389 ? 133.743 105.364 112.011 1.00 46.34 474 LEU A C 1
ATOM 2933 O O . LEU A 1 389 ? 132.905 105.763 111.193 1.00 48.08 474 LEU A O 1
ATOM 2938 N N . LEU A 1 390 ? 135.049 105.605 111.862 1.00 49.98 475 LEU A N 1
ATOM 2939 C CA . LEU A 1 390 ? 135.536 106.314 110.683 1.00 47.20 475 LEU A CA 1
ATOM 2940 C C . LEU A 1 390 ? 135.311 105.495 109.418 1.00 49.27 475 LEU A C 1
ATOM 2941 O O . LEU A 1 390 ? 134.995 106.051 108.357 1.00 48.15 475 LEU A O 1
ATOM 2946 N N . ALA A 1 391 ? 135.473 104.173 109.510 1.00 53.55 476 ALA A N 1
ATOM 2947 C CA . ALA A 1 391 ? 135.186 103.309 108.371 1.00 47.62 476 ALA A CA 1
ATOM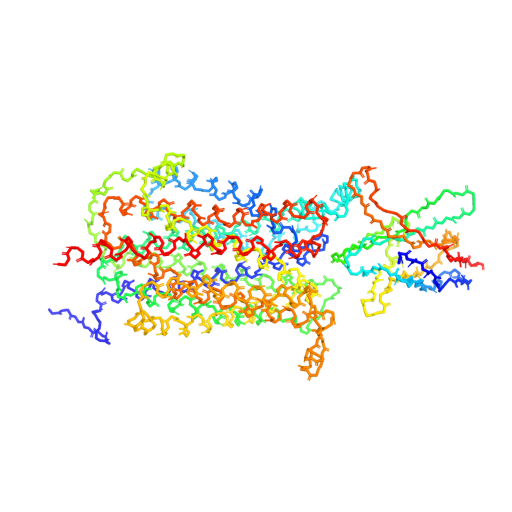 2948 C C . ALA A 1 391 ? 133.720 103.395 107.973 1.00 42.28 476 ALA A C 1
ATOM 2949 O O . ALA A 1 391 ? 133.396 103.457 106.782 1.00 43.40 476 ALA A O 1
ATOM 2951 N N . ALA A 1 392 ? 132.818 103.396 108.958 1.00 43.88 477 ALA A N 1
ATOM 2952 C CA . ALA A 1 392 ? 131.399 103.552 108.661 1.00 39.15 477 ALA A CA 1
ATOM 2953 C C . ALA A 1 392 ? 131.122 104.903 108.021 1.00 38.73 477 ALA A C 1
ATOM 2954 O O . ALA A 1 392 ? 130.340 104.999 107.068 1.00 40.97 477 ALA A O 1
ATOM 2956 N N . VAL A 1 393 ? 131.763 105.958 108.527 1.00 41.36 478 VAL A N 1
ATOM 2957 C CA . VAL A 1 393 ? 131.590 107.289 107.951 1.00 40.00 478 VAL A CA 1
ATOM 2958 C C . VAL A 1 393 ? 132.005 107.295 106.485 1.00 38.12 478 VAL A C 1
ATOM 2959 O O . VAL A 1 393 ? 131.278 107.792 105.618 1.00 38.18 478 VAL A O 1
ATOM 2963 N N . TYR A 1 394 ? 133.173 106.723 106.185 1.00 40.83 479 TYR A N 1
ATOM 2964 C CA . TYR A 1 394 ? 133.668 106.740 104.811 1.00 38.76 479 TYR A CA 1
ATOM 2965 C C . TYR A 1 394 ? 132.822 105.862 103.894 1.00 38.37 479 TYR A C 1
ATOM 2966 O O . TYR A 1 394 ? 132.558 106.232 102.744 1.00 40.50 479 TYR A O 1
ATOM 2975 N N . VAL A 1 395 ? 132.386 104.697 104.379 1.00 37.19 480 VAL A N 1
ATOM 2976 C CA . VAL A 1 395 ? 131.563 103.818 103.554 1.00 34.38 480 VAL A CA 1
ATOM 2977 C C . VAL A 1 395 ? 130.213 104.461 103.265 1.00 33.93 480 VAL A C 1
ATOM 2978 O O . VAL A 1 395 ? 129.711 104.395 102.139 1.00 36.47 480 VAL A O 1
ATOM 2982 N N . GLY A 1 396 ? 129.605 105.100 104.267 1.00 33.87 481 GLY A N 1
ATOM 2983 C CA . GLY A 1 396 ? 128.358 105.806 104.027 1.00 30.77 481 GLY A CA 1
ATOM 2984 C C . GLY A 1 396 ? 128.533 107.004 103.113 1.00 31.16 481 GLY A C 1
ATOM 2985 O O . GLY A 1 396 ? 127.647 107.321 102.314 1.00 33.94 481 GLY A O 1
ATOM 2986 N N . ALA A 1 397 ? 129.673 107.692 103.222 1.00 33.80 482 ALA A N 1
ATOM 2987 C CA . ALA A 1 397 ? 129.958 108.793 102.311 1.00 29.26 482 ALA A CA 1
ATOM 2988 C C . ALA A 1 397 ? 130.065 108.300 100.875 1.00 29.95 482 ALA A C 1
ATOM 2989 O O . ALA A 1 397 ? 129.529 108.927 99.957 1.00 33.99 482 ALA A O 1
ATOM 2991 N N . LEU A 1 398 ? 130.751 107.173 100.664 1.00 32.33 483 LEU A N 1
ATOM 2992 C CA . LEU A 1 398 ? 130.821 106.592 99.327 1.00 29.20 483 LEU A CA 1
ATOM 2993 C C . LEU A 1 398 ? 129.445 106.144 98.850 1.00 30.12 483 LEU A C 1
ATOM 2994 O O . LEU A 1 398 ? 129.104 106.308 97.673 1.00 36.79 483 LEU A O 1
ATOM 2999 N N . GLN A 1 399 ? 128.644 105.573 99.753 1.00 29.65 484 GLN A N 1
ATOM 3000 C CA . GLN A 1 399 ? 127.268 105.209 99.430 1.00 27.53 484 GLN A CA 1
ATOM 3001 C C . GLN A 1 399 ? 126.494 106.405 98.897 1.00 29.55 484 GLN A C 1
ATOM 3002 O O . GLN A 1 399 ? 125.901 106.347 97.813 1.00 34.77 484 GLN A O 1
ATOM 3008 N N . ASN A 1 400 ? 126.505 107.505 99.648 1.00 31.78 485 ASN A N 1
ATOM 3009 C CA . ASN A 1 400 ? 125.738 108.683 99.261 1.00 32.13 485 ASN A CA 1
ATOM 3010 C C . ASN A 1 400 ? 126.293 109.298 97.980 1.00 32.82 485 ASN A C 1
ATOM 3011 O O . ASN A 1 400 ? 125.527 109.710 97.099 1.00 36.62 485 ASN A O 1
ATOM 3016 N N . ILE A 1 401 ? 127.623 109.346 97.851 1.00 33.32 486 ILE A N 1
ATOM 3017 C CA . ILE A 1 401 ? 128.249 109.916 96.661 1.00 29.71 486 ILE A CA 1
ATOM 3018 C C . ILE A 1 401 ? 127.846 109.134 95.420 1.00 34.62 486 ILE A C 1
ATOM 3019 O O . ILE A 1 401 ? 127.412 109.712 94.418 1.00 41.17 486 ILE A O 1
ATOM 3024 N N . PHE A 1 402 ? 127.988 107.807 95.466 1.00 30.63 487 PHE A N 1
ATOM 3025 C CA . PHE A 1 402 ? 127.638 106.992 94.310 1.00 29.34 487 PHE A CA 1
ATOM 3026 C C . PHE A 1 402 ? 126.147 107.065 94.015 1.00 34.47 487 PHE A C 1
ATOM 3027 O O . PHE A 1 402 ? 125.747 107.159 92.851 1.00 39.13 487 PHE A O 1
ATOM 3035 N N . SER A 1 403 ? 125.310 107.052 95.056 1.00 36.95 488 SER A N 1
ATOM 3036 C CA . SER A 1 403 ? 123.869 107.108 94.836 1.00 33.91 488 SER A CA 1
ATOM 3037 C C . SER A 1 403 ? 123.458 108.409 94.160 1.00 33.94 488 SER A C 1
ATOM 3038 O O . SER A 1 403 ? 122.662 108.397 93.218 1.00 37.74 488 SER A O 1
ATOM 3041 N N . LYS A 1 404 ? 124.007 109.544 94.600 1.00 33.70 489 LYS A N 1
ATOM 3042 C CA . LYS A 1 404 ? 123.594 110.819 94.017 1.00 33.96 489 LYS A CA 1
ATOM 3043 C C . LYS A 1 404 ? 124.234 111.060 92.651 1.00 37.38 489 LYS A C 1
ATOM 3044 O O . LYS A 1 404 ? 123.598 111.636 91.753 1.00 41.44 489 LYS A O 1
ATOM 3050 N N . SER A 1 405 ? 125.493 110.646 92.477 1.00 35.03 490 SER A N 1
ATOM 3051 C CA . SER A 1 405 ? 126.134 110.740 91.174 1.00 34.24 490 SER A CA 1
ATOM 3052 C C . SER A 1 405 ? 125.489 109.813 90.159 1.00 39.69 490 SER A C 1
ATOM 3053 O O . SER A 1 405 ? 125.582 110.075 88.955 1.00 45.24 490 SER A O 1
ATOM 3056 N N . ALA A 1 406 ? 124.856 108.731 90.615 1.00 40.13 491 ALA A N 1
ATOM 3057 C CA . ALA A 1 406 ? 124.003 107.946 89.736 1.00 36.73 491 ALA A CA 1
ATOM 3058 C C . ALA A 1 406 ? 122.657 108.624 89.533 1.00 38.14 491 ALA A C 1
ATOM 3059 O O . ALA A 1 406 ? 122.111 108.588 88.430 1.00 43.60 491 ALA A O 1
ATOM 3061 N N . LYS A 1 407 ? 122.126 109.266 90.575 1.00 37.69 492 LYS A N 1
ATOM 3062 C CA . LYS A 1 407 ? 120.844 109.950 90.458 1.00 38.32 492 LYS A CA 1
ATOM 3063 C C . LYS A 1 407 ? 120.884 110.958 89.318 1.00 41.13 492 LYS A C 1
ATOM 3064 O O . LYS A 1 407 ? 120.288 110.729 88.260 1.00 47.31 492 LYS A O 1
ATOM 3070 N N . TYR A 1 408 ? 121.704 111.995 89.457 1.00 39.00 493 TYR A N 1
ATOM 3071 C CA . TYR A 1 408 ? 121.728 113.072 88.471 1.00 38.56 493 TYR A CA 1
ATOM 3072 C C . TYR A 1 408 ? 122.362 112.691 87.134 1.00 45.76 493 TYR A C 1
ATOM 3073 O O . TYR A 1 408 ? 122.253 113.471 86.182 1.00 53.13 493 TYR A O 1
ATOM 3082 N N . SER A 1 409 ? 123.000 111.524 87.016 1.00 44.22 494 SER A N 1
ATOM 3083 C CA . SER A 1 409 ? 123.639 111.152 85.759 1.00 41.79 494 SER A CA 1
ATOM 3084 C C . SER A 1 409 ? 122.949 110.019 85.011 1.00 47.07 494 SER A C 1
ATOM 3085 O O . SER A 1 409 ? 123.156 109.892 83.801 1.00 56.96 494 SER A O 1
ATOM 3088 N N . LEU A 1 410 ? 122.155 109.205 85.681 1.00 42.62 495 LEU A N 1
ATOM 3089 C CA . LEU A 1 410 ? 121.461 108.082 85.072 1.00 45.35 495 LEU A CA 1
ATOM 3090 C C . LEU A 1 410 ? 119.973 108.073 85.385 1.00 48.57 495 LEU A C 1
ATOM 3091 O O . LEU A 1 410 ? 119.175 107.707 84.521 1.00 54.34 495 LEU A O 1
ATOM 3096 N N . PHE A 1 411 ? 119.578 108.460 86.602 1.00 42.82 496 PHE A N 1
ATOM 3097 C CA . PHE A 1 411 ? 118.179 108.382 86.999 1.00 44.06 496 PHE A CA 1
ATOM 3098 C C . PHE A 1 411 ? 117.381 109.539 86.413 1.00 46.36 496 PHE A C 1
ATOM 3099 O O . PHE A 1 411 ? 116.343 109.328 85.777 1.00 50.96 496 PHE A O 1
ATOM 3107 N N . ASP A 1 412 ? 117.852 110.766 86.624 1.00 45.14 497 ASP A N 1
ATOM 3108 C CA . ASP A 1 412 ? 117.217 111.953 86.068 1.00 47.43 497 ASP A CA 1
ATOM 3109 C C . ASP A 1 412 ? 117.256 111.933 84.540 1.00 51.70 497 ASP A C 1
ATOM 3110 O O . ASP A 1 412 ? 116.249 112.276 83.905 1.00 58.26 497 ASP A O 1
ATOM 3115 N N . PRO A 1 413 ? 118.384 111.577 83.902 1.00 50.54 498 PRO A N 1
ATOM 3116 C CA . PRO A 1 413 ? 118.331 111.376 82.445 1.00 52.04 498 PRO A CA 1
ATOM 3117 C C . PRO A 1 413 ? 117.300 110.347 82.020 1.00 54.12 498 PRO A C 1
ATOM 3118 O O . PRO A 1 413 ? 116.580 110.571 81.042 1.00 58.79 498 PRO A O 1
ATOM 3122 N N . CYS A 1 414 ? 117.180 109.234 82.748 1.00 52.52 499 CYS A N 1
ATOM 3123 C CA . CYS A 1 414 ? 116.153 108.252 82.416 1.00 53.49 499 CYS A CA 1
ATOM 3124 C C . CYS A 1 414 ? 114.757 108.829 82.615 1.00 55.34 499 CYS A C 1
ATOM 3125 O O . CYS A 1 414 ? 113.850 108.573 81.812 1.00 58.62 499 CYS A O 1
ATOM 3128 N N . LYS A 1 415 ? 114.567 109.618 83.675 1.00 56.59 500 LYS A N 1
ATOM 3129 C CA . LYS A 1 415 ? 113.253 110.190 83.945 1.00 58.62 500 LYS A CA 1
ATOM 3130 C C . LYS A 1 415 ? 112.832 111.156 82.843 1.00 63.19 500 LYS A C 1
ATOM 3131 O O . LYS A 1 415 ? 111.730 111.042 82.297 1.00 70.04 500 LYS A O 1
ATOM 3137 N N . GLU A 1 416 ? 113.704 112.103 82.486 1.00 64.36 501 GLU A N 1
ATOM 3138 C CA . GLU A 1 416 ? 113.389 113.081 81.450 1.00 66.71 501 GLU A CA 1
ATOM 3139 C C . GLU A 1 416 ? 113.752 112.562 80.051 1.00 66.94 501 GLU A C 1
ATOM 3140 O O . GLU A 1 416 ? 113.776 113.320 79.071 1.00 74.19 501 GLU A O 1
ATOM 3146 N N . MET A 1 417 ? 114.019 111.264 79.938 1.00 62.95 502 MET A N 1
ATOM 3147 C CA . MET A 1 417 ? 114.013 110.572 78.659 1.00 61.95 502 MET A CA 1
ATOM 3148 C C . MET A 1 417 ? 112.772 109.717 78.449 1.00 65.36 502 MET A C 1
ATOM 3149 O O . MET A 1 417 ? 112.354 109.531 77.304 1.00 73.05 502 MET A O 1
ATOM 3154 N N . ALA A 1 418 ? 112.163 109.209 79.525 1.00 67.15 503 ALA A N 1
ATOM 3155 C CA . ALA A 1 418 ? 110.940 108.425 79.397 1.00 67.49 503 ALA A CA 1
ATOM 3156 C C . ALA A 1 418 ? 109.721 109.281 79.073 1.00 73.17 503 ALA A C 1
ATOM 3157 O O . ALA A 1 418 ? 108.701 108.738 78.636 1.00 77.88 503 ALA A O 1
ATOM 3159 N N . TYR A 1 419 ? 109.797 110.599 79.280 1.00 71.34 504 TYR A N 1
ATOM 3160 C CA . TYR A 1 419 ? 108.669 111.464 78.946 1.00 75.57 504 TYR A CA 1
ATOM 3161 C C . TYR A 1 419 ? 108.473 111.591 77.440 1.00 80.12 504 TYR A C 1
ATOM 3162 O O . TYR A 1 419 ? 107.354 111.858 76.987 1.00 85.34 504 TYR A O 1
ATOM 3171 N N . ILE A 1 420 ? 109.538 111.399 76.658 1.00 77.57 505 ILE A N 1
ATOM 3172 C CA . ILE A 1 420 ? 109.490 111.745 75.234 1.00 76.03 505 ILE A CA 1
ATOM 3173 C C . ILE A 1 420 ? 108.392 111.003 74.476 1.00 81.61 505 ILE A C 1
ATOM 3174 O O . ILE A 1 420 ? 107.631 111.658 73.745 1.00 87.30 505 ILE A O 1
ATOM 3179 N N . PRO A 1 421 ? 108.241 109.678 74.594 1.00 78.99 506 PRO A N 1
ATOM 3180 C CA . PRO A 1 421 ? 107.212 108.992 73.795 1.00 80.38 506 PRO A CA 1
ATOM 3181 C C . PRO A 1 421 ? 105.781 109.274 74.231 1.00 85.30 506 PRO A C 1
ATOM 3182 O O . PRO A 1 421 ? 104.857 108.688 73.657 1.00 91.03 506 PRO A O 1
ATOM 3186 N N . LEU A 1 422 ? 105.560 110.140 75.215 1.00 85.53 507 LEU A N 1
ATOM 3187 C CA . LEU A 1 422 ? 104.218 110.451 75.681 1.00 90.86 507 LEU A CA 1
ATOM 3188 C C . LEU A 1 422 ? 103.645 111.641 74.921 1.00 95.07 507 LEU A C 1
ATOM 3189 O O . LEU A 1 422 ? 104.380 112.492 74.413 1.00 94.96 507 LEU A O 1
ATOM 3194 N N . ASP A 1 423 ? 102.317 111.691 74.847 1.00 99.38 508 ASP A N 1
ATOM 3195 C CA . ASP A 1 423 ? 101.645 112.815 74.210 1.00 104.71 508 ASP A CA 1
ATOM 3196 C C . ASP A 1 423 ? 101.817 114.075 75.049 1.00 105.27 508 ASP A C 1
ATOM 3197 O O . ASP A 1 423 ? 101.814 114.023 76.282 1.00 103.02 508 ASP A O 1
ATOM 3202 N N . GLU A 1 424 ? 101.946 115.218 74.374 1.00 107.14 509 GLU A N 1
ATOM 3203 C CA . GLU A 1 424 ? 102.303 116.469 75.046 1.00 106.25 509 GLU A CA 1
ATOM 3204 C C . GLU A 1 424 ? 101.181 117.052 75.901 1.00 106.76 509 GLU A C 1
ATOM 3205 O O . GLU A 1 424 ? 101.336 118.194 76.346 1.00 107.59 509 GLU A O 1
ATOM 3211 N N . ASP A 1 425 ? 100.071 116.349 76.127 1.00 106.89 510 ASP A N 1
ATOM 3212 C CA . ASP A 1 425 ? 99.118 116.696 77.175 1.00 109.90 510 ASP A CA 1
ATOM 3213 C C . ASP A 1 425 ? 99.314 115.827 78.410 1.00 107.68 510 ASP A C 1
ATOM 3214 O O . ASP A 1 425 ? 99.498 116.342 79.523 1.00 104.72 510 ASP A O 1
ATOM 3219 N N . THR A 1 426 ? 99.291 114.505 78.223 1.00 108.15 511 THR A N 1
ATOM 3220 C CA . THR A 1 426 ? 99.632 113.599 79.310 1.00 106.20 511 THR A CA 1
ATOM 3221 C C . THR A 1 426 ? 101.039 113.873 79.818 1.00 102.13 511 THR A C 1
ATOM 3222 O O . THR A 1 426 ? 101.275 113.880 81.028 1.00 101.08 511 THR A O 1
ATOM 3226 N N . LYS A 1 427 ? 101.984 114.126 78.908 1.00 102.65 512 LYS A N 1
ATOM 3227 C CA . LYS A 1 427 ? 103.346 114.442 79.330 1.00 99.08 512 LYS A CA 1
ATOM 3228 C C . LYS A 1 427 ? 103.385 115.713 80.168 1.00 99.29 512 LYS A C 1
ATOM 3229 O O . LYS A 1 427 ? 103.986 115.736 81.247 1.00 97.01 512 LYS A O 1
ATOM 3235 N N . VAL A 1 428 ? 102.752 116.787 79.687 1.00 102.98 513 VAL A N 1
ATOM 3236 C CA . VAL A 1 428 ? 102.889 118.066 80.376 1.00 102.39 513 VAL A CA 1
ATOM 3237 C C . VAL A 1 428 ? 102.209 118.021 81.739 1.00 99.62 513 VAL A C 1
ATOM 3238 O O . VAL A 1 428 ? 102.700 118.624 82.701 1.00 97.79 513 VAL A O 1
ATOM 3242 N N . LYS A 1 429 ? 101.081 117.314 81.860 1.00 100.05 514 LYS A N 1
ATOM 3243 C CA . LYS A 1 429 ? 100.446 117.231 83.173 1.00 100.79 514 LYS A CA 1
ATOM 3244 C C . LYS A 1 429 ? 101.177 116.256 84.095 1.00 100.33 514 LYS A C 1
ATOM 3245 O O . LYS A 1 429 ? 101.379 116.552 85.281 1.00 100.50 514 LYS A O 1
ATOM 3251 N N . GLY A 1 430 ? 101.614 115.109 83.570 1.00 100.25 515 GLY A N 1
ATOM 3252 C CA . GLY A 1 430 ? 102.270 114.122 84.406 1.00 95.46 515 GLY A CA 1
ATOM 3253 C C . GLY A 1 430 ? 103.626 114.573 84.907 1.00 92.61 515 GLY A C 1
ATOM 3254 O O . GLY A 1 430 ? 103.989 114.298 86.049 1.00 91.67 515 GLY A O 1
ATOM 3255 N N . LYS A 1 431 ? 104.401 115.256 84.060 1.00 93.60 516 LYS A N 1
ATOM 3256 C CA . LYS A 1 431 ? 105.715 115.726 84.485 1.00 88.35 516 LYS A CA 1
ATOM 3257 C C . LYS A 1 431 ? 105.592 116.737 85.617 1.00 91.89 516 LYS A C 1
ATOM 3258 O O . LYS A 1 431 ? 106.391 116.725 86.561 1.00 93.07 516 LYS A O 1
ATOM 3264 N N . ALA A 1 432 ? 104.594 117.619 85.541 1.00 94.25 517 ALA A N 1
ATOM 3265 C CA . ALA A 1 432 ? 104.334 118.536 86.644 1.00 94.10 517 ALA A CA 1
ATOM 3266 C C . ALA A 1 432 ? 103.853 117.787 87.880 1.00 95.54 517 ALA A C 1
ATOM 3267 O O . ALA A 1 432 ? 104.177 118.171 89.010 1.00 95.62 517 ALA A O 1
ATOM 3269 N N . ALA A 1 433 ? 103.076 116.717 87.687 1.00 93.71 518 ALA A N 1
ATOM 3270 C CA . ALA A 1 433 ? 102.586 115.956 88.833 1.00 92.81 518 ALA A CA 1
ATOM 3271 C C . ALA A 1 433 ? 103.694 115.157 89.514 1.00 90.00 518 ALA A C 1
ATOM 3272 O O . ALA A 1 433 ? 103.608 114.894 90.718 1.00 88.95 518 ALA A O 1
ATOM 3274 N N . ILE A 1 434 ? 104.727 114.753 88.770 1.00 89.90 519 ILE A N 1
ATOM 3275 C CA . ILE A 1 434 ? 105.776 113.920 89.355 1.00 87.23 519 ILE A CA 1
ATOM 3276 C C . ILE A 1 434 ? 106.603 114.707 90.364 1.00 86.49 519 ILE A C 1
ATOM 3277 O O . ILE A 1 434 ? 106.773 114.278 91.507 1.00 85.64 519 ILE A O 1
ATOM 3282 N N . ASP A 1 435 ? 107.130 115.862 89.966 1.00 88.34 520 ASP A N 1
ATOM 3283 C CA . ASP A 1 435 ? 108.120 116.531 90.803 1.00 91.88 520 ASP A CA 1
ATOM 3284 C C . ASP A 1 435 ? 107.567 116.873 92.183 1.00 90.55 520 ASP A C 1
ATOM 3285 O O . ASP A 1 435 ? 107.939 116.247 93.189 1.00 85.22 520 ASP A O 1
ATOM 3290 N N . VAL A 1 436 ? 106.612 117.807 92.215 1.00 91.07 521 VAL A N 1
ATOM 3291 C CA . VAL A 1 436 ? 106.158 118.404 93.465 1.00 90.02 521 VAL A CA 1
ATOM 3292 C C . VAL A 1 436 ? 105.442 117.405 94.359 1.00 88.09 521 VAL A C 1
ATOM 3293 O O . VAL A 1 436 ? 105.287 117.658 95.559 1.00 90.41 521 VAL A O 1
ATOM 3297 N N . VAL A 1 437 ? 104.983 116.283 93.812 1.00 85.57 522 VAL A N 1
ATOM 3298 C CA . VAL A 1 437 ? 104.329 115.272 94.632 1.00 82.82 522 VAL A CA 1
ATOM 3299 C C . VAL A 1 437 ? 105.359 114.241 95.069 1.00 78.39 522 VAL A C 1
ATOM 3300 O O . VAL A 1 437 ? 105.655 114.116 96.261 1.00 75.99 522 VAL A O 1
ATOM 3304 N N . CYS A 1 438 ? 105.935 113.522 94.102 1.00 79.45 523 CYS A N 1
ATOM 3305 C CA . CYS A 1 438 ? 106.758 112.361 94.413 1.00 74.12 523 CYS A CA 1
ATOM 3306 C C . CYS A 1 438 ? 108.018 112.734 95.185 1.00 69.31 523 CYS A C 1
ATOM 3307 O O . CYS A 1 438 ? 108.404 112.012 96.111 1.00 65.11 523 CYS A O 1
ATOM 3310 N N . ASN A 1 439 ? 108.697 113.831 94.820 1.00 72.21 524 ASN A N 1
ATOM 3311 C CA . ASN A 1 439 ? 109.918 114.160 95.554 1.00 71.69 524 ASN A CA 1
ATOM 3312 C C . ASN A 1 439 ? 109.637 114.411 97.032 1.00 73.34 524 ASN A C 1
ATOM 3313 O O . ASN A 1 439 ? 110.235 113.717 97.876 1.00 71.23 524 ASN A O 1
ATOM 3318 N N . PRO A 1 440 ? 108.732 115.322 97.422 1.00 73.49 525 PRO A N 1
ATOM 3319 C CA . PRO A 1 440 ? 108.382 115.405 98.849 1.00 68.59 525 PRO A CA 1
ATOM 3320 C C . PRO A 1 440 ? 107.767 114.126 99.388 1.00 61.33 525 PRO A C 1
ATOM 3321 O O . PRO A 1 440 ? 108.054 113.747 100.528 1.00 59.40 525 PRO A O 1
ATOM 3325 N N . LEU A 1 441 ? 106.942 113.438 98.593 1.00 62.51 526 LEU A N 1
ATOM 3326 C CA . LEU A 1 441 ? 106.293 112.222 99.078 1.00 60.77 526 LEU A CA 1
ATOM 3327 C C . LEU A 1 441 ? 107.321 111.144 99.390 1.00 56.91 526 LEU A C 1
ATOM 3328 O O . LEU A 1 441 ? 107.259 110.501 100.441 1.00 55.16 526 LEU A O 1
ATOM 3333 N N . GLY A 1 442 ? 108.272 110.925 98.481 1.00 55.96 527 GLY A N 1
ATOM 3334 C CA . GLY A 1 442 ? 109.310 109.942 98.746 1.00 49.68 527 GLY A CA 1
ATOM 3335 C C . GLY A 1 442 ? 110.200 110.337 99.910 1.00 48.63 527 GLY A C 1
ATOM 3336 O O . GLY A 1 442 ? 110.473 109.527 100.806 1.00 46.70 527 GLY A O 1
ATOM 3337 N N . LYS A 1 443 ? 110.653 111.597 99.920 1.00 51.94 528 LYS A N 1
ATOM 3338 C CA . LYS A 1 443 ? 111.542 112.051 100.984 1.00 52.25 528 LYS A CA 1
ATOM 3339 C C . LYS A 1 443 ? 110.859 112.058 102.345 1.00 53.12 528 LYS A C 1
ATOM 3340 O O . LYS A 1 443 ? 111.548 112.007 103.369 1.00 50.82 528 LYS A O 1
ATOM 3346 N N . SER A 1 444 ? 109.527 112.114 102.382 1.00 52.65 529 SER A N 1
ATOM 3347 C CA . SER A 1 444 ? 108.797 112.080 103.641 1.00 43.62 529 SER A CA 1
ATOM 3348 C C . SER A 1 444 ? 108.383 110.674 104.050 1.00 45.41 529 SER A C 1
ATOM 3349 O O . SER A 1 444 ? 108.327 110.383 105.247 1.00 46.31 529 SER A O 1
ATOM 3352 N N . GLY A 1 445 ? 108.081 109.795 103.093 1.00 44.61 530 GLY A N 1
ATOM 3353 C CA . GLY A 1 445 ? 107.799 108.412 103.440 1.00 39.36 530 GLY A CA 1
ATOM 3354 C C . GLY A 1 445 ? 109.028 107.682 103.945 1.00 37.74 530 GLY A C 1
ATOM 3355 O O . GLY A 1 445 ? 108.952 106.905 104.907 1.00 40.10 530 GLY A O 1
ATOM 3356 N N . GLY A 1 446 ? 110.179 107.923 103.309 1.00 40.38 531 GLY A N 1
ATOM 3357 C CA . GLY A 1 446 ? 111.417 107.345 103.797 1.00 38.57 531 GLY A CA 1
ATOM 3358 C C . GLY A 1 446 ? 111.771 107.784 105.200 1.00 40.97 531 GLY A C 1
ATOM 3359 O O . GLY A 1 446 ? 112.528 107.091 105.888 1.00 42.35 531 GLY A O 1
ATOM 3360 N N . ALA A 1 447 ? 111.239 108.923 105.641 1.00 45.67 532 ALA A N 1
ATOM 3361 C CA . ALA A 1 447 ? 111.451 109.398 106.999 1.00 36.60 532 ALA A CA 1
ATOM 3362 C C . ALA A 1 447 ? 110.357 108.950 107.957 1.00 35.09 532 ALA A C 1
ATOM 3363 O O . ALA A 1 447 ? 110.629 108.762 109.144 1.00 40.18 532 ALA A O 1
ATOM 3365 N N . LEU A 1 448 ? 109.123 108.790 107.474 1.00 35.33 533 LEU A N 1
ATOM 3366 C CA . LEU A 1 448 ? 108.062 108.234 108.309 1.00 35.40 533 LEU A CA 1
ATOM 3367 C C . LEU A 1 448 ? 108.381 106.799 108.702 1.00 37.61 533 LEU A C 1
ATOM 3368 O O . LEU A 1 448 ? 108.122 106.378 109.841 1.00 40.83 533 LEU A O 1
ATOM 3373 N N . ILE A 1 449 ? 108.946 106.031 107.766 1.00 39.52 534 ILE A N 1
ATOM 3374 C CA . ILE A 1 449 ? 109.403 104.682 108.089 1.00 37.07 534 ILE A CA 1
ATOM 3375 C C . ILE A 1 449 ? 110.386 104.727 109.253 1.00 37.63 534 ILE A C 1
ATOM 3376 O O . ILE A 1 449 ? 110.277 103.956 110.215 1.00 42.40 534 ILE A O 1
ATOM 3381 N N . GLN A 1 450 ? 111.345 105.653 109.196 1.00 36.76 535 GLN A N 1
ATOM 3382 C CA . GLN A 1 450 ? 112.351 105.743 110.249 1.00 35.02 535 GLN A CA 1
ATOM 3383 C C . GLN A 1 450 ? 111.775 106.292 111.548 1.00 37.53 535 GLN A C 1
ATOM 3384 O O . GLN A 1 450 ? 112.273 105.957 112.625 1.00 40.24 535 GLN A O 1
ATOM 3390 N N . GLN A 1 451 ? 110.745 107.136 111.477 1.00 39.09 536 GLN A N 1
ATOM 3391 C CA . GLN A 1 451 ? 110.062 107.561 112.697 1.00 33.73 536 GLN A CA 1
ATOM 3392 C C . GLN A 1 451 ? 109.430 106.370 113.401 1.00 37.53 536 GLN A C 1
ATOM 3393 O O . GLN A 1 451 ? 109.543 106.222 114.625 1.00 39.60 536 GLN A O 1
ATOM 3399 N N . PHE A 1 452 ? 108.750 105.511 112.637 1.00 39.90 537 PHE A N 1
ATOM 3400 C CA . PHE A 1 452 ? 108.169 104.315 113.239 1.00 40.72 537 PHE A CA 1
ATOM 3401 C C . PHE A 1 452 ? 109.263 103.406 113.791 1.00 40.23 537 PHE A C 1
ATOM 3402 O O . PHE A 1 452 ? 109.130 102.858 114.893 1.00 42.23 537 PHE A O 1
ATOM 3410 N N . MET A 1 453 ? 110.366 103.260 113.047 1.00 40.61 538 MET A N 1
ATOM 3411 C CA . MET A 1 453 ? 111.518 102.503 113.537 1.00 38.49 538 MET A CA 1
ATOM 3412 C C . MET A 1 453 ? 112.013 103.038 114.877 1.00 35.88 538 MET A C 1
ATOM 3413 O O . MET A 1 453 ? 112.222 102.273 115.824 1.00 38.57 538 MET A O 1
ATOM 3418 N N . ILE A 1 454 ? 112.227 104.351 114.966 1.00 36.70 539 ILE A N 1
ATOM 3419 C CA . ILE A 1 454 ? 112.800 104.942 116.172 1.00 37.80 539 ILE A CA 1
ATOM 3420 C C . ILE A 1 454 ? 111.844 104.794 117.348 1.00 38.16 539 ILE A C 1
ATOM 3421 O O . ILE A 1 454 ? 112.249 104.418 118.454 1.00 39.17 539 ILE A O 1
ATOM 3426 N N . LEU A 1 455 ? 110.560 105.076 117.130 1.00 36.69 540 LEU A N 1
ATOM 3427 C CA . LEU A 1 455 ? 109.603 105.009 118.226 1.00 33.90 540 LEU A CA 1
ATOM 3428 C C . LEU A 1 455 ? 109.192 103.586 118.581 1.00 37.15 540 LEU A C 1
ATOM 3429 O O . LEU A 1 455 ? 108.534 103.392 119.609 1.00 45.76 540 LEU A O 1
ATOM 3434 N N . SER A 1 456 ? 109.559 102.591 117.774 1.00 38.74 541 SER A N 1
ATOM 3435 C CA . SER A 1 456 ? 109.284 101.201 118.118 1.00 36.02 541 SER A CA 1
ATOM 3436 C C . SER A 1 456 ? 110.485 100.480 118.717 1.00 36.77 541 SER A C 1
ATOM 3437 O O . SER A 1 456 ? 110.333 99.761 119.709 1.00 42.59 541 SER A O 1
ATOM 3440 N N . PHE A 1 457 ? 111.674 100.650 118.141 1.00 37.59 542 PHE A N 1
ATOM 3441 C CA . PHE A 1 457 ? 112.875 99.968 118.603 1.00 36.38 542 PHE A CA 1
ATOM 3442 C C . PHE A 1 457 ? 113.798 100.871 119.413 1.00 37.99 542 PHE A C 1
ATOM 3443 O O . PHE A 1 457 ? 114.912 100.457 119.749 1.00 41.16 542 PHE A O 1
ATOM 3451 N N . GLY A 1 458 ? 113.366 102.087 119.732 1.00 37.60 543 GLY A N 1
ATOM 3452 C CA . GLY A 1 458 ? 114.144 102.961 120.587 1.00 37.75 543 GLY A CA 1
ATOM 3453 C C . GLY A 1 458 ? 115.082 103.899 119.857 1.00 41.96 543 GLY A C 1
ATOM 3454 O O . GLY A 1 458 ? 114.908 105.119 119.906 1.00 44.22 543 GLY A O 1
ATOM 3455 N N . SER A 1 459 ? 116.080 103.347 119.174 1.00 43.22 544 SER A N 1
ATOM 3456 C CA . SER A 1 459 ? 117.115 104.147 118.537 1.00 42.31 544 SER A CA 1
ATOM 3457 C C . SER A 1 459 ? 117.225 103.777 117.065 1.00 42.99 544 SER A C 1
ATOM 3458 O O . SER A 1 459 ? 116.695 102.760 116.609 1.00 43.43 544 SER A O 1
ATOM 3461 N N . LEU A 1 460 ? 117.926 104.632 116.319 1.00 44.49 545 LEU A N 1
ATOM 3462 C CA . LEU A 1 460 ? 118.191 104.360 114.913 1.00 42.67 545 LEU A CA 1
ATOM 3463 C C . LEU A 1 460 ? 119.173 103.212 114.725 1.00 44.61 545 LEU A C 1
ATOM 3464 O O . LEU A 1 460 ? 119.153 102.563 113.674 1.00 45.76 545 LEU A O 1
ATOM 3469 N N . ALA A 1 461 ? 120.031 102.952 115.713 1.00 43.52 546 ALA A N 1
ATOM 3470 C CA . ALA A 1 461 ? 120.956 101.829 115.619 1.00 43.83 546 ALA A CA 1
ATOM 3471 C C . ALA A 1 461 ? 120.265 100.497 115.876 1.00 43.71 546 ALA A C 1
ATOM 3472 O O . ALA A 1 461 ? 120.644 99.484 115.278 1.00 49.06 546 ALA A O 1
ATOM 3474 N N . ASN A 1 462 ? 119.264 100.473 116.758 1.00 44.81 547 ASN A N 1
ATOM 3475 C CA . ASN A 1 462 ? 118.457 99.273 116.935 1.00 42.71 547 ASN A CA 1
ATOM 3476 C C . ASN A 1 462 ? 117.594 98.972 115.718 1.00 44.07 547 ASN A C 1
ATOM 3477 O O . ASN A 1 462 ? 117.080 97.854 115.604 1.00 45.37 547 ASN A O 1
ATOM 3482 N N . SER A 1 463 ? 117.427 99.936 114.818 1.00 44.88 548 SER A N 1
ATOM 3483 C CA . SER A 1 463 ? 116.614 99.775 113.622 1.00 42.65 548 SER A CA 1
ATOM 3484 C C . SER A 1 463 ? 117.420 99.328 112.410 1.00 44.66 548 SER A C 1
ATOM 3485 O O . SER A 1 463 ? 116.842 99.151 111.334 1.00 46.87 548 SER A O 1
ATOM 3488 N N . THR A 1 464 ? 118.732 99.140 112.560 1.00 43.67 549 THR A N 1
ATOM 3489 C CA . THR A 1 464 ? 119.580 98.823 111.412 1.00 43.53 549 THR A CA 1
ATOM 3490 C C . THR A 1 464 ? 119.184 97.533 110.701 1.00 44.76 549 THR A C 1
ATOM 3491 O O . THR A 1 464 ? 119.118 97.542 109.459 1.00 47.24 549 THR A O 1
ATOM 3495 N N . PRO A 1 465 ? 118.932 96.405 111.385 1.00 42.14 550 PRO A N 1
ATOM 3496 C CA . PRO A 1 465 ? 118.547 95.194 110.637 1.00 39.71 550 PRO A CA 1
ATOM 3497 C C . PRO A 1 465 ? 117.302 95.376 109.789 1.00 42.85 550 PRO A C 1
ATOM 3498 O O . PRO A 1 465 ? 117.239 94.859 108.667 1.00 44.75 550 PRO A O 1
ATOM 3502 N N . TYR A 1 466 ? 116.303 96.098 110.296 1.00 45.27 551 TYR A N 1
ATOM 3503 C CA . TYR A 1 466 ? 115.099 96.343 109.511 1.00 40.77 551 TYR A CA 1
ATOM 3504 C C . TYR A 1 466 ? 115.330 97.392 108.429 1.00 41.22 551 TYR A C 1
ATOM 3505 O O . TYR A 1 466 ? 114.895 97.203 107.289 1.00 46.25 551 TYR A O 1
ATOM 3514 N N . LEU A 1 467 ? 116.037 98.481 108.753 1.00 41.45 552 LEU A N 1
ATOM 3515 C CA . LEU A 1 467 ? 116.318 99.509 107.752 1.00 37.71 552 LEU A CA 1
ATOM 3516 C C . LEU A 1 467 ? 116.965 98.907 106.513 1.00 36.81 552 LEU A C 1
ATOM 3517 O O . LEU A 1 467 ? 116.725 99.364 105.389 1.00 37.54 552 LEU A O 1
ATOM 3522 N N . GLY A 1 468 ? 117.788 97.875 106.700 1.00 35.43 553 GLY A N 1
ATOM 3523 C CA . GLY A 1 468 ? 118.318 97.150 105.562 1.00 35.90 553 GLY A CA 1
ATOM 3524 C C . GLY A 1 468 ? 117.282 96.297 104.859 1.00 37.86 553 GLY A C 1
ATOM 3525 O O . GLY A 1 468 ? 117.393 96.053 103.656 1.00 41.06 553 GLY A O 1
ATOM 3526 N N . MET A 1 469 ? 116.256 95.844 105.582 1.00 39.31 554 MET A N 1
ATOM 3527 C CA . MET A 1 469 ? 115.260 94.961 104.982 1.00 36.15 554 MET A CA 1
ATOM 3528 C C . MET A 1 469 ? 114.172 95.722 104.232 1.00 38.11 554 MET A C 1
ATOM 3529 O O . MET A 1 469 ? 113.722 95.262 103.177 1.00 39.77 554 MET A O 1
ATOM 3534 N N . ILE A 1 470 ? 113.727 96.873 104.746 1.00 38.04 555 ILE A N 1
ATOM 3535 C CA . ILE A 1 470 ? 112.884 97.742 103.928 1.00 36.81 555 ILE A CA 1
ATOM 3536 C C . ILE A 1 470 ? 113.658 98.232 102.711 1.00 40.09 555 ILE A C 1
ATOM 3537 O O . ILE A 1 470 ? 113.069 98.489 101.654 1.00 45.44 555 ILE A O 1
ATOM 3542 N N . LEU A 1 471 ? 114.986 98.333 102.819 1.00 41.25 556 LEU A N 1
ATOM 3543 C CA . LEU A 1 471 ? 115.790 98.729 101.667 1.00 38.95 556 LE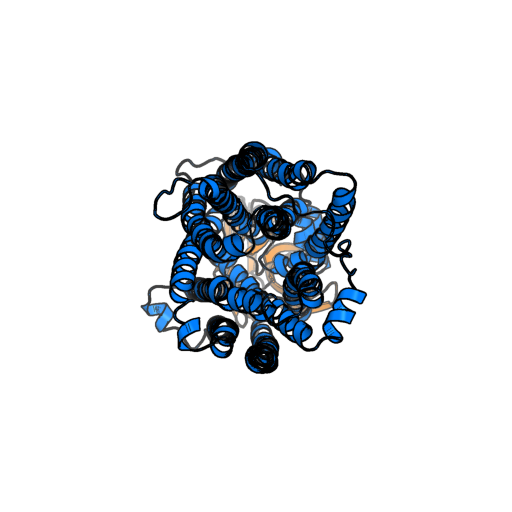U A CA 1
ATOM 3544 C C . LEU A 1 471 ? 115.643 97.736 100.521 1.00 39.06 556 LEU A C 1
ATOM 3545 O O . LEU A 1 471 ? 115.503 98.136 99.360 1.00 45.81 556 LEU A O 1
ATOM 3550 N N . LEU A 1 472 ? 115.675 96.435 100.823 1.00 38.16 557 LEU A N 1
ATOM 3551 C CA . LEU A 1 472 ? 115.435 95.436 99.784 1.00 39.74 557 LEU A CA 1
ATOM 3552 C C . LEU A 1 472 ? 114.029 95.556 99.210 1.00 40.91 557 LEU A C 1
ATOM 3553 O O . LEU A 1 472 ? 113.844 95.476 97.991 1.00 41.45 557 LEU A O 1
ATOM 3558 N N . VAL A 1 473 ? 113.027 95.754 100.069 1.00 43.19 558 VAL A N 1
ATOM 3559 C CA . VAL A 1 473 ? 111.643 95.796 99.604 1.00 39.10 558 VAL A CA 1
ATOM 3560 C C . VAL A 1 473 ? 111.415 97.000 98.696 1.00 41.05 558 VAL A C 1
ATOM 3561 O O . VAL A 1 473 ? 110.800 96.885 97.629 1.00 43.73 558 VAL A O 1
ATOM 3565 N N . ILE A 1 474 ? 111.901 98.174 99.106 1.00 39.09 559 ILE A N 1
ATOM 3566 C CA . ILE A 1 474 ? 111.717 99.370 98.290 1.00 39.44 559 ILE A CA 1
ATOM 3567 C C . ILE A 1 474 ? 112.474 99.246 96.974 1.00 41.23 559 ILE A C 1
ATOM 3568 O O . ILE A 1 474 ? 111.961 99.615 95.912 1.00 46.65 559 ILE A O 1
ATOM 3573 N N . VAL A 1 475 ? 113.703 98.725 97.017 1.00 38.90 560 VAL A N 1
ATOM 3574 C CA . VAL A 1 475 ? 114.486 98.586 95.793 1.00 39.88 560 VAL A CA 1
ATOM 3575 C C . VAL A 1 475 ? 113.898 97.501 94.896 1.00 43.13 560 VAL A C 1
ATOM 3576 O O . VAL A 1 475 ? 113.884 97.635 93.666 1.00 46.31 560 VAL A O 1
ATOM 3580 N N . THR A 1 476 ? 113.407 96.408 95.489 1.00 42.55 561 THR A N 1
ATOM 3581 C CA . THR A 1 476 ? 112.796 95.351 94.686 1.00 38.58 561 THR A CA 1
ATOM 3582 C C . THR A 1 476 ? 111.589 95.876 93.919 1.00 42.70 561 THR A C 1
ATOM 3583 O O . THR A 1 476 ? 111.434 95.597 92.723 1.00 47.75 561 THR A O 1
ATOM 3587 N N . ALA A 1 477 ? 110.725 96.643 94.587 1.00 42.91 562 ALA A N 1
ATOM 3588 C CA . ALA A 1 477 ? 109.653 97.330 93.879 1.00 44.21 562 ALA A CA 1
ATOM 3589 C C . ALA A 1 477 ? 110.185 98.439 92.984 1.00 44.46 562 ALA A C 1
ATOM 3590 O O . ALA A 1 477 ? 109.506 98.829 92.030 1.00 49.47 562 ALA A O 1
ATOM 3592 N N . TRP A 1 478 ? 111.379 98.957 93.279 1.00 44.90 563 TRP A N 1
ATOM 3593 C CA . TRP A 1 478 ? 112.009 99.952 92.420 1.00 43.65 563 TRP A CA 1
ATOM 3594 C C . TRP A 1 478 ? 112.579 99.300 91.165 1.00 45.01 563 TRP A C 1
ATOM 3595 O O . TRP A 1 478 ? 112.439 99.841 90.062 1.00 48.83 563 TRP A O 1
ATOM 3606 N N . LEU A 1 479 ? 113.214 98.135 91.316 1.00 44.68 564 LEU A N 1
ATOM 3607 C CA . LEU A 1 479 ? 113.700 97.399 90.153 1.00 43.35 564 LEU A CA 1
ATOM 3608 C C . LEU A 1 479 ? 112.542 96.840 89.336 1.00 46.75 564 LEU A C 1
ATOM 3609 O O . LEU A 1 479 ? 112.534 96.944 88.105 1.00 53.04 564 LEU A O 1
ATOM 3614 N N . ALA A 1 480 ? 111.552 96.244 89.999 1.00 49.29 565 ALA A N 1
ATOM 3615 C CA . ALA A 1 480 ? 110.359 95.796 89.285 1.00 52.70 565 ALA A CA 1
ATOM 3616 C C . ALA A 1 480 ? 109.345 96.916 89.130 1.00 53.32 565 ALA A C 1
ATOM 3617 O O . ALA A 1 480 ? 108.146 96.743 89.364 1.00 59.85 565 ALA A O 1
ATOM 3619 N N . ALA A 1 481 ? 109.835 98.087 88.729 1.00 50.27 566 ALA A N 1
ATOM 3620 C CA . ALA A 1 481 ? 109.025 99.160 88.175 1.00 52.19 566 ALA A CA 1
ATOM 3621 C C . ALA A 1 481 ? 109.678 99.812 86.972 1.00 58.31 566 ALA A C 1
ATOM 3622 O O . ALA A 1 481 ? 108.965 100.390 86.143 1.00 62.91 566 ALA A O 1
ATOM 3624 N N . ALA A 1 482 ? 111.006 99.740 86.850 1.00 56.27 567 ALA A N 1
ATOM 3625 C CA . ALA A 1 482 ? 111.680 100.139 85.624 1.00 55.82 567 ALA A CA 1
ATOM 3626 C C . ALA A 1 482 ? 111.533 99.072 84.548 1.00 60.71 567 ALA A C 1
ATOM 3627 O O . ALA A 1 482 ? 111.395 99.398 83.366 1.00 66.05 567 ALA A O 1
ATOM 3629 N N . LYS A 1 483 ? 111.567 97.794 84.938 1.00 60.27 568 LYS A N 1
ATOM 3630 C CA . LYS A 1 483 ? 111.273 96.729 83.985 1.00 62.99 568 LYS A CA 1
ATOM 3631 C C . LYS A 1 483 ? 109.828 96.809 83.514 1.00 64.54 568 LYS A C 1
ATOM 3632 O O . LYS A 1 483 ? 109.531 96.539 82.345 1.00 67.75 568 LYS A O 1
ATOM 3638 N N . SER A 1 484 ? 108.913 97.175 84.414 1.00 63.33 569 SER A N 1
ATOM 3639 C CA . SER A 1 484 ? 107.550 97.477 83.998 1.00 62.48 569 SER A CA 1
ATOM 3640 C C . SER A 1 484 ? 107.487 98.724 83.130 1.00 65.33 569 SER A C 1
ATOM 3641 O O . SER A 1 484 ? 106.502 98.915 82.408 1.00 69.98 569 SER A O 1
ATOM 3644 N N . LEU A 1 485 ? 108.512 99.574 83.186 1.00 64.59 570 LEU A N 1
ATOM 3645 C CA . LEU A 1 485 ? 108.613 100.735 82.312 1.00 64.41 570 LEU A CA 1
ATOM 3646 C C . LEU A 1 485 ? 109.536 100.494 81.125 1.00 67.38 570 LEU A C 1
ATOM 3647 O O . LEU A 1 485 ? 109.332 101.096 80.065 1.00 71.19 570 LEU A O 1
ATOM 3652 N N . GLU A 1 486 ? 110.539 99.629 81.276 1.00 68.20 571 GLU A N 1
ATOM 3653 C CA . GLU A 1 486 ? 111.323 99.124 80.148 1.00 67.76 571 GLU A CA 1
ATOM 3654 C C . GLU A 1 486 ? 110.506 98.015 79.499 1.00 72.54 571 GLU A C 1
ATOM 3655 O O . GLU A 1 486 ? 110.631 96.836 79.830 1.00 73.70 571 GLU A O 1
ATOM 3661 N N . GLY A 1 487 ? 109.663 98.408 78.552 1.00 72.94 572 GLY A N 1
ATOM 3662 C CA . GLY A 1 487 ? 108.660 97.528 77.988 1.00 75.69 572 GLY A CA 1
ATOM 3663 C C . GLY A 1 487 ? 107.416 98.337 77.702 1.00 77.96 572 GLY A C 1
ATOM 3664 O O . GLY A 1 487 ? 106.568 97.949 76.894 1.00 83.46 572 GLY A O 1
ATOM 3665 N N . GLN A 1 488 ? 107.307 99.476 78.384 1.00 74.00 573 GLN A N 1
ATOM 3666 C CA . GLN A 1 488 ? 106.392 100.541 78.002 1.00 75.61 573 GLN A CA 1
ATOM 3667 C C . GLN A 1 488 ? 107.112 101.701 77.332 1.00 78.72 573 GLN A C 1
ATOM 3668 O O . GLN A 1 488 ? 106.560 102.314 76.415 1.00 82.93 573 GLN A O 1
ATOM 3674 N N . PHE A 1 489 ? 108.332 102.011 77.777 1.00 76.49 574 PHE A N 1
ATOM 3675 C CA . PHE A 1 489 ? 109.189 102.924 77.029 1.00 75.68 574 PHE A CA 1
ATOM 3676 C C . PHE A 1 489 ? 109.572 102.327 75.681 1.00 80.20 574 PHE A C 1
ATOM 3677 O O . PHE A 1 489 ? 109.521 103.009 74.651 1.00 83.78 574 PHE A O 1
ATOM 3685 N N . ASN A 1 490 ? 109.955 101.048 75.669 1.00 78.64 575 ASN A N 1
ATOM 3686 C CA . ASN A 1 490 ? 110.309 100.391 74.415 1.00 81.19 575 ASN A CA 1
ATOM 3687 C C . ASN A 1 490 ? 109.098 100.253 73.502 1.00 87.96 575 ASN A C 1
ATOM 3688 O O . ASN A 1 490 ? 109.221 100.367 72.278 1.00 92.13 575 ASN A O 1
ATOM 3693 N N . SER A 1 491 ? 107.922 99.996 74.080 1.00 86.98 576 SER A N 1
ATOM 3694 C CA . SER A 1 491 ? 106.718 99.828 73.273 1.00 88.63 576 SER A CA 1
ATOM 3695 C C . SER A 1 491 ? 106.374 101.107 72.519 1.00 92.07 576 SER A C 1
ATOM 3696 O O . SER A 1 491 ? 106.151 101.084 71.304 1.00 97.11 576 SER A O 1
ATOM 3699 N N . LEU A 1 492 ? 106.336 102.238 73.225 1.00 89.23 577 LEU A N 1
ATOM 3700 C CA . LEU A 1 492 ? 105.936 103.493 72.598 1.00 91.92 577 LEU A CA 1
ATOM 3701 C C . LEU A 1 492 ? 107.023 104.072 71.701 1.00 96.74 577 LEU A C 1
ATOM 3702 O O . LEU A 1 492 ? 106.709 104.762 70.725 1.00 101.23 577 LEU A O 1
ATOM 3707 N N . ARG A 1 493 ? 108.296 103.811 72.006 1.00 96.33 578 ARG A N 1
ATOM 3708 C CA . ARG A 1 493 ? 109.386 104.369 71.216 1.00 98.33 578 ARG A CA 1
ATOM 3709 C C . ARG A 1 493 ? 109.704 103.554 69.969 1.00 102.11 578 ARG A C 1
ATOM 3710 O O . ARG A 1 493 ? 110.435 104.045 69.102 1.00 105.38 578 ARG A O 1
ATOM 3718 N N . SER A 1 494 ? 109.182 102.335 69.854 1.00 101.47 579 SER A N 1
ATOM 3719 C CA . SER A 1 494 ? 109.440 101.486 68.696 1.00 108.27 579 SER A CA 1
ATOM 3720 C C . SER A 1 494 ? 108.275 101.442 67.718 1.00 112.17 579 SER A C 1
ATOM 3721 O O . SER A 1 494 ? 108.495 101.393 66.504 1.00 114.66 579 SER A O 1
ATOM 3724 N N . GLU A 1 495 ? 107.036 101.456 68.217 1.00 110.34 580 GLU A N 1
ATOM 3725 C CA . GLU A 1 495 ? 105.880 101.396 67.329 1.00 115.14 580 GLU A CA 1
ATOM 3726 C C . GLU A 1 495 ? 105.756 102.653 66.476 1.00 119.45 580 GLU A C 1
ATOM 3727 O O . GLU A 1 495 ? 105.322 102.575 65.321 1.00 118.58 580 GLU A O 1
ATOM 3733 N N . GLU A 1 496 ? 106.127 103.815 67.021 1.00 118.59 581 GLU A N 1
ATOM 3734 C CA . GLU A 1 496 ? 106.018 105.060 66.269 1.00 118.78 581 GLU A CA 1
ATOM 3735 C C . GLU A 1 496 ? 107.021 105.137 65.126 1.00 121.13 581 GLU A C 1
ATOM 3736 O O . GLU A 1 496 ? 106.829 105.938 64.205 1.00 120.90 581 GLU A O 1
ATOM 3742 N N . GLU A 1 497 ? 108.079 104.333 65.166 1.00 120.49 582 GLU A N 1
ATOM 3743 C CA . GLU A 1 497 ? 109.101 104.345 64.125 1.00 120.26 582 GLU A CA 1
ATOM 3744 C C . GLU A 1 497 ? 108.527 103.923 62.776 1.00 119.19 582 GLU A C 1
ATOM 3745 O O . GLU A 1 497 ? 108.358 104.747 61.878 1.00 117.13 582 GLU A O 1
ATOM 3751 N N . GLU B 2 1 ? 124.613 89.077 130.258 1.00 70.76 1 GLU C N 1
ATOM 3752 C CA . GLU B 2 1 ? 123.593 89.785 131.021 1.00 68.10 1 GLU C CA 1
ATOM 3753 C C . GLU B 2 1 ? 124.123 91.147 131.465 1.00 67.02 1 GLU C C 1
ATOM 3754 O O . GLU B 2 1 ? 125.326 91.317 131.666 1.00 64.48 1 GLU C O 1
ATOM 3760 N N . VAL B 2 2 ? 123.218 92.116 131.609 1.00 66.20 2 VAL C N 1
ATOM 3761 C CA . VAL B 2 2 ? 123.612 93.475 131.960 1.00 62.70 2 VAL C CA 1
ATOM 3762 C C . VAL B 2 2 ? 124.190 93.495 133.368 1.00 62.50 2 VAL C C 1
ATOM 3763 O O . VAL B 2 2 ? 123.603 92.944 134.308 1.00 63.16 2 VAL C O 1
ATOM 3767 N N . GLN B 2 3 ? 125.350 94.132 133.518 1.00 60.69 3 GLN C N 1
ATOM 3768 C CA . GLN B 2 3 ? 126.020 94.251 134.806 1.00 58.43 3 GLN C CA 1
ATOM 3769 C C . GLN B 2 3 ? 126.700 95.608 134.887 1.00 57.79 3 GLN C C 1
ATOM 3770 O O . GLN B 2 3 ? 127.411 96.004 133.959 1.00 58.66 3 GLN C O 1
ATOM 3776 N N . LEU B 2 4 ? 126.480 96.316 135.992 1.00 53.55 4 LEU C N 1
ATOM 3777 C CA . LEU B 2 4 ? 127.091 97.617 136.234 1.00 51.58 4 LEU C CA 1
ATOM 3778 C C . LEU B 2 4 ? 127.922 97.535 137.505 1.00 54.38 4 LEU C C 1
ATOM 3779 O O . LEU B 2 4 ? 127.386 97.261 138.584 1.00 55.77 4 LEU C O 1
ATOM 3784 N N . VAL B 2 5 ? 129.224 97.774 137.377 1.00 53.75 5 VAL C N 1
ATOM 3785 C CA . VAL B 2 5 ? 130.155 97.723 138.498 1.00 52.31 5 VAL C CA 1
ATOM 3786 C C . VAL B 2 5 ? 130.790 99.097 138.646 1.00 54.40 5 VAL C C 1
ATOM 3787 O O . VAL B 2 5 ? 131.508 99.554 137.748 1.00 53.63 5 VAL C O 1
ATOM 3791 N N . GLU B 2 6 ? 130.530 99.750 139.774 1.00 54.73 6 GLU C N 1
ATOM 3792 C CA . GLU B 2 6 ? 131.092 101.063 140.049 1.00 48.97 6 GLU C CA 1
ATOM 3793 C C . GLU B 2 6 ? 132.412 100.943 140.797 1.00 50.01 6 GLU C C 1
ATOM 3794 O O . GLU B 2 6 ? 132.656 99.976 141.524 1.00 55.01 6 GLU C O 1
ATOM 3800 N N . SER B 2 7 ? 133.264 101.944 140.606 1.00 49.78 7 SER C N 1
ATOM 3801 C CA . SER B 2 7 ? 134.529 102.039 141.316 1.00 50.59 7 SER C CA 1
ATOM 3802 C C . SER B 2 7 ? 134.924 103.507 141.388 1.00 50.72 7 SER C C 1
ATOM 3803 O O . SER B 2 7 ? 134.186 104.392 140.946 1.00 50.83 7 SER C O 1
ATOM 3806 N N . GLY B 2 8 ? 136.099 103.762 141.951 1.00 51.21 8 GLY C N 1
ATOM 3807 C CA . GLY B 2 8 ? 136.618 105.106 142.049 1.00 51.49 8 GLY C CA 1
ATOM 3808 C C . GLY B 2 8 ? 136.143 105.902 143.243 1.00 50.78 8 GLY C C 1
ATOM 3809 O O . GLY B 2 8 ? 136.564 107.052 143.400 1.00 50.67 8 GLY C O 1
ATOM 3810 N N . GLY B 2 9 ? 135.279 105.343 144.083 1.00 49.52 9 GLY C N 1
ATOM 3811 C CA . GLY B 2 9 ? 134.855 106.041 145.278 1.00 43.08 9 GLY C CA 1
ATOM 3812 C C . GLY B 2 9 ? 135.943 106.068 146.336 1.00 48.13 9 GLY C C 1
ATOM 3813 O O . GLY B 2 9 ? 136.945 105.354 146.270 1.00 53.08 9 GLY C O 1
ATOM 3814 N N . GLY B 2 10 ? 135.739 106.918 147.335 1.00 48.42 10 GLY C N 1
ATOM 3815 C CA . GLY B 2 10 ? 136.698 107.022 148.414 1.00 47.31 10 GLY C CA 1
ATOM 3816 C C . GLY B 2 10 ? 136.461 108.268 149.243 1.00 47.05 10 GLY C C 1
ATOM 3817 O O . GLY B 2 10 ? 135.469 108.980 149.067 1.00 46.68 10 GLY C O 1
ATOM 3818 N N . LEU B 2 11 ? 137.402 108.513 150.151 1.00 46.54 11 LEU C N 1
ATOM 3819 C CA . LEU B 2 11 ? 137.361 109.651 151.061 1.00 41.39 11 LEU C CA 1
ATOM 3820 C C . LEU B 2 11 ? 138.259 110.760 150.528 1.00 45.01 11 LEU C C 1
ATOM 3821 O O . LEU B 2 11 ? 139.461 110.551 150.330 1.00 50.74 11 LEU C O 1
ATOM 3826 N N . VAL B 2 12 ? 137.674 111.936 150.301 1.00 42.57 12 VAL C N 1
ATOM 3827 C CA . VAL B 2 12 ? 138.405 113.107 149.840 1.00 43.07 12 VAL C CA 1
ATOM 3828 C C . VAL B 2 12 ? 138.010 114.296 150.704 1.00 42.92 12 VAL C C 1
ATOM 3829 O O . VAL B 2 12 ? 136.962 114.305 151.352 1.00 43.84 12 VAL C O 1
ATOM 3833 N N . GLN B 2 13 ? 138.873 115.308 150.710 1.00 43.85 13 GLN C N 1
ATOM 3834 C CA . GLN B 2 13 ? 138.605 116.512 151.477 1.00 39.39 13 GLN C CA 1
ATOM 3835 C C . GLN B 2 13 ? 137.646 117.428 150.722 1.00 41.45 13 GLN C C 1
ATOM 3836 O O . GLN B 2 13 ? 137.409 117.272 149.521 1.00 45.57 13 GLN C O 1
ATOM 3842 N N . ALA B 2 14 ? 137.084 118.389 151.452 1.00 44.76 14 ALA C N 1
ATOM 3843 C CA . ALA B 2 14 ? 136.175 119.353 150.847 1.00 46.42 14 ALA C CA 1
ATOM 3844 C C . ALA B 2 14 ? 136.906 120.185 149.802 1.00 43.60 14 ALA C C 1
ATOM 3845 O O . ALA B 2 14 ? 138.024 120.655 150.034 1.00 44.91 14 ALA C O 1
ATOM 3847 N N . GLY B 2 15 ? 136.271 120.364 148.648 1.00 42.48 15 GLY C N 1
ATOM 3848 C CA . GLY B 2 15 ? 136.894 121.054 147.541 1.00 42.36 15 GLY C CA 1
ATOM 3849 C C . GLY B 2 15 ? 137.771 120.190 146.664 1.00 42.77 15 GLY C C 1
ATOM 3850 O O . GLY B 2 15 ? 138.309 120.692 145.670 1.00 44.16 15 GLY C O 1
ATOM 3851 N N . GLY B 2 16 ? 137.934 118.913 146.995 1.00 43.72 16 GLY C N 1
ATOM 3852 C CA . GLY B 2 16 ? 138.736 118.011 146.201 1.00 43.14 16 GLY C CA 1
ATOM 3853 C C . GLY B 2 16 ? 137.995 117.530 144.969 1.00 45.55 16 GLY C C 1
ATOM 3854 O O . GLY B 2 16 ? 136.896 117.981 144.640 1.00 48.23 16 GLY C O 1
ATOM 3855 N N . SER B 2 17 ? 138.620 116.581 144.277 1.00 45.28 17 SER C N 1
ATOM 3856 C CA . SER B 2 17 ? 138.067 116.017 143.057 1.00 41.98 17 SER C CA 1
ATOM 3857 C C . SER B 2 17 ? 138.069 114.499 143.146 1.00 43.91 17 SER C C 1
ATOM 3858 O O . SER B 2 17 ? 138.891 113.903 143.847 1.00 44.32 17 SER C O 1
ATOM 3861 N N . LEU B 2 18 ? 137.134 113.878 142.431 1.00 44.76 18 LEU C N 1
ATOM 3862 C CA . LEU B 2 18 ? 137.029 112.429 142.433 1.00 41.44 18 LEU C CA 1
ATOM 3863 C C . LEU B 2 18 ? 136.389 111.987 141.124 1.00 44.21 18 LEU C C 1
ATOM 3864 O O . LEU B 2 18 ? 135.523 112.676 140.580 1.00 45.35 18 LEU C O 1
ATOM 3869 N N . ARG B 2 19 ? 136.824 110.833 140.620 1.00 44.97 19 ARG C N 1
ATOM 3870 C CA . ARG B 2 19 ? 136.333 110.298 139.352 1.00 42.32 19 ARG C CA 1
ATOM 3871 C C . ARG B 2 19 ? 135.797 108.893 139.587 1.00 46.76 19 ARG C C 1
ATOM 3872 O O . ARG B 2 19 ? 136.551 107.994 139.973 1.00 48.56 19 ARG C O 1
ATOM 3880 N N . LEU B 2 20 ? 134.502 108.702 139.349 1.00 45.46 20 LEU C N 1
ATOM 3881 C CA . LEU B 2 20 ? 133.873 107.396 139.483 1.00 41.89 20 LEU C CA 1
ATOM 3882 C C . LEU B 2 20 ? 133.772 106.724 138.122 1.00 44.96 20 LEU C C 1
ATOM 3883 O O . LEU B 2 20 ? 133.340 107.344 137.146 1.00 47.65 20 LEU C O 1
ATOM 3888 N N . SER B 2 21 ? 134.167 105.458 138.065 1.00 49.28 21 SER C N 1
ATOM 3889 C CA . SER B 2 21 ? 134.038 104.643 136.870 1.00 50.15 21 SER C CA 1
ATOM 3890 C C . SER B 2 21 ? 132.898 103.650 137.045 1.00 51.81 21 SER C C 1
ATOM 3891 O O . SER B 2 21 ? 132.535 103.274 138.162 1.00 50.86 21 SER C O 1
ATOM 3894 N N . CYS B 2 22 ? 132.327 103.232 135.916 1.00 53.50 22 CYS C N 1
ATOM 3895 C CA . CYS B 2 22 ? 131.221 102.271 135.894 1.00 51.50 22 CYS C CA 1
ATOM 3896 C C . CYS B 2 22 ? 131.452 101.342 134.704 1.00 55.60 22 CYS C C 1
ATOM 3897 O O . CYS B 2 22 ? 131.049 101.642 133.578 1.00 56.05 22 CYS C O 1
ATOM 3900 N N . ALA B 2 23 ? 132.107 100.213 134.965 1.00 56.59 23 ALA C N 1
ATOM 3901 C CA . ALA B 2 23 ? 132.405 99.241 133.919 1.00 56.50 23 ALA C CA 1
ATOM 3902 C C . ALA B 2 23 ? 131.135 98.482 133.561 1.00 57.19 23 ALA C C 1
ATOM 3903 O O . ALA B 2 23 ? 130.670 97.633 134.328 1.00 56.11 23 ALA C O 1
ATOM 3905 N N . ALA B 2 24 ? 130.572 98.785 132.396 1.00 57.40 24 ALA C N 1
ATOM 3906 C CA . ALA B 2 24 ? 129.352 98.141 131.935 1.00 58.24 24 ALA C CA 1
ATOM 3907 C C . ALA B 2 24 ? 129.682 96.860 131.182 1.00 59.41 24 ALA C C 1
ATOM 3908 O O . ALA B 2 24 ? 130.602 96.826 130.361 1.00 59.38 24 ALA C O 1
ATOM 3910 N N . SER B 2 25 ? 128.923 95.806 131.470 1.00 56.39 25 SER C N 1
ATOM 3911 C CA . SER B 2 25 ? 129.092 94.515 130.818 1.00 55.81 25 SER C CA 1
ATOM 3912 C C . SER B 2 25 ? 127.733 94.008 130.365 1.00 58.78 25 SER C C 1
ATOM 3913 O O . SER B 2 25 ? 126.782 93.982 131.153 1.00 62.92 25 SER C O 1
ATOM 3916 N N . GLY B 2 26 ? 127.645 93.603 129.099 1.00 59.45 26 GLY C N 1
ATOM 3917 C CA . GLY B 2 26 ? 126.418 93.080 128.539 1.00 59.36 26 GLY C CA 1
ATOM 3918 C C . GLY B 2 26 ? 125.646 94.032 127.651 1.00 56.83 26 GLY C C 1
ATOM 3919 O O . GLY B 2 26 ? 124.578 93.653 127.154 1.00 56.00 26 GLY C O 1
ATOM 3920 N N . PHE B 2 27 ? 126.145 95.248 127.433 1.00 54.41 27 PHE C N 1
ATOM 3921 C CA . PHE B 2 27 ? 125.489 96.204 126.552 1.00 51.27 27 PHE C CA 1
ATOM 3922 C C . PHE B 2 27 ? 126.485 97.295 126.197 1.00 53.63 27 PHE C C 1
ATOM 3923 O O . PHE B 2 27 ? 127.354 97.622 127.014 1.00 56.20 27 PHE C O 1
ATOM 3931 N N . PRO B 2 28 ? 126.392 97.873 124.998 1.00 53.99 28 PRO C N 1
ATOM 3932 C CA . PRO B 2 28 ? 127.299 98.970 124.634 1.00 51.97 28 PRO C CA 1
ATOM 3933 C C . PRO B 2 28 ? 126.864 100.276 125.287 1.00 49.74 28 PRO C C 1
ATOM 3934 O O . PRO B 2 28 ? 125.686 100.637 125.260 1.00 52.68 28 PRO C O 1
ATOM 3938 N N . VAL B 2 29 ? 127.830 100.984 125.879 1.00 48.32 29 VAL C N 1
ATOM 3939 C CA . VAL B 2 29 ? 127.528 102.245 126.545 1.00 46.61 29 VAL C CA 1
ATOM 3940 C C . VAL B 2 29 ? 127.152 103.338 125.555 1.00 46.02 29 VAL C C 1
ATOM 3941 O O . VAL B 2 29 ? 126.484 104.308 125.932 1.00 49.67 29 VAL C O 1
ATOM 3945 N N . ASP B 2 30 ? 127.567 103.212 124.293 1.00 44.63 30 ASP C N 1
ATOM 3946 C CA . ASP B 2 30 ? 127.303 104.266 123.320 1.00 46.08 30 ASP C CA 1
ATOM 3947 C C . ASP B 2 30 ? 125.838 104.322 122.904 1.00 47.32 30 ASP C C 1
ATOM 3948 O O . ASP B 2 30 ? 125.351 105.392 122.525 1.00 49.04 30 ASP C O 1
ATOM 3953 N N . GLU B 2 31 ? 125.124 103.200 122.954 1.00 46.23 31 GLU C N 1
ATOM 3954 C CA . GLU B 2 31 ? 123.716 103.171 122.582 1.00 47.13 31 GLU C CA 1
ATOM 3955 C C . GLU B 2 31 ? 122.789 103.120 123.788 1.00 46.73 31 GLU C C 1
ATOM 3956 O O . GLU B 2 31 ? 121.605 102.803 123.634 1.00 45.55 31 GLU C O 1
ATOM 3962 N N . ALA B 2 32 ? 123.293 103.425 124.978 1.00 43.02 32 ALA C N 1
ATOM 3963 C CA . ALA B 2 32 ? 122.517 103.338 126.203 1.00 36.58 32 ALA C CA 1
ATOM 3964 C C . ALA B 2 32 ? 122.302 104.721 126.804 1.00 36.34 32 ALA C C 1
ATOM 3965 O O . ALA B 2 32 ? 123.095 105.646 126.606 1.00 41.17 32 ALA C O 1
ATOM 3967 N N . TYR B 2 33 ? 121.206 104.846 127.546 1.00 39.15 33 TYR C N 1
ATOM 3968 C CA . TYR B 2 33 ? 120.910 106.029 128.348 1.00 37.36 33 TYR C CA 1
ATOM 3969 C C . TYR B 2 33 ? 121.313 105.720 129.783 1.00 38.14 33 TYR C C 1
ATOM 3970 O O . TYR B 2 33 ? 120.597 105.019 130.501 1.00 42.13 33 TYR C O 1
ATOM 3979 N N . MET B 2 34 ? 122.455 106.252 130.206 1.00 35.85 34 MET C N 1
ATOM 3980 C CA . MET B 2 34 ? 123.025 105.918 131.501 1.00 36.30 34 MET C CA 1
ATOM 3981 C C . MET B 2 34 ? 123.004 107.131 132.420 1.00 38.20 34 MET C C 1
ATOM 3982 O O . MET B 2 34 ? 123.215 108.268 131.987 1.00 38.82 34 MET C O 1
ATOM 3987 N N . THR B 2 35 ? 122.734 106.870 133.699 1.00 41.02 35 THR C N 1
ATOM 3988 C CA . THR B 2 35 ? 122.514 107.914 134.687 1.00 36.61 35 THR C CA 1
ATOM 3989 C C . THR B 2 35 ? 123.325 107.615 135.939 1.00 38.42 35 THR C C 1
ATOM 3990 O O . THR B 2 35 ? 123.676 106.464 136.213 1.00 40.74 35 THR C O 1
ATOM 3994 N N . TRP B 2 36 ? 123.627 108.668 136.692 1.00 38.77 36 TRP C N 1
ATOM 3995 C CA . TRP B 2 36 ? 124.285 108.557 137.987 1.00 34.71 36 TRP C CA 1
ATOM 3996 C C . TRP B 2 36 ? 123.328 109.023 139.076 1.00 38.42 36 TRP C C 1
ATOM 3997 O O . TRP B 2 36 ? 122.748 110.109 138.974 1.00 36.50 36 TRP C O 1
ATOM 4008 N N . TYR B 2 37 ? 123.159 108.201 140.105 1.00 41.43 37 TYR C N 1
ATOM 4009 C CA . TYR B 2 37 ? 122.371 108.538 141.281 1.00 36.81 37 TYR C CA 1
ATOM 4010 C C . TYR B 2 37 ? 123.273 108.616 142.505 1.00 38.90 37 TYR C C 1
ATOM 4011 O O . TYR B 2 37 ? 124.433 108.202 142.478 1.00 39.80 37 TYR C O 1
ATOM 4020 N N . ARG B 2 38 ? 122.723 109.168 143.584 1.00 41.71 38 ARG C N 1
ATOM 4021 C CA . ARG B 2 38 ? 123.379 109.131 144.882 1.00 39.19 38 ARG C CA 1
ATOM 4022 C C . ARG B 2 38 ? 122.312 109.070 145.963 1.00 41.15 38 ARG C C 1
ATOM 4023 O O . ARG B 2 38 ? 121.197 109.568 145.784 1.00 44.32 38 ARG C O 1
ATOM 4031 N N . GLN B 2 39 ? 122.662 108.447 147.086 1.00 42.50 39 GLN C N 1
ATOM 4032 C CA . GLN B 2 39 ? 121.734 108.277 148.201 1.00 44.53 39 GLN C CA 1
ATOM 4033 C C . GLN B 2 39 ? 122.507 108.410 149.505 1.00 45.10 39 GLN C C 1
ATOM 4034 O O . GLN B 2 39 ? 123.301 107.530 149.851 1.00 41.95 39 GLN C O 1
ATOM 4040 N N . ALA B 2 40 ? 122.280 109.502 150.217 1.00 46.92 40 ALA C N 1
ATOM 4041 C CA . ALA B 2 40 ? 122.820 109.594 151.562 1.00 51.43 40 ALA C CA 1
ATOM 4042 C C . ALA B 2 40 ? 121.878 108.915 152.551 1.00 59.99 40 ALA C C 1
ATOM 4043 O O . ALA B 2 40 ? 120.664 108.869 152.327 1.00 62.14 40 ALA C O 1
ATOM 4045 N N . PRO B 2 41 ? 122.408 108.358 153.639 1.00 61.10 41 PRO C N 1
ATOM 4046 C CA . PRO B 2 41 ? 121.533 107.755 154.653 1.00 62.88 41 PRO C CA 1
ATOM 4047 C C . PRO B 2 41 ? 120.556 108.778 155.213 1.00 65.94 41 PRO C C 1
ATOM 4048 O O . PRO B 2 41 ? 120.931 109.903 155.551 1.00 64.66 41 PRO C O 1
ATOM 4052 N N . GLY B 2 42 ? 119.291 108.376 155.311 1.00 67.48 42 GLY C N 1
ATOM 4053 C CA . GLY B 2 42 ? 118.255 109.263 155.798 1.00 70.63 42 GLY C CA 1
ATOM 4054 C C . GLY B 2 42 ? 117.424 109.884 154.694 1.00 73.62 42 GLY C C 1
ATOM 4055 O O . GLY B 2 42 ? 116.214 110.072 154.852 1.00 74.98 42 GLY C O 1
ATOM 4056 N N . LYS B 2 43 ? 118.059 110.208 153.573 1.00 70.96 43 LYS C N 1
ATOM 4057 C CA . LYS B 2 43 ? 117.388 110.827 152.441 1.00 67.19 43 LYS C CA 1
ATOM 4058 C C . LYS B 2 43 ? 117.134 109.805 151.338 1.00 65.66 43 LYS C C 1
ATOM 4059 O O . LYS B 2 43 ? 117.755 108.741 151.285 1.00 63.77 43 LYS C O 1
ATOM 4065 N N . GLU B 2 44 ? 116.204 110.147 150.451 1.00 65.92 44 GLU C N 1
ATOM 4066 C CA . GLU B 2 44 ? 115.874 109.291 149.325 1.00 61.25 44 GLU C CA 1
ATOM 4067 C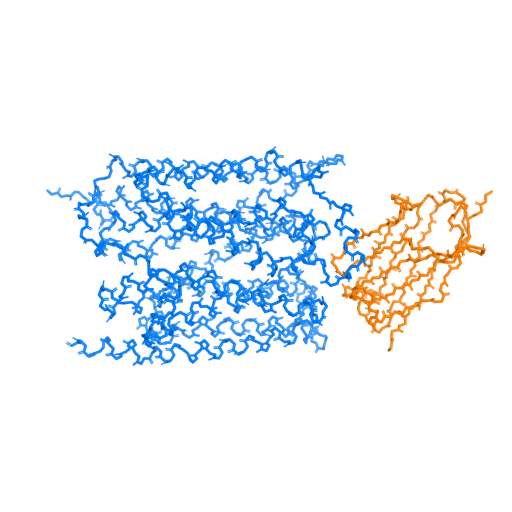 C . GLU B 2 44 ? 116.923 109.423 148.224 1.00 57.92 44 GLU C C 1
ATOM 4068 O O . GLU B 2 44 ? 117.691 110.387 148.171 1.00 59.16 44 GLU C O 1
ATOM 4074 N N . ARG B 2 45 ? 116.951 108.426 147.341 1.00 54.79 45 ARG C N 1
ATOM 4075 C CA . ARG B 2 45 ? 117.912 108.421 146.246 1.00 46.87 45 ARG C CA 1
ATOM 4076 C C . ARG B 2 45 ? 117.665 109.603 145.316 1.00 48.99 45 ARG C C 1
ATOM 4077 O O . ARG B 2 45 ? 116.524 109.889 144.942 1.00 54.65 45 ARG C O 1
ATOM 4085 N N . GLU B 2 46 ? 118.742 110.288 144.944 1.00 46.96 46 GLU C N 1
ATOM 4086 C CA . GLU B 2 46 ? 118.675 111.516 144.163 1.00 43.46 46 GLU C CA 1
ATOM 4087 C C . GLU B 2 46 ? 119.415 111.328 142.847 1.00 41.96 46 GLU C C 1
ATOM 4088 O O . GLU B 2 46 ? 120.563 110.872 142.836 1.00 46.53 46 GLU C O 1
ATOM 4094 N N . TRP B 2 47 ? 118.759 111.680 141.744 1.00 39.50 47 TRP C N 1
ATOM 4095 C CA . TRP B 2 47 ? 119.400 111.610 140.439 1.00 38.13 47 TRP C CA 1
ATOM 4096 C C . TRP B 2 47 ? 120.423 112.732 140.307 1.00 41.08 47 TRP C C 1
ATOM 4097 O O . TRP B 2 47 ? 120.131 113.891 140.616 1.00 45.26 47 TRP C O 1
ATOM 4108 N N . VAL B 2 48 ? 121.623 112.387 139.847 1.00 38.17 48 VAL C N 1
ATOM 4109 C CA . VAL B 2 48 ? 122.743 113.325 139.775 1.00 35.83 48 VAL C CA 1
ATOM 4110 C C . VAL B 2 48 ? 123.002 113.772 138.342 1.00 36.92 48 VAL C C 1
ATOM 4111 O O . VAL B 2 48 ? 122.885 114.956 138.020 1.00 39.08 48 VAL C O 1
ATOM 4115 N N . ALA B 2 49 ? 123.351 112.838 137.461 1.00 37.97 49 ALA C N 1
ATOM 4116 C CA . ALA B 2 49 ? 123.687 113.158 136.084 1.00 34.06 49 ALA C CA 1
ATOM 4117 C C . ALA B 2 49 ? 123.165 112.057 135.175 1.00 35.39 49 ALA C C 1
ATOM 4118 O O . ALA B 2 49 ? 122.966 110.916 135.598 1.00 39.00 49 ALA C O 1
ATOM 4120 N N . ALA B 2 50 ? 122.943 112.416 133.914 1.00 38.16 50 ALA C N 1
ATOM 4121 C CA . ALA B 2 50 ? 122.431 111.485 132.919 1.00 36.10 50 ALA C CA 1
ATOM 4122 C C . ALA B 2 50 ? 123.132 111.729 131.593 1.00 34.82 50 ALA C C 1
ATOM 4123 O O . ALA B 2 50 ? 123.252 112.876 131.155 1.00 42.66 50 ALA C O 1
ATOM 4125 N N . ILE B 2 51 ? 123.587 110.652 130.959 1.00 35.85 51 ILE C N 1
ATOM 4126 C CA . ILE B 2 51 ? 124.159 110.717 129.622 1.00 33.92 51 ILE C CA 1
ATOM 4127 C C . ILE B 2 51 ? 123.267 109.918 128.682 1.00 33.87 51 ILE C C 1
ATOM 4128 O O . ILE B 2 51 ? 122.661 108.913 129.068 1.00 34.54 51 ILE C O 1
ATOM 4133 N N . TYR B 2 52 ? 123.162 110.395 127.447 1.00 35.04 52 TYR C N 1
ATOM 4134 C CA . TYR B 2 52 ? 122.333 109.775 126.426 1.00 34.95 52 TYR C CA 1
ATOM 4135 C C . TYR B 2 52 ? 123.209 109.124 125.364 1.00 37.02 52 TYR C C 1
ATOM 4136 O O . TYR B 2 52 ? 124.418 109.354 125.290 1.00 40.65 52 TYR C O 1
ATOM 4145 N N . SER B 2 53 ? 122.572 108.294 124.533 1.00 38.37 53 SER C N 1
ATOM 4146 C CA . SER B 2 53 ? 123.290 107.642 123.443 1.00 38.43 53 SER C CA 1
ATOM 4147 C C . SER B 2 53 ? 123.842 108.658 122.454 1.00 41.67 53 SER C C 1
ATOM 4148 O O . SER B 2 53 ? 124.844 108.391 121.780 1.00 44.08 53 SER C O 1
ATOM 4151 N N . SER B 2 54 ? 123.209 109.824 122.358 1.00 39.80 54 SER C N 1
ATOM 4152 C CA . SER B 2 54 ? 123.670 110.910 121.506 1.00 37.87 54 SER C CA 1
ATOM 4153 C C . SER B 2 54 ? 124.867 111.651 122.085 1.00 40.19 54 SER C C 1
ATOM 4154 O O . SER B 2 54 ? 125.398 112.549 121.423 1.00 48.19 54 SER C O 1
ATOM 4157 N N . GLY B 2 55 ? 125.302 111.300 123.293 1.00 40.53 55 GLY C N 1
ATOM 4158 C CA . GLY B 2 55 ? 126.311 112.064 123.989 1.00 37.00 55 GLY C CA 1
ATOM 4159 C C . GLY B 2 55 ? 125.773 113.243 124.764 1.00 37.55 55 GLY C C 1
ATOM 4160 O O . GLY B 2 55 ? 126.551 113.922 125.448 1.00 43.99 55 GLY C O 1
ATOM 4161 N N . TYR B 2 56 ? 124.473 113.507 124.680 1.00 36.46 56 TYR C N 1
ATOM 4162 C CA . TYR B 2 56 ? 123.869 114.595 125.433 1.00 32.25 56 TYR C CA 1
ATOM 4163 C C . TYR B 2 56 ? 123.923 114.301 126.925 1.00 37.88 56 TYR C C 1
ATOM 4164 O O . TYR B 2 56 ? 123.668 113.176 127.365 1.00 41.54 56 TYR C O 1
ATOM 4173 N N . THR B 2 57 ? 124.253 115.324 127.706 1.00 39.41 57 THR C N 1
ATOM 4174 C CA . THR B 2 57 ? 124.453 115.187 129.140 1.00 34.25 57 THR C CA 1
ATOM 4175 C C . THR B 2 57 ? 123.518 116.122 129.892 1.00 36.77 57 THR C C 1
ATOM 4176 O O . THR B 2 57 ? 123.326 117.277 129.498 1.00 40.12 57 THR C O 1
ATOM 4180 N N . ARG B 2 58 ? 122.938 115.611 130.973 1.00 39.21 58 ARG C N 1
ATOM 4181 C CA . ARG B 2 58 ? 122.124 116.396 131.887 1.00 37.48 58 ARG C CA 1
ATOM 4182 C C . ARG B 2 58 ? 122.681 116.275 133.296 1.00 37.72 58 ARG C C 1
ATOM 4183 O O . ARG B 2 58 ? 123.271 115.255 133.662 1.00 38.25 58 ARG C O 1
ATOM 4191 N N . TYR B 2 59 ? 122.483 117.326 134.088 1.00 39.39 59 TYR C N 1
ATOM 4192 C CA . TYR B 2 59 ? 122.968 117.351 135.457 1.00 38.37 59 TYR C CA 1
ATOM 4193 C C . TYR B 2 59 ? 121.900 117.952 136.357 1.00 44.38 59 TYR C C 1
ATOM 4194 O O . TYR B 2 59 ? 121.117 118.805 135.933 1.00 48.83 59 TYR C O 1
ATOM 4203 N N . ALA B 2 60 ? 121.869 117.490 137.603 1.00 45.23 60 ALA C N 1
ATOM 4204 C CA . ALA B 2 60 ? 120.997 118.097 138.595 1.00 42.22 60 ALA C CA 1
ATOM 4205 C C . ALA B 2 60 ? 121.523 119.474 138.978 1.00 48.52 60 ALA C C 1
ATOM 4206 O O . ALA B 2 60 ? 122.716 119.762 138.856 1.00 54.46 60 ALA C O 1
ATOM 4208 N N . ASP B 2 61 ? 120.613 120.334 139.443 1.00 49.74 61 ASP C N 1
ATOM 4209 C CA . ASP B 2 61 ? 121.004 121.688 139.824 1.00 52.40 61 ASP C CA 1
ATOM 4210 C C . ASP B 2 61 ? 122.036 121.680 140.944 1.00 53.66 61 ASP C C 1
ATOM 4211 O O . ASP B 2 61 ? 122.826 122.623 141.068 1.00 57.92 61 ASP C O 1
ATOM 4216 N N . SER B 2 62 ? 122.047 120.630 141.766 1.00 50.81 62 SER C N 1
ATOM 4217 C CA . SER B 2 62 ? 122.990 120.555 142.873 1.00 47.84 62 SER C CA 1
ATOM 4218 C C . SER B 2 62 ? 124.415 120.279 142.413 1.00 49.88 62 SER C C 1
ATOM 4219 O O . SER B 2 62 ? 125.355 120.539 143.173 1.00 50.71 62 SER C O 1
ATOM 4222 N N . VAL B 2 63 ? 124.603 119.763 141.199 1.00 50.68 63 VAL C N 1
ATOM 4223 C CA . VAL B 2 63 ? 125.924 119.321 140.760 1.00 47.42 63 VAL C CA 1
ATOM 4224 C C . VAL B 2 63 ? 126.307 119.939 139.421 1.00 46.32 63 VAL C C 1
ATOM 4225 O O . VAL B 2 63 ? 127.328 119.566 138.832 1.00 47.90 63 VAL C O 1
ATOM 4229 N N . LYS B 2 64 ? 125.502 120.876 138.924 1.00 48.11 64 LYS C N 1
ATOM 4230 C CA . LYS B 2 64 ? 125.826 121.524 137.659 1.00 47.49 64 LYS C CA 1
ATOM 4231 C C . LYS B 2 64 ? 127.127 122.309 137.770 1.00 46.23 64 LYS C C 1
ATOM 4232 O O . LYS B 2 64 ? 127.359 123.031 138.744 1.00 49.86 64 LYS C O 1
ATOM 4238 N N . GLY B 2 65 ? 127.977 122.164 136.760 1.00 43.05 65 GLY C N 1
ATOM 4239 C CA . GLY B 2 65 ? 129.279 122.808 136.718 1.00 43.20 65 GLY C CA 1
ATOM 4240 C C . GLY B 2 65 ? 130.370 122.045 137.438 1.00 40.40 65 GLY C C 1
ATOM 4241 O O . GLY B 2 65 ? 131.519 122.028 136.991 1.00 39.79 65 GLY C O 1
ATOM 4242 N N . ARG B 2 66 ? 130.026 121.405 138.554 1.00 42.07 66 ARG C N 1
ATOM 4243 C CA . ARG B 2 66 ? 130.993 120.653 139.343 1.00 41.15 66 ARG C CA 1
ATOM 4244 C C . ARG B 2 66 ? 131.154 119.219 138.855 1.00 42.70 66 ARG C C 1
ATOM 4245 O O . ARG B 2 66 ? 132.274 118.695 138.835 1.00 43.99 66 ARG C O 1
ATOM 4253 N N . PHE B 2 67 ? 130.062 118.573 138.463 1.00 41.81 67 PHE C N 1
ATOM 4254 C CA . PHE B 2 67 ? 130.092 117.190 138.013 1.00 40.74 67 PHE C CA 1
ATOM 4255 C C . PHE B 2 67 ? 130.053 117.129 136.491 1.00 41.22 67 PHE C C 1
ATOM 4256 O O . PHE B 2 67 ? 129.460 117.986 135.830 1.00 42.17 67 PHE C O 1
ATOM 4264 N N . THR B 2 68 ? 130.696 116.102 135.939 1.00 42.61 68 THR C N 1
ATOM 4265 C CA . THR B 2 68 ? 130.744 115.896 134.496 1.00 40.29 68 THR C CA 1
ATOM 4266 C C . THR B 2 68 ? 130.631 114.407 134.211 1.00 40.22 68 THR C C 1
ATOM 4267 O O . THR B 2 68 ? 131.453 113.619 134.687 1.00 38.55 68 THR C O 1
ATOM 4271 N N . ILE B 2 69 ? 129.617 114.026 133.439 1.00 43.33 69 ILE C N 1
ATOM 4272 C CA . ILE B 2 69 ? 129.402 112.637 133.050 1.00 40.04 69 ILE C CA 1
ATOM 4273 C C . ILE B 2 69 ? 129.929 112.432 131.636 1.00 37.65 69 ILE C C 1
ATOM 4274 O O . ILE B 2 69 ? 129.707 113.261 130.744 1.00 40.76 69 ILE C O 1
ATOM 4279 N N . SER B 2 70 ? 130.664 111.341 131.442 1.00 38.83 70 SER C N 1
ATOM 4280 C CA . SER B 2 70 ? 131.241 111.017 130.146 1.00 40.72 70 SER C CA 1
ATOM 4281 C C . SER B 2 70 ? 131.480 109.517 130.094 1.00 43.52 70 SER C C 1
ATOM 4282 O O . SER B 2 70 ? 131.556 108.849 131.127 1.00 42.80 70 SER C O 1
ATOM 4285 N N . ARG B 2 71 ? 131.609 108.995 128.878 1.00 44.18 71 ARG C N 1
ATOM 4286 C CA . ARG B 2 71 ? 131.795 107.568 128.670 1.00 42.80 71 ARG C CA 1
ATOM 4287 C C . ARG B 2 71 ? 132.956 107.323 127.718 1.00 46.99 71 ARG C C 1
ATOM 4288 O O . ARG B 2 71 ? 133.235 108.131 126.827 1.00 49.91 71 ARG C O 1
ATOM 4296 N N . ASP B 2 72 ? 133.640 106.200 127.925 1.00 50.30 72 ASP C N 1
ATOM 4297 C CA . ASP B 2 72 ? 134.703 105.745 127.036 1.00 51.36 72 ASP C CA 1
ATOM 4298 C C . ASP B 2 72 ? 134.175 104.534 126.279 1.00 54.61 72 ASP C C 1
ATOM 4299 O O . ASP B 2 72 ? 133.865 103.501 126.883 1.00 54.53 72 ASP C O 1
ATOM 4304 N N . ASN B 2 73 ? 134.078 104.668 124.955 1.00 58.40 73 ASN C N 1
ATOM 4305 C CA . ASN B 2 73 ? 133.466 103.623 124.144 1.00 54.30 73 ASN C CA 1
ATOM 4306 C C . ASN B 2 73 ? 134.383 102.416 123.996 1.00 55.18 73 ASN C C 1
ATOM 4307 O O . ASN B 2 73 ? 133.902 101.290 123.827 1.00 55.74 73 ASN C O 1
ATOM 4312 N N . SER B 2 74 ? 135.699 102.632 124.052 1.00 54.47 74 SER C N 1
ATOM 4313 C CA . SER B 2 74 ? 136.642 101.525 123.936 1.00 55.29 74 SER C CA 1
ATOM 4314 C C . SER B 2 74 ? 136.557 100.598 125.143 1.00 58.81 74 SER C C 1
ATOM 4315 O O . SER B 2 74 ? 136.454 99.375 124.994 1.00 62.03 74 SER C O 1
ATOM 4318 N N . LYS B 2 75 ? 136.596 101.163 126.347 1.00 60.63 75 LYS C N 1
ATOM 4319 C CA . LYS B 2 75 ? 136.558 100.378 127.574 1.00 56.90 75 LYS C CA 1
ATOM 4320 C C . LYS B 2 75 ? 135.142 100.092 128.057 1.00 55.33 75 LYS C C 1
ATOM 4321 O O . LYS B 2 75 ? 134.981 99.389 129.060 1.00 60.61 75 LYS C O 1
ATOM 4327 N N . ASN B 2 76 ? 134.123 100.616 127.371 1.00 54.37 76 ASN C N 1
ATOM 4328 C CA . ASN B 2 76 ? 132.721 100.401 127.738 1.00 52.11 76 ASN C CA 1
ATOM 4329 C C . ASN B 2 76 ? 132.457 100.848 129.176 1.00 56.08 76 ASN C C 1
ATOM 4330 O O . ASN B 2 76 ? 131.874 100.120 129.982 1.00 56.74 76 ASN C O 1
ATOM 4335 N N . THR B 2 77 ? 132.897 102.063 129.494 1.00 54.47 77 THR C N 1
ATOM 4336 C CA . THR B 2 77 ? 132.802 102.595 130.847 1.00 48.95 77 THR C CA 1
ATOM 4337 C C . THR B 2 77 ? 132.325 104.038 130.797 1.00 47.64 77 THR C C 1
ATOM 4338 O O . THR B 2 77 ? 132.837 104.833 130.004 1.00 49.39 77 THR C O 1
ATOM 4342 N N . VAL B 2 78 ? 131.347 104.371 131.639 1.00 49.74 78 VAL C N 1
ATOM 4343 C CA . VAL B 2 78 ? 130.923 105.754 131.823 1.00 48.50 78 VAL C CA 1
ATOM 4344 C C . VAL B 2 78 ? 131.682 106.310 133.020 1.00 47.05 78 VAL C C 1
ATOM 4345 O O . VAL B 2 78 ? 132.062 105.572 133.935 1.00 45.67 78 VAL C O 1
ATOM 4349 N N . TYR B 2 79 ? 131.921 107.617 133.016 1.00 46.16 79 TYR C N 1
ATOM 4350 C CA . TYR B 2 79 ? 132.662 108.269 134.081 1.00 43.41 79 TYR C CA 1
ATOM 4351 C C . TYR B 2 79 ? 131.827 109.383 134.694 1.00 40.68 79 TYR C C 1
ATOM 4352 O O . TYR B 2 79 ? 130.982 109.988 134.029 1.00 39.99 79 TYR C O 1
ATOM 4361 N N . LEU B 2 80 ? 132.067 109.638 135.978 1.00 41.45 80 LEU C N 1
ATOM 4362 C CA . LEU B 2 80 ? 131.463 110.758 136.695 1.00 38.59 80 LEU C CA 1
ATOM 4363 C C . LEU B 2 80 ? 132.600 111.547 137.334 1.00 39.84 80 LEU C C 1
ATOM 4364 O O . LEU B 2 80 ? 133.066 111.204 138.425 1.00 40.52 80 LEU C O 1
ATOM 4369 N N . GLN B 2 81 ? 133.051 112.596 136.652 1.00 40.56 81 GLN C N 1
ATOM 4370 C CA . GLN B 2 81 ? 134.119 113.442 137.169 1.00 38.32 81 GLN C CA 1
ATOM 4371 C C . GLN B 2 81 ? 133.522 114.418 138.174 1.00 41.07 81 GLN C C 1
ATOM 4372 O O . GLN B 2 81 ? 132.832 115.369 137.795 1.00 42.37 81 GLN C O 1
ATOM 4378 N N . MET B 2 82 ? 133.784 114.182 139.455 1.00 39.93 82 MET C N 1
ATOM 4379 C CA . MET B 2 82 ? 133.252 115.003 140.535 1.00 39.65 82 MET C CA 1
ATOM 4380 C C . MET B 2 82 ? 134.329 115.998 140.951 1.00 41.01 82 MET C C 1
ATOM 4381 O O . MET B 2 82 ? 135.376 115.605 141.474 1.00 43.50 82 MET C O 1
ATOM 4386 N N . ASN B 2 83 ? 134.073 117.281 140.715 1.00 41.89 83 ASN C N 1
ATOM 4387 C CA . ASN B 2 83 ? 135.015 118.342 141.031 1.00 43.20 83 ASN C CA 1
ATOM 4388 C C . ASN B 2 83 ? 134.396 119.293 142.045 1.00 44.32 83 ASN C C 1
ATOM 4389 O O . ASN B 2 83 ? 133.171 119.413 142.137 1.00 48.03 83 ASN C O 1
ATOM 4394 N N . SER B 2 84 ? 135.259 119.969 142.805 1.00 41.95 84 SER C N 1
ATOM 4395 C CA . SER B 2 84 ? 134.836 120.907 143.845 1.00 44.17 84 SER C CA 1
ATOM 4396 C C . SER B 2 84 ? 133.852 120.244 144.805 1.00 45.58 84 SER C C 1
ATOM 4397 O O . SER B 2 84 ? 132.762 120.751 145.074 1.00 49.09 84 SER C O 1
ATOM 4400 N N . LEU B 2 85 ? 134.253 119.086 145.324 1.00 43.02 85 LEU C N 1
ATOM 4401 C CA . LEU B 2 85 ? 133.358 118.278 146.140 1.00 38.27 85 LEU C CA 1
ATOM 4402 C C . LEU B 2 85 ? 133.085 118.943 147.482 1.00 42.52 85 LEU C C 1
ATOM 4403 O O . LEU B 2 85 ? 134.011 119.353 148.189 1.00 46.57 85 LEU C O 1
ATOM 4408 N N . LYS B 2 86 ? 131.808 119.043 147.828 1.00 43.69 86 LYS C N 1
ATOM 4409 C CA . LYS B 2 86 ? 131.248 119.534 149.075 1.00 40.45 86 LYS C CA 1
ATOM 4410 C C . LYS B 2 86 ? 130.953 118.370 150.015 1.00 42.29 86 LYS C C 1
ATOM 4411 O O . LYS B 2 86 ? 130.752 117.237 149.565 1.00 44.65 86 LYS C O 1
ATOM 4417 N N . PRO B 2 87 ? 130.927 118.613 151.327 1.00 41.36 87 PRO C N 1
ATOM 4418 C CA . PRO B 2 87 ? 130.477 117.561 152.252 1.00 41.58 87 PRO C CA 1
ATOM 4419 C C . PRO B 2 87 ? 129.049 117.114 151.996 1.00 42.91 87 PRO C C 1
ATOM 4420 O O . PRO B 2 87 ? 128.694 115.985 152.356 1.00 42.88 87 PRO C O 1
ATOM 4424 N N . GLU B 2 88 ? 128.219 117.966 151.388 1.00 43.90 88 GLU C N 1
ATOM 4425 C CA . GLU B 2 88 ? 126.866 117.572 151.016 1.00 43.60 88 GLU C CA 1
ATOM 4426 C C . GLU B 2 88 ? 126.852 116.485 149.950 1.00 43.92 88 GLU C C 1
ATOM 4427 O O . GLU B 2 88 ? 125.832 115.806 149.787 1.00 48.73 88 GLU C O 1
ATOM 4433 N N . ASP B 2 89 ? 127.953 116.306 149.223 1.00 42.05 89 ASP C N 1
ATOM 4434 C CA . ASP B 2 89 ? 128.052 115.273 148.200 1.00 38.23 89 ASP C CA 1
ATOM 4435 C C . ASP B 2 89 ? 128.321 113.890 148.780 1.00 38.40 89 ASP C C 1
ATOM 4436 O O . ASP B 2 89 ? 128.342 112.914 148.023 1.00 39.44 89 ASP C O 1
ATOM 4441 N N . THR B 2 90 ? 128.533 113.785 150.091 1.00 39.28 90 THR C N 1
ATOM 4442 C CA . THR B 2 90 ? 128.790 112.500 150.734 1.00 37.42 90 THR C CA 1
ATOM 4443 C C . THR B 2 90 ? 127.556 111.613 150.619 1.00 42.30 90 THR C C 1
ATOM 4444 O O . THR B 2 90 ? 126.523 111.890 151.237 1.00 45.16 90 THR C O 1
ATOM 4448 N N . ALA B 2 91 ? 127.664 110.546 149.834 1.00 41.87 91 ALA C N 1
ATOM 4449 C CA . ALA B 2 91 ? 126.570 109.605 149.618 1.00 41.13 91 ALA C CA 1
ATOM 4450 C C . ALA B 2 91 ? 127.136 108.382 148.906 1.00 41.01 91 ALA C C 1
ATOM 4451 O O . ALA B 2 91 ? 128.328 108.319 148.590 1.00 42.76 91 ALA C O 1
ATOM 4453 N N . VAL B 2 92 ? 126.268 107.406 148.659 1.00 42.27 92 VAL C N 1
ATOM 4454 C CA . VAL B 2 92 ? 126.602 106.231 147.863 1.00 39.72 92 VAL C CA 1
ATOM 4455 C C . VAL B 2 92 ? 126.107 106.482 146.447 1.00 39.84 92 VAL C C 1
ATOM 4456 O O . VAL B 2 92 ? 124.901 106.638 146.222 1.00 42.56 92 VAL C O 1
ATOM 4460 N N . TYR B 2 93 ? 127.030 106.518 145.492 1.00 38.41 93 TYR C N 1
ATOM 4461 C CA . TYR B 2 93 ? 126.718 106.890 144.120 1.00 36.41 93 TYR C CA 1
ATOM 4462 C C . TYR B 2 93 ? 126.459 105.641 143.288 1.00 40.22 93 TYR C C 1
ATOM 4463 O O . TYR B 2 93 ? 127.254 104.696 143.312 1.00 41.12 93 TYR C O 1
ATOM 4472 N N . TYR B 2 94 ? 125.352 105.647 142.551 1.00 41.07 94 TYR C N 1
ATOM 4473 C CA . TYR B 2 94 ? 124.881 104.482 141.815 1.00 39.89 94 TYR C CA 1
ATOM 4474 C C . TYR B 2 94 ? 124.931 104.743 140.317 1.00 42.46 94 TYR C C 1
ATOM 4475 O O . TYR B 2 94 ? 124.524 105.812 139.850 1.00 41.70 94 TYR C O 1
ATOM 4484 N N . CYS B 2 95 ? 125.433 103.761 139.573 1.00 44.95 95 CYS C N 1
ATOM 4485 C CA . CYS B 2 95 ? 125.403 103.777 138.118 1.00 39.64 95 CYS C CA 1
ATOM 4486 C C . CYS B 2 95 ? 124.163 103.032 137.643 1.00 44.53 95 CYS C C 1
ATOM 4487 O O . CYS B 2 95 ? 123.917 101.897 138.063 1.00 46.70 95 CYS C O 1
ATOM 4490 N N . ASN B 2 96 ? 123.381 103.672 136.777 1.00 44.97 96 ASN C N 1
ATOM 4491 C CA . ASN B 2 96 ? 122.113 103.106 136.337 1.00 37.83 96 ASN C CA 1
ATOM 4492 C C . ASN B 2 96 ? 121.978 103.242 134.829 1.00 41.32 96 ASN C C 1
ATOM 4493 O O . ASN B 2 96 ? 122.262 104.305 134.270 1.00 45.66 96 ASN C O 1
ATOM 4498 N N . VAL B 2 97 ? 121.544 102.165 134.181 1.00 43.46 97 VAL C N 1
ATOM 4499 C CA . VAL B 2 97 ? 121.176 102.173 132.771 1.00 40.31 97 VAL C CA 1
ATOM 4500 C C . VAL B 2 97 ? 119.735 101.690 132.664 1.00 40.34 97 VAL C C 1
ATOM 4501 O O . VAL B 2 97 ? 119.360 100.692 133.290 1.00 43.48 97 VAL C O 1
ATOM 4505 N N . LYS B 2 98 ? 118.922 102.417 131.903 1.00 40.69 98 LYS C N 1
ATOM 4506 C CA . LYS B 2 98 ? 117.511 102.079 131.792 1.00 38.13 98 LYS C CA 1
ATOM 4507 C C . LYS B 2 98 ? 116.956 102.656 130.500 1.00 41.93 98 LYS C C 1
ATOM 4508 O O . LYS B 2 98 ? 117.537 103.566 129.901 1.00 44.47 98 LYS C O 1
ATOM 4514 N N . ASP B 2 99 ? 115.820 102.105 130.079 1.00 39.56 99 ASP C N 1
ATOM 4515 C CA . ASP B 2 99 ? 115.039 102.650 128.980 1.00 39.97 99 ASP C CA 1
ATOM 4516 C C . ASP B 2 99 ? 113.570 102.606 129.362 1.00 41.76 99 ASP C C 1
ATOM 4517 O O . ASP B 2 99 ? 113.122 101.668 130.027 1.00 43.58 99 ASP C O 1
ATOM 4522 N N . TYR B 2 100 ? 112.826 103.624 128.943 1.00 43.28 100 TYR C N 1
ATOM 4523 C CA . TYR B 2 100 ? 111.422 103.721 129.303 1.00 41.31 100 TYR C CA 1
ATOM 4524 C C . TYR B 2 100 ? 110.702 104.592 128.286 1.00 44.41 100 TYR C C 1
ATOM 4525 O O . TYR B 2 100 ? 111.311 105.446 127.637 1.00 44.69 100 TYR C O 1
ATOM 4534 N N . VAL B 2 101 ? 109.399 104.360 128.158 1.00 45.46 101 VAL C N 1
ATOM 4535 C CA . VAL B 2 101 ? 108.514 105.186 127.347 1.00 43.50 101 VAL C CA 1
ATOM 4536 C C . VAL B 2 101 ? 107.410 105.674 128.274 1.00 45.92 101 VAL C C 1
ATOM 4537 O O . VAL B 2 101 ? 106.550 104.886 128.689 1.00 46.90 101 VAL C O 1
ATOM 4541 N N . TYR B 2 102 ? 107.431 106.968 128.595 1.00 46.33 102 TYR C N 1
ATOM 4542 C CA . TYR B 2 102 ? 106.552 107.564 129.606 1.00 48.12 102 TYR C CA 1
ATOM 4543 C C . TYR B 2 102 ? 106.766 106.814 130.915 1.00 52.61 102 TYR C C 1
ATOM 4544 O O . TYR B 2 102 ? 107.885 106.860 131.455 1.00 55.96 102 TYR C O 1
ATOM 4553 N N . ASN B 2 103 ? 105.764 106.126 131.457 1.00 54.73 103 ASN C N 1
ATOM 4554 C CA . ASN B 2 103 ? 105.873 105.476 132.754 1.00 53.90 103 ASN C CA 1
ATOM 4555 C C . ASN B 2 103 ? 106.088 103.972 132.656 1.00 54.04 103 ASN C C 1
ATOM 4556 O O . ASN B 2 103 ? 106.128 103.298 133.690 1.00 57.94 103 ASN C O 1
ATOM 4561 N N . THR B 2 104 ? 106.224 103.430 131.448 1.00 52.36 104 THR C N 1
ATOM 4562 C CA . THR B 2 104 ? 106.528 102.015 131.260 1.00 50.33 104 THR C CA 1
ATOM 4563 C C . THR B 2 104 ? 108.041 101.863 131.159 1.00 48.99 104 THR C C 1
ATOM 4564 O O . THR B 2 104 ? 108.656 102.329 130.195 1.00 48.97 104 THR C O 1
ATOM 4568 N N . TYR B 2 105 ? 108.641 101.214 132.153 1.00 47.47 105 TYR C N 1
ATOM 4569 C CA . TYR B 2 105 ? 110.088 101.034 132.200 1.00 45.28 105 TYR C CA 1
ATOM 4570 C C . TYR B 2 105 ? 110.426 99.684 131.579 1.00 45.92 105 TYR C C 1
ATOM 4571 O O . TYR B 2 105 ? 110.098 98.633 132.139 1.00 47.60 105 TYR C O 1
ATOM 4580 N N . LEU B 2 106 ? 111.083 99.714 130.417 1.00 45.32 106 LEU C N 1
ATOM 4581 C CA . LEU B 2 106 ? 111.378 98.476 129.702 1.00 44.09 106 LEU C CA 1
ATOM 4582 C C . LEU B 2 106 ? 112.458 97.671 130.412 1.00 45.91 106 LEU C C 1
ATOM 4583 O O . LEU B 2 106 ? 112.369 96.440 130.497 1.00 51.26 106 LEU C O 1
ATOM 4588 N N . TYR B 2 107 ? 113.484 98.345 130.922 1.00 44.69 107 TYR C N 1
ATOM 4589 C CA . TYR B 2 107 ? 114.475 97.702 131.772 1.00 44.95 107 TYR C CA 1
ATOM 4590 C C . TYR B 2 107 ? 115.103 98.753 132.676 1.00 45.39 107 TYR C C 1
ATOM 4591 O O . TYR B 2 107 ? 115.106 99.947 132.366 1.00 46.41 107 TYR C O 1
ATOM 4600 N N . ASP B 2 108 ? 115.643 98.290 133.805 1.00 48.09 108 ASP C N 1
ATOM 4601 C CA . ASP B 2 108 ? 116.233 99.183 134.802 1.00 44.80 108 ASP C CA 1
ATOM 4602 C C . ASP B 2 108 ? 117.296 98.389 135.554 1.00 45.38 108 ASP C C 1
ATOM 4603 O O . ASP B 2 108 ? 116.969 97.605 136.450 1.00 46.99 108 ASP C O 1
ATOM 4608 N N . TYR B 2 109 ? 118.558 98.595 135.190 1.00 44.10 109 TYR C N 1
ATOM 4609 C CA . TYR B 2 109 ? 119.675 97.884 135.797 1.00 43.33 109 TYR C CA 1
ATOM 4610 C C . TYR B 2 109 ? 120.502 98.849 136.632 1.00 44.61 109 TYR C C 1
ATOM 4611 O O . TYR B 2 109 ? 120.916 99.906 136.143 1.00 42.73 109 TYR C O 1
ATOM 4620 N N . TRP B 2 110 ? 120.742 98.480 137.885 1.00 48.04 110 TRP C N 1
ATOM 4621 C CA . TRP B 2 110 ? 121.501 99.286 138.825 1.00 44.48 110 TRP C CA 1
ATOM 4622 C C . TRP B 2 110 ? 122.830 98.618 139.148 1.00 46.23 110 TRP C C 1
ATOM 4623 O O . TRP B 2 110 ? 123.004 97.408 138.985 1.00 51.77 110 TRP C O 1
ATOM 4634 N N . GLY B 2 111 ? 123.775 99.434 139.608 1.00 43.76 111 GLY C N 1
ATOM 4635 C CA . GLY B 2 111 ? 124.991 98.915 140.191 1.00 50.12 111 GLY C CA 1
ATOM 4636 C C . GLY B 2 111 ? 124.888 98.819 141.701 1.00 57.53 111 GLY C C 1
ATOM 4637 O O . GLY B 2 111 ? 123.938 99.299 142.317 1.00 57.67 111 GLY C O 1
ATOM 4638 N N . GLN B 2 112 ? 125.890 98.181 142.302 1.00 54.72 112 GLN C N 1
ATOM 4639 C CA . GLN B 2 112 ? 125.918 98.055 143.752 1.00 54.37 112 GLN C CA 1
ATOM 4640 C C . GLN B 2 112 ? 126.293 99.356 144.448 1.00 55.59 112 GLN C C 1
ATOM 4641 O O . GLN B 2 112 ? 126.124 99.459 145.667 1.00 59.38 112 GLN C O 1
ATOM 4647 N N . GLY B 2 113 ? 126.790 100.340 143.710 1.00 52.75 113 GLY C N 1
ATOM 4648 C CA . GLY B 2 113 ? 127.127 101.629 144.272 1.00 48.20 113 GLY C CA 1
ATOM 4649 C C . GLY B 2 113 ? 128.532 101.669 144.846 1.00 50.07 113 GLY C C 1
ATOM 4650 O O . GLY B 2 113 ? 129.124 100.653 145.209 1.00 53.62 113 GLY C O 1
ATOM 4651 N N . THR B 2 114 ? 129.069 102.882 144.924 1.00 48.77 114 THR C N 1
ATOM 4652 C CA . THR B 2 114 ? 130.367 103.127 145.531 1.00 46.67 114 THR C CA 1
ATOM 4653 C C . THR B 2 114 ? 130.238 104.269 146.528 1.00 44.32 114 THR C C 1
ATOM 4654 O O . THR B 2 114 ? 129.567 105.270 146.258 1.00 43.93 114 THR C O 1
ATOM 4658 N N . GLN B 2 115 ? 130.863 104.104 147.690 1.00 43.69 115 GLN C N 1
ATOM 4659 C CA . GLN B 2 115 ? 130.745 105.087 148.758 1.00 41.09 115 GLN C CA 1
ATOM 4660 C C . GLN B 2 115 ? 131.661 106.270 148.475 1.00 44.70 115 GLN C C 1
ATOM 4661 O O . GLN B 2 115 ? 132.880 106.107 148.356 1.00 49.09 115 GLN C O 1
ATOM 4667 N N . VAL B 2 116 ? 131.072 107.456 148.368 1.00 45.37 116 VAL C N 1
ATOM 4668 C CA . VAL B 2 116 ? 131.815 108.701 148.232 1.00 41.19 116 VAL C CA 1
ATOM 4669 C C . VAL B 2 116 ? 131.541 109.529 149.477 1.00 40.34 116 VAL C C 1
ATOM 4670 O O . VAL B 2 116 ? 130.400 109.941 149.718 1.00 42.52 116 VAL C O 1
ATOM 4674 N N . THR B 2 117 ? 132.580 109.765 150.270 1.00 39.14 117 THR C N 1
ATOM 4675 C CA . THR B 2 117 ? 132.474 110.560 151.484 1.00 39.81 117 THR C CA 1
ATOM 4676 C C . THR B 2 117 ? 133.466 111.713 151.417 1.00 40.27 117 THR C C 1
ATOM 4677 O O . THR B 2 117 ? 134.637 111.519 151.076 1.00 46.35 117 THR C O 1
ATOM 4681 N N . VAL B 2 118 ? 132.980 112.916 151.704 1.00 38.69 118 VAL C N 1
ATOM 4682 C CA . VAL B 2 118 ? 133.769 114.137 151.606 1.00 35.78 118 VAL C CA 1
ATOM 4683 C C . VAL B 2 118 ? 133.988 114.656 153.019 1.00 37.13 118 VAL C C 1
ATOM 4684 O O . VAL B 2 118 ? 133.037 115.068 153.695 1.00 41.53 118 VAL C O 1
ATOM 4688 N N . SER B 2 119 ? 135.240 114.641 153.466 1.00 36.68 119 SER C N 1
ATOM 4689 C CA . SER B 2 119 ? 135.578 115.081 154.809 1.00 36.33 119 SER C CA 1
ATOM 4690 C C . SER B 2 119 ? 135.643 116.605 154.868 1.00 39.59 119 SER C C 1
ATOM 4691 O O . SER B 2 119 ? 135.519 117.304 153.858 1.00 41.10 119 SER C O 1
ATOM 4694 N N . SER B 2 120 ? 135.839 117.129 156.073 1.00 37.73 120 SER C N 1
ATOM 4695 C CA . SER B 2 120 ? 135.912 118.569 156.283 1.00 32.16 120 SER C CA 1
ATOM 4696 C C . SER B 2 120 ? 136.711 118.900 157.539 1.00 33.03 120 SER C C 1
ATOM 4697 O O . SER B 2 120 ? 137.933 119.040 157.490 1.00 34.49 120 SER C O 1
#

Organism: Arabidopsis thaliana (NCBI:txid3702)

B-factor: mean 54.69, std 25.67, range [25.45, 146.11]

InterPro domains:
  IPR004667 ADP/ATP carrier protein, bacterial type [PF03219] (102-574)
  IPR004667 ADP/ATP carrier protein, bacterial type [PTHR31187] (1-623)
  IPR004667 ADP/ATP carrier protein, bacterial type [TIGR00769] (108-574)

Nearest PDB structures (foldseek):
  8zoy-assembly1_B  TM=9.667E-01  e=1.497E-19  Lama glama
  7kfv-assembly3_F  TM=9.305E-01  e=2.076E-17  Homo sapiens
  7kfx-assembly1_H  TM=9.292E-01  e=2.306E-17  Homo sapiens
  7tn0-assembly1_H  TM=9.442E-01  e=2.862E-16  Homo sapiens
  7tn0-assembly2_M  TM=9.465E-01  e=5.965E-16  Homo sapiens

Radius of gyration: 27.14 Å; Cα contacts (8 Å, |Δi|>4): 931; chains: 2; bounding box: 52×53×97 Å